Protein AF-0000000068532679 (afdb_homodimer)

Structure (mmCIF, N/CA/C/O backbone):
data_AF-0000000068532679-model_v1
#
loop_
_entity.id
_entity.type
_entity.pdbx_description
1 polymer 'Legume lectin domain-containing protein'
#
loop_
_atom_site.group_PDB
_atom_site.id
_atom_site.type_symbol
_atom_site.label_atom_id
_atom_site.label_alt_id
_atom_site.label_comp_id
_atom_site.label_asym_id
_atom_site.label_entity_id
_atom_site.label_seq_id
_atom_site.pdbx_PDB_ins_code
_atom_site.Cartn_x
_atom_site.Cartn_y
_atom_site.Cartn_z
_atom_site.occupancy
_atom_site.B_iso_or_equiv
_atom_site.auth_seq_id
_atom_site.auth_comp_id
_atom_site.auth_asym_id
_atom_site.auth_atom_id
_atom_site.pdbx_PDB_model_num
ATOM 1 N N . MET A 1 1 ? -59.75 -30.359 57.469 1 33.91 1 MET A N 1
ATOM 2 C CA . MET A 1 1 ? -59.25 -29.219 56.688 1 33.91 1 MET A CA 1
ATOM 3 C C . MET A 1 1 ? -58.375 -29.672 55.531 1 33.91 1 MET A C 1
ATOM 5 O O . MET A 1 1 ? -57.5 -30.5 55.719 1 33.91 1 MET A O 1
ATOM 9 N N . LYS A 1 2 ? -59.031 -29.594 54.281 1 40.75 2 LYS A N 1
ATOM 10 C CA . LYS A 1 2 ? -58.594 -30.172 53 1 40.75 2 LYS A CA 1
ATOM 11 C C . LYS A 1 2 ? -57.25 -29.594 52.562 1 40.75 2 LYS A C 1
ATOM 13 O O . LYS A 1 2 ? -57.062 -28.375 52.625 1 40.75 2 LYS A O 1
ATOM 18 N N . PRO A 1 3 ? -56.156 -30.344 52.469 1 40 3 PRO A N 1
ATOM 19 C CA . PRO A 1 3 ? -54.844 -29.922 52 1 40 3 PRO A CA 1
ATOM 20 C C . PRO A 1 3 ? -54.875 -29.391 50.562 1 40 3 PRO A C 1
ATOM 22 O O . PRO A 1 3 ? -55.375 -30.078 49.656 1 40 3 PRO A O 1
ATOM 25 N N . PHE A 1 4 ? -55.188 -28.094 50.375 1 44.41 4 PHE A N 1
ATOM 26 C CA . PHE A 1 4 ? -55.156 -27.516 49.031 1 44.41 4 PHE A CA 1
ATOM 27 C C . PHE A 1 4 ? -53.75 -27.578 48.406 1 44.41 4 PHE A C 1
ATOM 29 O O . PHE A 1 4 ? -52.812 -27.047 49 1 44.41 4 PHE A O 1
ATOM 36 N N . TRP A 1 5 ? -53.375 -28.562 47.656 1 38.72 5 TRP A N 1
ATOM 37 C CA . TRP A 1 5 ? -52.188 -28.719 46.844 1 38.72 5 TRP A CA 1
ATOM 38 C C . TRP A 1 5 ? -52.125 -27.641 45.781 1 38.72 5 TRP A C 1
ATOM 40 O O . TRP A 1 5 ? -53.031 -27.531 44.938 1 38.72 5 TRP A O 1
ATOM 50 N N . VAL A 1 6 ? -51.531 -26.453 46.062 1 39.28 6 VAL A N 1
ATOM 51 C CA . VAL A 1 6 ? -51.312 -25.438 45.031 1 39.28 6 VAL A CA 1
ATOM 52 C C . VAL A 1 6 ? -50.312 -25.953 44 1 39.28 6 VAL A C 1
ATOM 54 O O . VAL A 1 6 ? -49.188 -26.359 44.344 1 39.28 6 VAL A O 1
ATOM 57 N N . VAL A 1 7 ? -50.719 -26.469 42.844 1 39.31 7 VAL A N 1
ATOM 58 C CA . VAL A 1 7 ? -49.875 -26.797 41.688 1 39.31 7 VAL A CA 1
ATOM 59 C C . VAL A 1 7 ? -49.312 -25.531 41.094 1 39.31 7 VAL A C 1
ATOM 61 O O . VAL A 1 7 ? -50.062 -24.656 40.625 1 39.31 7 VAL A O 1
ATOM 64 N N . LEU A 1 8 ? -48.188 -25.047 41.531 1 37.72 8 LEU A N 1
ATOM 65 C CA . LEU A 1 8 ? -47.469 -23.953 40.875 1 37.72 8 LEU A CA 1
ATOM 66 C C . LEU A 1 8 ? -47 -24.375 39.5 1 37.72 8 LEU A C 1
ATOM 68 O O . LEU A 1 8 ? -46.188 -25.297 39.344 1 37.72 8 LEU A O 1
ATOM 72 N N . THR A 1 9 ? -47.75 -24.156 38.438 1 39.09 9 THR A N 1
ATOM 73 C CA . THR A 1 9 ? -47.312 -24.328 37.062 1 39.09 9 THR A CA 1
ATOM 74 C C . THR A 1 9 ? -46.312 -23.266 36.656 1 39.09 9 THR A C 1
ATOM 76 O O . THR A 1 9 ? -46.625 -22.062 36.688 1 39.09 9 THR A O 1
ATOM 79 N N . PHE A 1 10 ? -45.062 -23.516 36.75 1 41.59 10 PHE A N 1
ATOM 80 C CA . PHE A 1 10 ? -44 -22.688 36.219 1 41.59 10 PHE A CA 1
ATOM 81 C C . PHE A 1 10 ? -44.031 -22.641 34.688 1 41.59 10 PHE A C 1
ATOM 83 O O . PHE A 1 10 ? -43.906 -23.672 34.031 1 41.59 10 PHE A O 1
ATOM 90 N N . PHE A 1 11 ? -44.719 -21.609 34.062 1 43.53 11 PHE A N 1
ATOM 91 C CA . PHE A 1 11 ? -44.625 -21.328 32.656 1 43.53 11 PHE A CA 1
ATOM 92 C C . PHE A 1 11 ? -43.219 -20.891 32.25 1 43.53 11 PHE A C 1
ATOM 94 O O . PHE A 1 11 ? -42.75 -19.844 32.719 1 43.53 11 PHE A O 1
ATOM 101 N N . LEU A 1 12 ? -42.406 -21.812 31.891 1 40.25 12 LEU A N 1
ATOM 102 C CA . LEU A 1 12 ? -41.156 -21.453 31.219 1 40.25 12 LEU A CA 1
ATOM 103 C C . LEU A 1 12 ? -41.438 -20.75 29.891 1 40.25 12 LEU A C 1
ATOM 105 O O . LEU A 1 12 ? -42 -21.359 28.969 1 40.25 12 LEU A O 1
ATOM 109 N N . LEU A 1 13 ? -41.625 -19.422 29.875 1 43.31 13 LEU A N 1
ATOM 110 C CA . LEU A 1 13 ? -41.594 -18.641 28.641 1 43.31 13 LEU A CA 1
ATOM 111 C C . LEU A 1 13 ? -40.281 -18.812 27.906 1 43.31 13 LEU A C 1
ATOM 113 O O . LEU A 1 13 ? -39.219 -18.406 28.406 1 43.31 13 LEU A O 1
ATOM 117 N N . LEU A 1 14 ? -40.219 -19.766 27.078 1 39.5 14 LEU A N 1
ATOM 118 C CA . LEU A 1 14 ? -39.156 -19.797 26.094 1 39.5 14 LEU A CA 1
ATOM 119 C C . LEU A 1 14 ? -39.219 -18.578 25.188 1 39.5 14 LEU A C 1
ATOM 121 O O . LEU A 1 14 ? -40.156 -18.391 24.438 1 39.5 14 LEU A O 1
ATOM 125 N N . VAL A 1 15 ? -38.688 -17.469 25.562 1 39.97 15 VAL A N 1
ATOM 126 C CA . VAL A 1 15 ? -38.406 -16.406 24.609 1 39.97 15 VAL A CA 1
ATOM 127 C C . VAL A 1 15 ? -37.5 -16.938 23.484 1 39.97 15 VAL A C 1
ATOM 129 O O . VAL A 1 15 ? -36.375 -17.328 23.719 1 39.97 15 VAL A O 1
ATOM 132 N N . ALA A 1 16 ? -38.125 -17.5 22.453 1 39.22 16 ALA A N 1
ATOM 133 C CA . ALA A 1 16 ? -37.375 -17.672 21.219 1 39.22 16 ALA A CA 1
ATOM 134 C C . ALA A 1 16 ? -36.688 -16.375 20.781 1 39.22 16 ALA A C 1
ATOM 136 O O . ALA A 1 16 ? -37.375 -15.367 20.562 1 39.22 16 ALA A O 1
ATOM 137 N N . SER A 1 17 ? -35.531 -16.078 21.203 1 43.12 17 SER A N 1
ATOM 138 C CA . SER A 1 17 ? -34.75 -15 20.609 1 43.12 17 SER A CA 1
ATOM 139 C C . SER A 1 17 ? -34.906 -14.945 19.109 1 43.12 17 SER A C 1
ATOM 141 O O . SER A 1 17 ? -34.656 -15.922 18.406 1 43.12 17 SER A O 1
ATOM 143 N N . LYS A 1 18 ? -35.938 -14.391 18.594 1 46.59 18 LYS A N 1
ATOM 144 C CA . LYS A 1 18 ? -35.969 -14.164 17.156 1 46.59 18 LYS A CA 1
ATOM 145 C C . LYS A 1 18 ? -34.594 -13.75 16.625 1 46.59 18 LYS A C 1
ATOM 147 O O . LYS A 1 18 ? -34.031 -12.758 17.078 1 46.59 18 LYS A O 1
ATOM 152 N N . LYS A 1 19 ? -33.844 -14.688 16.234 1 52.16 19 LYS A N 1
ATOM 153 C CA . LYS A 1 19 ? -32.625 -14.367 15.484 1 52.16 19 LYS A CA 1
ATOM 154 C C . LYS A 1 19 ? -32.906 -13.281 14.445 1 52.16 19 LYS A C 1
ATOM 156 O O . LYS A 1 19 ? -33.719 -13.469 13.547 1 52.16 19 LYS A O 1
ATOM 161 N N . ALA A 1 20 ? -32.875 -12 14.68 1 53.09 20 ALA A N 1
ATOM 162 C CA . ALA A 1 20 ? -32.938 -10.93 13.688 1 53.09 20 ALA A CA 1
ATOM 163 C C . ALA A 1 20 ? -32.094 -11.242 12.469 1 53.09 20 ALA A C 1
ATOM 165 O O . ALA A 1 20 ? -30.906 -11.531 12.594 1 53.09 20 ALA A O 1
ATOM 166 N N . ASN A 1 21 ? -32.719 -11.602 11.422 1 69.06 21 ASN A N 1
ATOM 167 C CA . ASN A 1 21 ? -32.062 -11.844 10.148 1 69.06 21 ASN A CA 1
ATOM 168 C C . ASN A 1 21 ? -31.312 -10.609 9.656 1 69.06 21 ASN A C 1
ATOM 170 O O . ASN A 1 21 ? -31.891 -9.531 9.539 1 69.06 21 ASN A O 1
ATOM 174 N N . SER A 1 22 ? -30.016 -10.414 9.938 1 76.38 22 SER A N 1
ATOM 175 C CA . SER A 1 22 ? -29.234 -9.289 9.43 1 76.38 22 SER A CA 1
ATOM 176 C C . SER A 1 22 ? -28.672 -9.586 8.047 1 76.38 22 SER A C 1
ATOM 178 O O . SER A 1 22 ? -28.375 -10.742 7.723 1 76.38 22 SER A O 1
ATOM 180 N N . ILE A 1 23 ? -28.859 -8.578 7.223 1 87.19 23 ILE A N 1
ATOM 181 C CA . ILE A 1 23 ? -28.266 -8.633 5.895 1 87.19 23 ILE A CA 1
ATOM 182 C C . ILE A 1 23 ? -26.969 -7.844 5.879 1 87.19 23 ILE A C 1
ATOM 184 O O . ILE A 1 23 ? -26.906 -6.715 6.379 1 87.19 23 ILE A O 1
ATOM 188 N N . GLU A 1 24 ? -25.953 -8.492 5.324 1 87.19 24 GLU A N 1
ATOM 189 C CA . GLU A 1 24 ? -24.656 -7.828 5.188 1 87.19 24 GLU A CA 1
ATOM 190 C C . GLU A 1 24 ? -24.609 -6.965 3.93 1 87.19 24 GLU A C 1
ATOM 192 O O . GLU A 1 24 ? -25.047 -7.395 2.859 1 87.19 24 GLU A O 1
ATOM 197 N N . ILE A 1 25 ? -24.203 -5.746 4.18 1 90.44 25 ILE A N 1
ATOM 198 C CA . ILE A 1 25 ? -24.016 -4.812 3.074 1 90.44 25 ILE A CA 1
ATOM 199 C C . ILE A 1 25 ? -22.609 -4.234 3.119 1 90.44 25 ILE A C 1
ATOM 201 O O . ILE A 1 25 ? -22.047 -4.031 4.199 1 90.44 25 ILE A O 1
ATOM 205 N N . VAL A 1 26 ? -22.062 -3.988 1.867 1 92.56 26 VAL A N 1
ATOM 206 C CA . VAL A 1 26 ? -20.75 -3.342 1.807 1 92.56 26 VAL A CA 1
ATOM 207 C C . VAL A 1 26 ? -20.906 -1.901 1.324 1 92.56 26 VAL A C 1
ATOM 209 O O . VAL A 1 26 ? -21.453 -1.659 0.239 1 92.56 26 VAL A O 1
ATOM 212 N N . GLU A 1 27 ? -20.453 -0.947 2.166 1 94.19 27 GLU A N 1
ATOM 213 C CA . GLU A 1 27 ? -20.422 0.465 1.798 1 94.19 27 GLU A CA 1
ATOM 214 C C . GLU A 1 27 ? -19.078 0.836 1.169 1 94.19 27 GLU A C 1
ATOM 216 O O . GLU A 1 27 ? -18.031 0.411 1.646 1 94.19 27 GLU A O 1
ATOM 221 N N . PHE A 1 28 ? -19.156 1.696 0.006 1 94.19 28 PHE A N 1
ATOM 222 C CA . PHE A 1 28 ? -17.938 2.098 -0.687 1 94.19 28 PHE A CA 1
ATOM 223 C C . PHE A 1 28 ? -17.812 3.617 -0.738 1 94.19 28 PHE A C 1
ATOM 225 O O . PHE A 1 28 ? -18.812 4.32 -0.847 1 94.19 28 PHE A O 1
ATOM 232 N N . VAL A 1 29 ? -16.625 4.098 -0.541 1 96.94 29 VAL A N 1
ATOM 233 C CA . VAL A 1 29 ? -16.266 5.477 -0.848 1 96.94 29 VAL A CA 1
ATOM 234 C C . VAL A 1 29 ? -15.078 5.5 -1.806 1 96.94 29 VAL A C 1
ATOM 236 O O . VAL A 1 29 ? -14.078 4.805 -1.584 1 96.94 29 VAL A O 1
ATOM 239 N N . SER A 1 30 ? -15.234 6.195 -2.941 1 97.5 30 SER A N 1
ATOM 240 C CA . SER A 1 30 ? -14.125 6.344 -3.879 1 97.5 30 SER A CA 1
ATOM 241 C C . SER A 1 30 ? -14.125 7.719 -4.531 1 97.5 30 SER A C 1
ATOM 243 O O . SER A 1 30 ? -15.188 8.25 -4.863 1 97.5 30 SER A O 1
ATOM 245 N N . PHE A 1 31 ? -12.938 8.289 -4.625 1 97.88 31 PHE A N 1
ATOM 246 C CA . PHE A 1 31 ? -12.789 9.539 -5.359 1 97.88 31 PHE A CA 1
ATOM 247 C C . PHE A 1 31 ? -11.383 9.672 -5.93 1 97.88 31 PHE A C 1
ATOM 249 O O . PHE A 1 31 ? -10.477 8.922 -5.539 1 97.88 31 PHE A O 1
ATOM 256 N N . ASN A 1 32 ? -11.219 10.523 -6.898 1 98.19 32 ASN A N 1
ATOM 257 C CA . ASN A 1 32 ? -9.945 10.844 -7.539 1 98.19 32 ASN A CA 1
ATOM 258 C C . ASN A 1 32 ? -9.875 12.312 -7.938 1 98.19 32 ASN A C 1
ATOM 260 O O . ASN A 1 32 ? -10.625 12.766 -8.812 1 98.19 32 ASN A O 1
ATOM 264 N N . PHE A 1 33 ? -9.016 13.023 -7.238 1 98.62 33 PHE A N 1
ATOM 265 C CA . PHE A 1 33 ? -8.711 14.406 -7.594 1 98.62 33 PHE A CA 1
ATOM 266 C C . PHE A 1 33 ? -7.383 14.492 -8.336 1 98.62 33 PHE A C 1
ATOM 268 O O . PHE A 1 33 ? -6.32 14.555 -7.711 1 98.62 33 PHE A O 1
ATOM 275 N N . ASP A 1 34 ? -7.398 14.609 -9.625 1 97.12 34 ASP A N 1
ATOM 276 C CA . ASP A 1 34 ? -6.23 14.719 -10.492 1 97.12 34 ASP A CA 1
ATOM 277 C C . ASP A 1 34 ? -6.566 15.469 -11.781 1 97.12 34 ASP A C 1
ATOM 279 O O . ASP A 1 34 ? -6.645 14.875 -12.852 1 97.12 34 ASP A O 1
ATOM 283 N N . PRO A 1 35 ? -6.766 16.719 -11.797 1 94.44 35 PRO A N 1
ATOM 284 C CA . PRO A 1 35 ? -6.355 17.625 -10.719 1 94.44 35 PRO A CA 1
ATOM 285 C C . PRO A 1 35 ? -7.508 17.969 -9.781 1 94.44 35 PRO A C 1
ATOM 287 O O . PRO A 1 35 ? -8.617 17.453 -9.922 1 94.44 35 PRO A O 1
ATOM 290 N N . PHE A 1 36 ? -7.199 18.719 -8.711 1 98.38 36 PHE A N 1
ATOM 291 C CA . PHE A 1 36 ? -8.25 19.344 -7.91 1 98.38 36 PHE A CA 1
ATOM 292 C C . PHE A 1 36 ? -8.977 20.406 -8.711 1 98.38 36 PHE A C 1
ATOM 294 O O . PHE A 1 36 ? -8.367 21.109 -9.516 1 98.38 36 PHE A O 1
ATOM 301 N N . SER A 1 37 ? -10.203 20.5 -8.43 1 96.94 37 SER A N 1
ATOM 302 C CA . SER A 1 37 ? -10.992 21.469 -9.203 1 96.94 37 SER A CA 1
ATOM 303 C C . SER A 1 37 ? -11.68 22.469 -8.297 1 96.94 37 SER A C 1
ATOM 305 O O . SER A 1 37 ? -12.289 22.094 -7.293 1 96.94 37 SER A O 1
ATOM 307 N N . HIS A 1 38 ? -11.609 23.719 -8.742 1 94.81 38 HIS A N 1
ATOM 308 C CA . HIS A 1 38 ? -12.328 24.766 -8.023 1 94.81 38 HIS A CA 1
ATOM 309 C C . HIS A 1 38 ? -13.828 24.516 -8.047 1 94.81 38 HIS A C 1
ATOM 311 O O . HIS A 1 38 ? -14.383 24.125 -9.078 1 94.81 38 HIS A O 1
ATOM 317 N N . GLY A 1 39 ? -14.453 24.734 -6.957 1 94.38 39 GLY A N 1
ATOM 318 C CA . GLY A 1 39 ? -15.898 24.641 -6.895 1 94.38 39 GLY A CA 1
ATOM 319 C C . GLY A 1 39 ? -16.391 23.219 -6.703 1 94.38 39 GLY A C 1
ATOM 320 O O . GLY A 1 39 ? -17.594 22.984 -6.559 1 94.38 39 GLY A O 1
ATOM 321 N N . ASN A 1 40 ? -15.516 22.312 -6.754 1 97.25 40 ASN A N 1
ATOM 322 C CA . ASN A 1 40 ? -15.914 20.938 -6.48 1 97.25 40 ASN A CA 1
ATOM 323 C C . ASN A 1 40 ? -16.438 20.781 -5.055 1 97.25 40 ASN A C 1
ATOM 325 O O . ASN A 1 40 ? -15.688 20.938 -4.09 1 97.25 40 ASN A O 1
ATOM 329 N N . PRO A 1 41 ? -17.688 20.469 -4.902 1 97.81 41 PRO A N 1
ATOM 330 C CA . PRO A 1 41 ? -18.281 20.406 -3.561 1 97.81 41 PRO A CA 1
ATOM 331 C C . PRO A 1 41 ? -17.688 19.266 -2.723 1 97.81 41 PRO A C 1
ATOM 333 O O . PRO A 1 41 ? -17.906 19.219 -1.508 1 97.81 41 PRO A O 1
ATOM 336 N N . ALA A 1 42 ? -17.016 18.359 -3.342 1 98.56 42 ALA A N 1
ATOM 337 C CA . ALA A 1 42 ? -16.406 17.25 -2.617 1 98.56 42 ALA A CA 1
ATOM 338 C C . ALA A 1 42 ? -15.109 17.688 -1.936 1 98.56 42 ALA A C 1
ATOM 340 O O . ALA A 1 42 ? -14.5 16.906 -1.19 1 98.56 42 ALA A O 1
ATOM 341 N N . ILE A 1 43 ? -14.727 18.906 -2.193 1 98.81 43 ILE A N 1
ATOM 342 C CA . ILE A 1 43 ? -13.484 19.406 -1.623 1 98.81 43 ILE A CA 1
ATOM 343 C C . ILE A 1 43 ? -13.797 20.484 -0.588 1 98.81 43 ILE A C 1
ATOM 345 O O . ILE A 1 43 ? -14.555 21.422 -0.863 1 98.81 43 ILE A O 1
ATOM 349 N N . GLU A 1 44 ? -13.203 20.281 0.59 1 98.75 44 GLU A N 1
ATOM 350 C CA . GLU A 1 44 ? -13.312 21.281 1.655 1 98.75 44 GLU A CA 1
ATOM 351 C C . GLU A 1 44 ? -11.953 21.906 1.953 1 98.75 44 GLU A C 1
ATOM 353 O O . GLU A 1 44 ? -10.977 21.203 2.215 1 98.75 44 GLU A O 1
ATOM 358 N N . LEU A 1 45 ? -11.922 23.219 1.907 1 98.81 45 LEU A N 1
ATOM 359 C CA . LEU A 1 45 ? -10.719 23.969 2.268 1 98.81 45 LEU A CA 1
ATOM 360 C C . LEU A 1 45 ? -10.883 24.641 3.629 1 98.81 45 LEU A C 1
ATOM 362 O O . LEU A 1 45 ? -11.961 25.156 3.945 1 98.81 45 LEU A O 1
ATOM 366 N N . GLN A 1 46 ? -9.867 24.547 4.441 1 98.81 46 GLN A N 1
ATOM 367 C CA . GLN A 1 46 ? -9.805 25.25 5.707 1 98.81 46 GLN A CA 1
ATOM 368 C C . GLN A 1 46 ? -8.555 26.125 5.785 1 98.81 46 GLN A C 1
ATOM 370 O O . GLN A 1 46 ? -7.52 25.797 5.203 1 98.81 46 GLN A O 1
ATOM 375 N N . GLY A 1 47 ? -8.672 27.188 6.531 1 98.62 47 GLY A N 1
ATOM 376 C CA . GLY A 1 47 ? -7.535 28.078 6.711 1 98.62 47 GLY A CA 1
ATOM 377 C C . GLY A 1 47 ? -7.074 28.719 5.414 1 98.62 47 GLY A C 1
ATOM 378 O O . GLY A 1 47 ? -7.883 29.281 4.676 1 98.62 47 GLY A O 1
ATOM 379 N N . ASP A 1 48 ? -5.77 28.672 5.16 1 98.56 48 ASP A N 1
ATOM 380 C CA . ASP A 1 48 ? -5.184 29.422 4.062 1 98.56 48 ASP A CA 1
ATOM 381 C C . ASP A 1 48 ? -5.055 28.562 2.807 1 98.56 48 ASP A C 1
ATOM 383 O O . ASP A 1 48 ? -4.473 29 1.809 1 98.56 48 ASP A O 1
ATOM 387 N N . ALA A 1 49 ? -5.566 27.359 2.836 1 98.81 49 ALA A N 1
ATOM 388 C CA . ALA A 1 49 ? -5.449 26.469 1.687 1 98.81 49 ALA A CA 1
ATOM 389 C C . ALA A 1 49 ? -6.211 27.031 0.485 1 98.81 49 ALA A C 1
ATOM 391 O O . ALA A 1 49 ? -7.305 27.578 0.635 1 98.81 49 ALA A O 1
ATOM 392 N N . THR A 1 50 ? -5.648 26.891 -0.688 1 98.44 50 THR A N 1
ATOM 393 C CA . THR A 1 50 ? -6.289 27.344 -1.915 1 98.44 50 THR A CA 1
ATOM 394 C C . THR A 1 50 ? -5.977 26.406 -3.074 1 98.44 50 THR A C 1
ATOM 396 O O . THR A 1 50 ? -4.914 25.781 -3.107 1 98.44 50 THR A O 1
ATOM 399 N N . ILE A 1 51 ? -6.891 26.266 -3.977 1 98.62 51 ILE A N 1
ATOM 400 C CA . ILE A 1 51 ? -6.645 25.547 -5.219 1 98.62 51 ILE A CA 1
ATOM 401 C C . ILE A 1 51 ? -6.09 26.5 -6.273 1 98.62 51 ILE A C 1
ATOM 403 O O . ILE A 1 51 ? -6.719 27.516 -6.594 1 98.62 51 ILE A O 1
ATOM 407 N N . LEU A 1 52 ? -4.953 26.172 -6.75 1 98.38 52 LEU A N 1
ATOM 408 C CA . LEU A 1 52 ? -4.305 26.984 -7.762 1 98.38 52 LEU A CA 1
ATOM 409 C C . LEU A 1 52 ? -4.902 26.734 -9.141 1 98.38 52 LEU A C 1
ATOM 411 O O . LEU A 1 52 ? -5.672 25.781 -9.32 1 98.38 52 LEU A O 1
ATOM 415 N N . THR A 1 53 ? -4.523 27.516 -10.133 1 97.44 53 THR A N 1
ATOM 416 C CA . THR A 1 53 ? -5.082 27.438 -11.477 1 97.44 53 THR A CA 1
ATOM 417 C C . THR A 1 53 ? -4.691 26.125 -12.148 1 97.44 53 THR A C 1
ATOM 419 O O . THR A 1 53 ? -5.418 25.625 -13.008 1 97.44 53 THR A O 1
ATOM 422 N N . ASP A 1 54 ? -3.605 25.578 -11.758 1 97.75 54 ASP A N 1
ATOM 423 C CA . ASP A 1 54 ? -3.156 24.328 -12.383 1 97.75 54 ASP A CA 1
ATOM 424 C C . ASP A 1 54 ? -3.781 23.109 -11.703 1 97.75 54 ASP A C 1
ATOM 426 O O . ASP A 1 54 ? -3.479 21.969 -12.055 1 97.75 54 ASP A O 1
ATOM 430 N N . GLY A 1 55 ? -4.512 23.359 -10.703 1 98.25 55 GLY A N 1
ATOM 431 C CA . GLY A 1 55 ? -5.234 22.281 -10.055 1 98.25 55 GLY A CA 1
ATOM 432 C C . GLY A 1 55 ? -4.516 21.734 -8.828 1 98.25 55 GLY A C 1
ATOM 433 O O . GLY A 1 55 ? -5.016 20.828 -8.164 1 98.25 55 GLY A O 1
ATOM 434 N N . ASN A 1 56 ? -3.316 22.25 -8.562 1 98.75 56 ASN A N 1
ATOM 435 C CA . ASN A 1 56 ? -2.658 21.891 -7.309 1 98.75 56 ASN A CA 1
ATOM 436 C C . ASN A 1 56 ? -3.271 22.641 -6.125 1 98.75 56 ASN A C 1
ATOM 438 O O . ASN A 1 56 ? -3.795 23.734 -6.285 1 98.75 56 ASN A O 1
ATOM 442 N N . VAL A 1 57 ? -3.201 22 -4.961 1 98.94 57 VAL A N 1
ATOM 443 C CA . VAL A 1 57 ? -3.625 22.688 -3.744 1 98.94 57 VAL A CA 1
ATOM 444 C C . VAL A 1 57 ? -2.404 23.25 -3.02 1 98.94 57 VAL A C 1
ATOM 446 O O . VAL A 1 57 ? -1.493 22.5 -2.654 1 98.94 57 VAL A O 1
ATOM 449 N N . LEU A 1 58 ? -2.367 24.516 -2.877 1 98.81 58 LEU A N 1
ATOM 450 C CA . LEU A 1 58 ? -1.409 25.172 -1.991 1 98.81 58 LEU A CA 1
ATOM 451 C C . LEU A 1 58 ? -1.943 25.234 -0.564 1 98.81 58 LEU A C 1
ATOM 453 O O . LEU A 1 58 ? -2.932 25.922 -0.297 1 98.81 58 LEU A O 1
ATOM 457 N N . LEU A 1 59 ? -1.265 24.562 0.358 1 98.81 59 LEU A N 1
ATOM 458 C CA . LEU A 1 59 ? -1.856 24.391 1.681 1 98.81 59 LEU A CA 1
ATOM 459 C C . LEU A 1 59 ? -1.661 25.641 2.527 1 98.81 59 LEU A C 1
ATOM 461 O O . LEU A 1 59 ? -2.514 25.984 3.352 1 98.81 59 LEU A O 1
ATOM 465 N N . THR A 1 60 ? -0.504 26.297 2.346 1 98.06 60 THR A N 1
ATOM 466 C CA . THR A 1 60 ? -0.223 27.453 3.188 1 98.06 60 THR A CA 1
ATOM 467 C C . THR A 1 60 ? 0.16 28.672 2.336 1 98.06 60 THR A C 1
ATOM 469 O O . THR A 1 60 ? 0.65 28.516 1.214 1 98.06 60 THR A O 1
ATOM 472 N N . ASP A 1 61 ? -0.158 29.859 2.844 1 96.31 61 ASP A N 1
ATOM 473 C CA . ASP A 1 61 ? 0.437 31.094 2.312 1 96.31 61 ASP A CA 1
ATOM 474 C C . ASP A 1 61 ? 1.873 31.25 2.801 1 96.31 61 ASP A C 1
ATOM 476 O O . ASP A 1 61 ? 2.105 31.797 3.881 1 96.31 61 ASP A O 1
ATOM 480 N N . PHE A 1 62 ? 2.795 30.891 1.954 1 91.06 62 PHE A N 1
ATOM 481 C CA . PHE A 1 62 ? 4.184 30.812 2.389 1 91.06 62 PHE A CA 1
ATOM 482 C C . PHE A 1 62 ? 4.77 32.219 2.586 1 91.06 62 PHE A C 1
ATOM 484 O O . PHE A 1 62 ? 5.871 32.344 3.113 1 91.06 62 PHE A O 1
ATOM 491 N N . THR A 1 63 ? 4.051 33.219 2.262 1 90.94 63 THR A N 1
ATOM 492 C CA . THR A 1 63 ? 4.527 34.562 2.471 1 90.94 63 THR A CA 1
ATOM 493 C C . THR A 1 63 ? 4.086 35.094 3.832 1 90.94 63 THR A C 1
ATOM 495 O O . THR A 1 63 ? 4.566 36.156 4.289 1 90.94 63 THR A O 1
ATOM 498 N N . SER A 1 64 ? 3.184 34.406 4.469 1 91.19 64 SER A N 1
ATOM 499 C CA . SER A 1 64 ? 2.627 34.844 5.746 1 91.19 64 SER A CA 1
ATOM 500 C C . SER A 1 64 ? 3.109 33.938 6.891 1 91.19 64 SER A C 1
ATOM 502 O O . SER A 1 64 ? 2.928 32.719 6.855 1 91.19 64 SER A O 1
ATOM 504 N N . PRO A 1 65 ? 3.674 34.594 7.914 1 90.75 65 PRO A N 1
ATOM 505 C CA . PRO A 1 65 ? 4.109 33.812 9.07 1 90.75 65 PRO A CA 1
ATOM 506 C C . PRO A 1 65 ? 2.953 33.094 9.758 1 90.75 65 PRO A C 1
ATOM 508 O O . PRO A 1 65 ? 1.88 33.656 9.945 1 90.75 65 PRO A O 1
ATOM 511 N N . GLY A 1 66 ? 3.164 31.859 10.086 1 92.56 66 GLY A N 1
ATOM 512 C CA . GLY A 1 66 ? 2.195 31.109 10.867 1 92.56 66 GLY A CA 1
ATOM 513 C C . GLY A 1 66 ? 1.004 30.641 10.062 1 92.56 66 GLY A C 1
ATOM 514 O O . GLY A 1 66 ? 0.012 30.172 10.617 1 92.56 66 GLY A O 1
ATOM 515 N N . SER A 1 67 ? 1.082 30.75 8.805 1 96.75 67 SER A N 1
ATOM 516 C CA . SER A 1 67 ? -0.016 30.328 7.945 1 96.75 67 SER A CA 1
ATOM 517 C C . SER A 1 67 ? -0.313 28.844 8.125 1 96.75 67 SER A C 1
ATOM 519 O O . SER A 1 67 ? 0.606 28.016 8.234 1 96.75 67 SER A O 1
ATOM 521 N N . THR A 1 68 ? -1.56 28.516 8.273 1 98.31 68 THR A N 1
ATOM 522 C CA . THR A 1 68 ? -2.043 27.141 8.391 1 98.31 68 THR A CA 1
ATOM 523 C C . THR A 1 68 ? -3.182 26.875 7.414 1 98.31 68 THR A C 1
ATOM 525 O O . THR A 1 68 ? -4.047 27.734 7.211 1 98.31 68 THR A O 1
ATOM 528 N N . GLY A 1 69 ? -3.16 25.703 6.762 1 98.75 69 GLY A N 1
ATOM 529 C CA . GLY A 1 69 ? -4.215 25.359 5.824 1 98.75 69 GLY A CA 1
ATOM 530 C C . GLY A 1 69 ? -4.402 23.859 5.676 1 98.75 69 GLY A C 1
ATOM 531 O O . GLY A 1 69 ? -3.469 23.078 5.906 1 98.75 69 GLY A O 1
ATOM 532 N N . ARG A 1 70 ? -5.641 23.5 5.355 1 98.94 70 ARG A N 1
ATOM 533 C CA . ARG A 1 70 ? -6.02 22.109 5.191 1 98.94 70 ARG A CA 1
ATOM 534 C C . ARG A 1 70 ? -6.902 21.922 3.963 1 98.94 70 ARG A C 1
ATOM 536 O O . ARG A 1 70 ? -7.676 22.812 3.607 1 98.94 70 ARG A O 1
ATOM 543 N N . VAL A 1 71 ? -6.777 20.812 3.299 1 98.94 71 VAL A N 1
ATOM 544 C CA . VAL A 1 71 ? -7.738 20.359 2.301 1 98.94 71 VAL A CA 1
ATOM 545 C C . VAL A 1 71 ? -8.281 18.984 2.695 1 98.94 71 VAL A C 1
ATOM 547 O O . VAL A 1 71 ? -7.516 18.109 3.105 1 98.94 71 VAL A O 1
ATOM 550 N N . LEU A 1 72 ? -9.602 18.859 2.652 1 98.94 72 LEU A N 1
ATOM 551 C CA . LEU A 1 72 ? -10.25 17.625 3.064 1 98.94 72 LEU A CA 1
ATOM 552 C C . LEU A 1 72 ? -11.219 17.141 1.989 1 98.94 72 LEU A C 1
ATOM 554 O O . LEU A 1 72 ? -11.711 17.922 1.184 1 98.94 72 LEU A O 1
ATOM 558 N N . TYR A 1 73 ? -11.422 15.805 1.912 1 98.94 73 TYR A N 1
ATOM 559 C CA . TYR A 1 73 ? -12.648 15.289 1.311 1 98.94 73 TYR A CA 1
ATOM 560 C C . TYR A 1 73 ? -13.867 15.672 2.145 1 98.94 73 TYR A C 1
ATOM 562 O O . TYR A 1 73 ? -13.969 15.289 3.312 1 98.94 73 TYR A O 1
ATOM 570 N N . ALA A 1 74 ? -14.758 16.359 1.582 1 98.69 74 ALA A N 1
ATOM 571 C CA . ALA A 1 74 ? -15.812 17.062 2.312 1 98.69 74 ALA A CA 1
ATOM 572 C C . ALA A 1 74 ? -16.812 16.078 2.91 1 98.69 74 ALA A C 1
ATOM 574 O O . ALA A 1 74 ? -17.188 16.188 4.078 1 98.69 74 ALA A O 1
ATOM 575 N N . PRO A 1 75 ? -17.281 15.078 2.154 1 98.44 75 PRO A N 1
ATOM 576 C CA . PRO A 1 75 ? -18.25 14.164 2.762 1 98.44 75 PRO A CA 1
ATOM 577 C C . PRO A 1 75 ? -17.641 13.32 3.885 1 98.44 75 PRO A C 1
ATOM 579 O O . PRO A 1 75 ? -16.547 12.789 3.732 1 98.44 75 PRO A O 1
ATOM 582 N N . PRO A 1 76 ? -18.328 13.289 4.973 1 98.38 76 PRO A N 1
ATOM 583 C CA . PRO A 1 76 ? -17.844 12.375 6.008 1 98.38 76 PRO A CA 1
ATOM 584 C C . PRO A 1 76 ? -17.797 10.922 5.543 1 98.38 76 PRO A C 1
ATOM 586 O O . PRO A 1 76 ? -18.672 10.492 4.793 1 98.38 76 PRO A O 1
ATOM 589 N N . VAL A 1 77 ? -16.859 10.227 5.984 1 98.5 77 VAL A N 1
ATOM 590 C CA . VAL A 1 77 ? -16.703 8.812 5.688 1 98.5 77 VAL A CA 1
ATOM 591 C C . VAL A 1 77 ? -16.938 7.988 6.953 1 98.5 77 VAL A C 1
ATOM 593 O O . VAL A 1 77 ? -16.422 8.328 8.023 1 98.5 77 VAL A O 1
ATOM 596 N N . ARG A 1 78 ? -17.75 6.945 6.855 1 97.88 78 ARG A N 1
ATOM 597 C CA . ARG A 1 78 ? -17.906 6.039 7.988 1 97.88 78 ARG A CA 1
ATOM 598 C C . ARG A 1 78 ? -16.688 5.113 8.125 1 97.88 78 ARG A C 1
ATOM 600 O O . ARG A 1 78 ? -16.453 4.273 7.254 1 97.88 78 ARG A O 1
ATOM 607 N N . LEU A 1 79 ? -16.016 5.258 9.211 1 98.75 79 LEU A N 1
ATOM 608 C CA . LEU A 1 79 ? -14.766 4.535 9.438 1 98.75 79 LEU A CA 1
ATOM 609 C C . LEU A 1 79 ? -15.031 3.16 10.039 1 98.75 79 LEU A C 1
ATOM 611 O O . LEU A 1 79 ? -14.297 2.209 9.766 1 98.75 79 LEU A O 1
ATOM 615 N N . TRP A 1 80 ? -16 3.055 10.844 1 98.25 80 TRP A N 1
ATOM 616 C CA . TRP A 1 80 ? -16.438 1.781 11.414 1 98.25 80 TRP A CA 1
ATOM 617 C C . TRP A 1 80 ? -17.922 1.795 11.719 1 98.25 80 TRP A C 1
ATOM 619 O O . TRP A 1 80 ? -18.562 2.854 11.711 1 98.25 80 TRP A O 1
ATOM 629 N N . ASP A 1 81 ? -18.453 0.663 11.812 1 96.94 81 ASP A N 1
ATOM 630 C CA . ASP A 1 81 ? -19.891 0.493 11.961 1 96.94 81 ASP A CA 1
ATOM 631 C C . ASP A 1 81 ? -20.266 0.139 13.406 1 96.94 81 ASP A C 1
ATOM 633 O O . ASP A 1 81 ? -19.859 -0.909 13.914 1 96.94 81 ASP A O 1
ATOM 637 N N . THR A 1 82 ? -21.109 0.922 13.953 1 94.31 82 THR A N 1
ATOM 638 C CA . THR A 1 82 ? -21.484 0.738 15.344 1 94.31 82 THR A CA 1
ATOM 639 C C . THR A 1 82 ? -22.203 -0.595 15.531 1 94.31 82 THR A C 1
ATOM 641 O O . THR A 1 82 ? -22 -1.278 16.547 1 94.31 82 THR A O 1
ATOM 644 N N . ALA A 1 83 ? -23.016 -0.958 14.602 1 92.06 83 ALA A N 1
ATOM 645 C CA . ALA A 1 83 ? -23.844 -2.146 14.727 1 92.06 83 ALA A CA 1
ATOM 646 C C . ALA A 1 83 ? -23 -3.418 14.688 1 92.06 83 ALA A C 1
ATOM 648 O O . ALA A 1 83 ? -23.203 -4.328 15.492 1 92.06 83 ALA A O 1
ATOM 649 N N . SER A 1 84 ? -22.031 -3.479 13.859 1 93.12 84 SER A N 1
ATOM 650 C CA . SER A 1 84 ? -21.281 -4.707 13.648 1 93.12 84 SER A CA 1
ATOM 651 C C . SER A 1 84 ? -19.906 -4.637 14.328 1 93.12 84 SER A C 1
ATOM 653 O O . SER A 1 84 ? -19.312 -5.668 14.641 1 93.12 84 SER A O 1
ATOM 655 N N . GLY A 1 85 ? -19.438 -3.455 14.516 1 96.06 85 GLY A N 1
ATOM 656 C CA . GLY A 1 85 ? -18.078 -3.275 15 1 96.06 85 GLY A CA 1
ATOM 657 C C . GLY A 1 85 ? -17.031 -3.387 13.914 1 96.06 85 GLY A C 1
ATOM 658 O O . GLY A 1 85 ? -15.844 -3.191 14.164 1 96.06 85 GLY A O 1
ATOM 659 N N . ASN A 1 86 ? -17.5 -3.576 12.703 1 97.06 86 ASN A N 1
ATOM 660 C CA . ASN A 1 86 ? -16.547 -3.68 11.594 1 97.06 86 ASN A CA 1
ATOM 661 C C . ASN A 1 86 ? -15.883 -2.342 11.297 1 97.06 86 ASN A C 1
ATOM 663 O O . ASN A 1 86 ? -16.484 -1.284 11.477 1 97.06 86 ASN A O 1
ATOM 667 N N . VAL A 1 87 ? -14.641 -2.414 10.906 1 98.56 87 VAL A N 1
ATOM 668 C CA . VAL A 1 87 ? -13.867 -1.231 10.547 1 98.56 87 VAL A CA 1
ATOM 669 C C . VAL A 1 87 ? -13.562 -1.243 9.047 1 98.56 87 VAL A C 1
ATOM 671 O O . VAL A 1 87 ? -13.312 -2.303 8.469 1 98.56 87 VAL A O 1
ATOM 674 N N . ALA A 1 88 ? -13.5 -0.082 8.461 1 98.38 88 ALA A N 1
ATOM 675 C CA . ALA A 1 88 ? -13.273 0.031 7.023 1 98.38 88 ALA A CA 1
ATOM 676 C C . ALA A 1 88 ? -11.82 -0.295 6.676 1 98.38 88 ALA A C 1
ATOM 678 O O . ALA A 1 88 ? -10.906 0.072 7.41 1 98.38 88 ALA A O 1
ATOM 679 N N . ASN A 1 89 ? -11.617 -0.946 5.559 1 98 89 ASN A N 1
ATOM 680 C CA . ASN A 1 89 ? -10.344 -0.983 4.855 1 98 89 ASN A CA 1
ATOM 681 C C . ASN A 1 89 ? -10.227 0.155 3.844 1 98 89 ASN A C 1
ATOM 683 O O . ASN A 1 89 ? -11.227 0.587 3.273 1 98 89 ASN A O 1
ATOM 687 N N . PHE A 1 90 ? -8.977 0.596 3.631 1 98.81 90 PHE A N 1
ATOM 688 C CA . PHE A 1 90 ? -8.867 1.593 2.574 1 98.81 90 PHE A CA 1
ATOM 689 C C . PHE A 1 90 ? -7.469 1.595 1.975 1 98.81 90 PHE A C 1
ATOM 691 O O . PHE A 1 90 ? -6.527 1.078 2.58 1 98.81 90 PHE A O 1
ATOM 698 N N . ILE A 1 91 ? -7.406 2.107 0.8 1 98.88 91 ILE A N 1
ATOM 699 C CA . ILE A 1 91 ? -6.176 2.486 0.119 1 98.88 91 ILE A CA 1
ATOM 700 C C . ILE A 1 91 ? -6.289 3.922 -0.391 1 98.88 91 ILE A C 1
ATOM 702 O O . ILE A 1 91 ? -7.344 4.332 -0.878 1 98.88 91 ILE A O 1
ATOM 706 N N . THR A 1 92 ? -5.277 4.656 -0.194 1 98.88 92 THR A N 1
ATOM 707 C CA . THR A 1 92 ? -5.199 5.996 -0.774 1 98.88 92 THR A CA 1
ATOM 708 C C . THR A 1 92 ? -3.818 6.25 -1.368 1 98.88 92 THR A C 1
ATOM 710 O O . THR A 1 92 ? -2.82 5.715 -0.881 1 98.88 92 THR A O 1
ATOM 713 N N . SER A 1 93 ? -3.789 6.977 -2.449 1 98.81 93 SER A N 1
ATOM 714 C CA . SER A 1 93 ? -2.562 7.426 -3.098 1 98.81 93 SER A CA 1
ATOM 715 C C . SER A 1 93 ? -2.609 8.922 -3.387 1 98.81 93 SER A C 1
ATOM 717 O O . SER A 1 93 ? -3.662 9.461 -3.74 1 98.81 93 SER A O 1
ATOM 719 N N . PHE A 1 94 ? -1.456 9.508 -3.258 1 98.94 94 PHE A N 1
ATOM 720 C CA . PHE A 1 94 ? -1.378 10.938 -3.531 1 98.94 94 PHE A CA 1
ATOM 721 C C . PHE A 1 94 ? 0.046 11.336 -3.895 1 98.94 94 PHE A C 1
ATOM 723 O O . PHE A 1 94 ? 0.988 10.57 -3.68 1 98.94 94 PHE A O 1
ATOM 730 N N . SER A 1 95 ? 0.132 12.5 -4.469 1 98.88 95 SER A N 1
ATOM 731 C CA . SER A 1 95 ? 1.432 13.117 -4.734 1 98.88 95 SER A CA 1
ATOM 732 C C . SER A 1 95 ? 1.492 14.539 -4.199 1 98.88 95 SER A C 1
ATOM 734 O O . SER A 1 95 ? 0.471 15.227 -4.129 1 98.88 95 SER A O 1
ATOM 736 N N . PHE A 1 96 ? 2.639 14.914 -3.799 1 98.88 96 PHE A N 1
ATOM 737 C CA . PHE A 1 96 ? 2.836 16.25 -3.248 1 98.88 96 PHE A CA 1
ATOM 738 C C . PHE A 1 96 ? 4.234 16.766 -3.566 1 98.88 96 PHE A C 1
ATOM 740 O O . PHE A 1 96 ? 5.059 16.031 -4.125 1 98.88 96 PHE A O 1
ATOM 747 N N . GLN A 1 97 ? 4.398 18.016 -3.279 1 98.69 97 GLN A N 1
ATOM 748 C CA . GLN A 1 97 ? 5.668 18.688 -3.52 1 98.69 97 GLN A CA 1
ATOM 749 C C . GLN A 1 97 ? 5.953 19.719 -2.438 1 98.69 97 GLN A C 1
ATOM 751 O O . GLN A 1 97 ? 5.137 20.609 -2.189 1 98.69 97 GLN A O 1
ATOM 756 N N . LEU A 1 98 ? 7.078 19.547 -1.766 1 98.38 98 LEU A N 1
ATOM 757 C CA . LEU A 1 98 ? 7.555 20.5 -0.774 1 98.38 98 LEU A CA 1
ATOM 758 C C . LEU A 1 98 ? 8.773 21.266 -1.295 1 98.38 98 LEU A C 1
ATOM 760 O O . LEU A 1 98 ? 9.797 20.656 -1.617 1 98.38 98 LEU A O 1
ATOM 764 N N . THR A 1 99 ? 8.648 22.531 -1.369 1 97.88 99 THR A N 1
ATOM 765 C CA . THR A 1 99 ? 9.734 23.344 -1.879 1 97.88 99 THR A CA 1
ATOM 766 C C . THR A 1 99 ? 10.211 24.344 -0.82 1 97.88 99 THR A C 1
ATOM 768 O O . THR A 1 99 ? 9.422 25.156 -0.328 1 97.88 99 THR A O 1
ATOM 771 N N . ASP A 1 100 ? 11.492 24.219 -0.543 1 96 100 ASP A N 1
ATOM 772 C CA . ASP A 1 100 ? 12.086 25.188 0.37 1 96 100 ASP A CA 1
ATOM 773 C C . ASP A 1 100 ? 12.07 26.594 -0.235 1 96 100 ASP A C 1
ATOM 775 O O . ASP A 1 100 ? 12.32 26.766 -1.431 1 96 100 ASP A O 1
ATOM 779 N N . TYR A 1 101 ? 11.609 27.422 0.587 1 90.19 101 TYR A N 1
ATOM 780 C CA . TYR A 1 101 ? 11.57 28.828 0.169 1 90.19 101 TYR A CA 1
ATOM 781 C C . TYR A 1 101 ? 12.867 29.547 0.547 1 90.19 101 TYR A C 1
ATOM 783 O O . TYR A 1 101 ? 13.227 29.594 1.725 1 90.19 101 TYR A O 1
ATOM 791 N N . GLN A 1 102 ? 13.5 30.125 -0.456 1 85.06 102 GLN A N 1
ATOM 792 C CA . GLN A 1 102 ? 14.828 30.719 -0.273 1 85.06 102 GLN A CA 1
ATOM 793 C C . GLN A 1 102 ? 14.812 31.781 0.823 1 85.06 102 GLN A C 1
ATOM 795 O O . GLN A 1 102 ? 13.812 32.469 1.003 1 85.06 102 GLN A O 1
ATOM 800 N N . ALA A 1 103 ? 15.781 31.938 1.648 1 84.62 103 ALA A N 1
ATOM 801 C CA . ALA A 1 103 ? 16.031 32.938 2.678 1 84.62 103 ALA A CA 1
ATOM 802 C C . ALA A 1 103 ? 15.375 32.531 4 1 84.62 103 ALA A C 1
ATOM 804 O O . ALA A 1 103 ? 15.539 33.219 5.012 1 84.62 103 ALA A O 1
ATOM 805 N N . PHE A 1 104 ? 14.508 31.484 3.889 1 88.94 104 PHE A N 1
ATOM 806 C CA . PHE A 1 104 ? 13.859 31.078 5.125 1 88.94 104 PHE A CA 1
ATOM 807 C C . PHE A 1 104 ? 14.227 29.641 5.484 1 88.94 104 PHE A C 1
ATOM 809 O O . PHE A 1 104 ? 14.578 28.844 4.609 1 88.94 104 PHE A O 1
ATOM 816 N N . THR A 1 105 ? 14.18 29.422 6.805 1 92.62 105 THR A N 1
ATOM 817 C CA . THR A 1 105 ? 14.18 28.016 7.238 1 92.62 105 THR A CA 1
ATOM 818 C C . THR A 1 105 ? 12.938 27.297 6.719 1 92.62 105 THR A C 1
ATOM 820 O O . THR A 1 105 ? 11.836 27.844 6.723 1 92.62 105 THR A O 1
ATOM 823 N N . PRO A 1 106 ? 13.141 26.078 6.246 1 93.75 106 PRO A N 1
ATOM 824 C CA . PRO A 1 106 ? 11.945 25.344 5.793 1 93.75 106 PRO A CA 1
ATOM 825 C C . PRO A 1 106 ? 10.938 25.125 6.914 1 93.75 106 PRO A C 1
ATOM 827 O O . PRO A 1 106 ? 11.32 24.938 8.07 1 93.75 106 PRO A O 1
ATOM 830 N N . ALA A 1 107 ? 9.664 25.156 6.527 1 94.69 107 ALA A N 1
ATOM 831 C CA . ALA A 1 107 ? 8.625 24.781 7.48 1 94.69 107 ALA A CA 1
ATOM 832 C C . ALA A 1 107 ? 8.625 23.281 7.73 1 94.69 107 ALA A C 1
ATOM 834 O O . ALA A 1 107 ? 9.586 22.594 7.391 1 94.69 107 ALA A O 1
ATOM 835 N N . ASP A 1 108 ? 7.531 22.766 8.352 1 96.62 108 ASP A N 1
ATOM 836 C CA . ASP A 1 108 ? 7.562 21.422 8.93 1 96.62 108 ASP A CA 1
ATOM 837 C C . ASP A 1 108 ? 7.07 20.391 7.93 1 96.62 108 ASP A C 1
ATOM 839 O O . ASP A 1 108 ? 7.273 19.188 8.125 1 96.62 108 ASP A O 1
ATOM 843 N N . GLY A 1 109 ? 6.484 20.766 6.844 1 98.25 109 GLY A N 1
ATOM 844 C CA . GLY A 1 109 ? 5.988 19.797 5.875 1 98.25 109 GLY A CA 1
ATOM 845 C C . GLY A 1 109 ? 4.48 19.609 5.934 1 98.25 109 GLY A C 1
ATOM 846 O O . GLY A 1 109 ? 3.738 20.594 6.059 1 98.25 109 GLY A O 1
ATOM 847 N N . ILE A 1 110 ? 4.012 18.375 5.684 1 98.88 110 ILE A N 1
ATOM 848 C CA . ILE A 1 110 ? 2.58 18.125 5.602 1 98.88 110 ILE A CA 1
ATOM 849 C C . ILE A 1 110 ? 2.238 16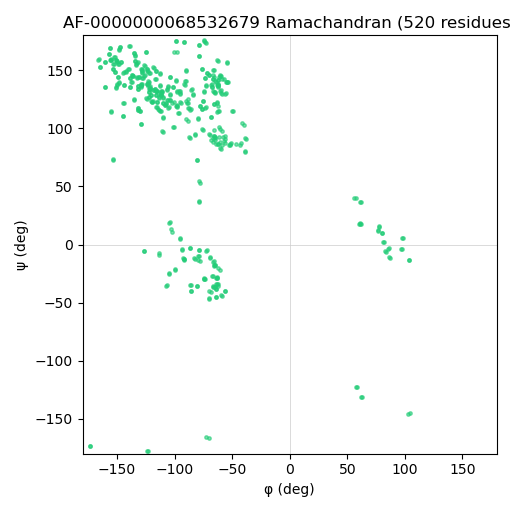.859 6.391 1 98.88 110 ILE A C 1
ATOM 851 O O . ILE A 1 110 ? 3.131 16.094 6.77 1 98.88 110 ILE A O 1
ATOM 855 N N . VAL A 1 111 ? 0.958 16.734 6.633 1 98.94 111 VAL A N 1
ATOM 856 C CA . VAL A 1 111 ? 0.428 15.5 7.219 1 98.94 111 VAL A CA 1
ATOM 857 C C . VAL A 1 111 ? -0.838 15.078 6.48 1 98.94 111 VAL A C 1
ATOM 859 O O . VAL A 1 111 ? -1.701 15.906 6.188 1 98.94 111 VAL A O 1
ATOM 862 N N . PHE A 1 112 ? -0.883 13.875 5.977 1 99 112 PHE A N 1
ATOM 863 C CA . PHE A 1 112 ? -2.143 13.211 5.672 1 99 112 PHE A CA 1
ATOM 864 C C . PHE A 1 112 ? -2.828 12.742 6.949 1 99 112 PHE A C 1
ATOM 866 O O . PHE A 1 112 ? -2.215 12.062 7.777 1 99 112 PHE A O 1
ATOM 873 N N . PHE A 1 113 ? -4.156 13.055 7.078 1 98.94 113 PHE A N 1
ATOM 874 C CA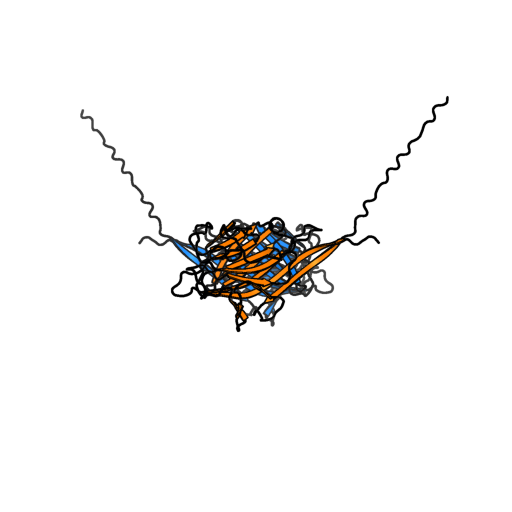 . PHE A 1 113 ? -4.719 12.734 8.383 1 98.94 113 PHE A CA 1
ATOM 875 C C . PHE A 1 113 ? -6.176 12.312 8.258 1 98.94 113 PHE A C 1
ATOM 877 O O . PHE A 1 113 ? -6.828 12.602 7.254 1 98.94 113 PHE A O 1
ATOM 884 N N . ILE A 1 114 ? -6.656 11.57 9.242 1 98.94 114 ILE A N 1
ATOM 885 C CA . ILE A 1 114 ? -8.031 11.172 9.523 1 98.94 114 ILE A CA 1
ATOM 886 C C . ILE A 1 114 ? -8.484 11.773 10.852 1 98.94 114 ILE A C 1
ATOM 888 O O . ILE A 1 114 ? -7.785 11.664 11.859 1 98.94 114 ILE A O 1
ATOM 892 N N . ALA A 1 115 ? -9.617 12.43 10.836 1 98.94 115 ALA A N 1
ATOM 893 C CA . ALA A 1 115 ? -10.102 13.086 12.047 1 98.94 115 ALA A CA 1
ATOM 894 C C . ALA A 1 115 ? -11.625 13.094 12.094 1 98.94 115 ALA A C 1
ATOM 896 O O . ALA A 1 115 ? -12.281 12.773 11.102 1 98.94 115 ALA A O 1
ATOM 897 N N . PRO A 1 116 ? -12.141 13.438 13.258 1 98.88 116 PRO A N 1
ATOM 898 C CA . PRO A 1 116 ? -13.602 13.508 13.344 1 98.88 116 PRO A CA 1
ATOM 899 C C . PRO A 1 116 ? -14.219 14.414 12.281 1 98.88 116 PRO A C 1
ATOM 901 O O . PRO A 1 116 ? -13.562 15.352 11.812 1 98.88 116 PRO A O 1
ATOM 904 N N . GLU A 1 117 ? -15.445 14.172 11.969 1 98.62 117 GLU A N 1
ATOM 905 C CA . GLU A 1 117 ? -16.078 14.812 10.82 1 98.62 117 GLU A CA 1
ATOM 906 C C . GLU A 1 117 ? -16.203 16.328 11.023 1 98.62 117 GLU A C 1
ATOM 908 O O . GLU A 1 117 ? -16.359 17.078 10.062 1 98.62 117 GLU A O 1
ATOM 913 N N . ASN A 1 118 ? -16.094 16.781 12.227 1 98.5 118 ASN A N 1
ATOM 914 C CA . ASN A 1 118 ? -16.203 18.219 12.5 1 98.5 118 ASN A CA 1
ATOM 915 C C . ASN A 1 118 ? -14.844 18.844 12.781 1 98.5 118 ASN A C 1
ATOM 917 O O . ASN A 1 118 ? -14.758 19.891 13.406 1 98.5 118 ASN A O 1
ATOM 921 N N . THR A 1 119 ? -13.812 18.203 12.406 1 98.75 119 THR A N 1
ATOM 922 C CA . THR A 1 119 ? -12.453 18.672 12.672 1 98.75 119 THR A CA 1
ATOM 923 C C . THR A 1 119 ? -12.258 20.094 12.148 1 98.75 119 THR A C 1
ATOM 925 O O . THR A 1 119 ? -12.773 20.453 11.086 1 98.75 119 THR A O 1
ATOM 928 N N . GLN A 1 120 ? -11.547 20.891 12.922 1 98.56 120 GLN A N 1
ATOM 929 C CA . GLN A 1 120 ? -11.102 22.234 12.602 1 98.56 120 GLN A CA 1
ATOM 930 C C . GLN A 1 120 ? -9.633 22.438 12.977 1 98.56 120 GLN A C 1
ATOM 932 O O . GLN A 1 120 ? -9.07 21.641 13.734 1 98.56 120 GLN A O 1
ATOM 937 N N . ILE A 1 121 ? -9.047 23.469 12.406 1 98.75 121 ILE A N 1
ATOM 938 C CA . ILE A 1 121 ? -7.68 23.797 12.805 1 98.75 121 ILE A CA 1
ATOM 939 C C . ILE A 1 121 ? -7.652 24.172 14.281 1 98.75 121 ILE A C 1
ATOM 941 O O . ILE A 1 121 ? -8.312 25.141 14.695 1 98.75 121 ILE A O 1
ATOM 945 N N . PRO A 1 122 ? -6.844 23.438 15.039 1 98.44 122 PRO A N 1
ATOM 946 C CA . PRO A 1 122 ? -6.766 23.828 16.453 1 98.44 122 PRO A CA 1
ATOM 947 C C . PRO A 1 122 ? -6.121 25.203 16.641 1 98.44 122 PRO A C 1
ATOM 949 O O . PRO A 1 122 ? -5.215 25.578 15.891 1 98.44 122 PRO A O 1
ATOM 952 N N . PRO A 1 123 ? -6.566 25.859 17.703 1 97.06 123 PRO A N 1
ATOM 953 C CA . PRO A 1 123 ? -5.891 27.125 18 1 97.06 123 PRO A CA 1
ATOM 954 C C . PRO A 1 123 ? -4.391 26.953 18.234 1 97.06 123 PRO A C 1
ATOM 956 O O . PRO A 1 123 ? -3.98 26.062 18.984 1 97.06 123 PRO A O 1
ATOM 959 N N . GLY A 1 124 ? -3.617 27.75 17.562 1 96.69 124 GLY A N 1
ATOM 960 C CA . GLY A 1 124 ? -2.174 27.734 17.734 1 96.69 124 GLY A CA 1
ATOM 961 C C . GLY A 1 124 ? -1.505 26.578 17.031 1 96.69 124 GLY A C 1
ATOM 962 O O . GLY A 1 124 ? -0.345 26.25 17.297 1 96.69 124 GLY A O 1
ATOM 963 N N . ALA A 1 125 ? -2.195 25.953 16.141 1 97.31 125 ALA A N 1
ATOM 964 C CA . ALA A 1 125 ? -1.672 24.75 15.469 1 97.31 125 ALA A CA 1
ATOM 965 C C . ALA A 1 125 ? -0.688 25.141 14.367 1 97.31 125 ALA A C 1
ATOM 967 O O . ALA A 1 125 ? -0.795 24.641 13.242 1 97.31 125 ALA A O 1
ATOM 968 N N . THR A 1 126 ? 0.334 25.906 14.664 1 96.56 126 THR A N 1
ATOM 969 C CA . THR A 1 126 ? 1.322 26.375 13.695 1 96.56 126 THR A CA 1
ATOM 970 C C . THR A 1 126 ? 2.59 25.531 13.766 1 96.56 126 THR A C 1
ATOM 972 O O . THR A 1 126 ? 2.738 24.688 14.656 1 96.56 126 THR A O 1
ATOM 975 N N . GLY A 1 127 ? 3.436 25.672 12.75 1 96.56 127 GLY A N 1
ATOM 976 C CA . GLY A 1 127 ? 4.73 25 12.742 1 96.56 127 GLY A CA 1
ATOM 977 C C . GLY A 1 127 ? 4.629 23.5 12.875 1 96.56 127 GLY A C 1
ATOM 978 O O . GLY A 1 127 ? 3.891 22.859 12.125 1 96.56 127 GLY A O 1
ATOM 979 N N . GLY A 1 128 ? 5.277 22.984 13.875 1 97.75 128 GLY A N 1
ATOM 980 C CA . GLY A 1 128 ? 5.379 21.547 14.078 1 97.75 128 GLY A CA 1
ATOM 981 C C . GLY A 1 128 ? 4.062 20.906 14.469 1 97.75 128 GLY A C 1
ATOM 982 O O . GLY A 1 128 ? 3.926 19.672 14.43 1 97.75 128 GLY A O 1
ATOM 983 N N . ALA A 1 129 ? 3.066 21.672 14.789 1 98.5 129 ALA A N 1
ATOM 984 C CA . ALA A 1 129 ? 1.74 21.141 15.102 1 98.5 129 ALA A CA 1
ATOM 985 C C . ALA A 1 129 ? 0.98 20.797 13.82 1 98.5 129 ALA A C 1
ATOM 987 O O . ALA A 1 129 ? -0.072 20.156 13.875 1 98.5 129 ALA A O 1
ATOM 988 N N . LEU A 1 130 ? 1.404 21.219 12.703 1 98.69 130 LEU A N 1
ATOM 989 C CA . LEU A 1 130 ? 1.031 20.828 11.352 1 98.69 130 LEU A CA 1
ATOM 990 C C . LEU A 1 130 ? -0.446 21.094 11.094 1 98.69 130 LEU A C 1
ATOM 992 O O . LEU A 1 130 ? -1.049 20.484 10.211 1 98.69 130 LEU A O 1
ATOM 996 N N . GLY A 1 131 ? -1.062 21.906 11.867 1 98.75 131 GLY A N 1
ATOM 997 C CA . GLY A 1 131 ? -2.455 22.266 11.648 1 98.75 131 GLY A CA 1
ATOM 998 C C . GLY A 1 131 ? -3.428 21.219 12.156 1 98.75 131 GLY A C 1
ATOM 999 O O . GLY A 1 131 ? -4.633 21.312 11.906 1 98.75 131 GLY A O 1
ATOM 1000 N N . VAL A 1 132 ? -2.926 20.172 12.93 1 98.88 132 VAL A N 1
ATOM 1001 C CA . VAL A 1 132 ? -3.809 19.094 13.352 1 98.88 132 VAL A CA 1
ATOM 1002 C C . VAL A 1 132 ? -3.719 18.922 14.867 1 98.88 132 VAL A C 1
ATOM 1004 O O . VAL A 1 132 ? -4.477 18.141 15.453 1 98.88 132 VAL A O 1
ATOM 1007 N N . ALA A 1 133 ? -2.824 19.641 15.523 1 98.81 133 ALA A N 1
ATOM 1008 C CA . ALA A 1 133 ? -2.625 19.5 16.969 1 98.81 133 ALA A CA 1
ATOM 1009 C C . ALA A 1 133 ? -2.531 20.859 17.641 1 98.81 133 ALA A C 1
ATOM 1011 O O . ALA A 1 133 ? -2.23 21.859 16.984 1 98.81 133 ALA A O 1
ATOM 1012 N N . ASP A 1 134 ? -2.787 20.891 18.891 1 98.19 134 ASP A N 1
ATOM 1013 C CA . ASP A 1 134 ? -2.518 22.109 19.656 1 98.19 134 ASP A CA 1
ATOM 1014 C C . ASP A 1 134 ? -1.021 22.281 19.906 1 98.19 134 ASP A C 1
ATOM 1016 O O . ASP A 1 134 ? -0.217 21.438 19.484 1 98.19 134 ASP A O 1
ATOM 1020 N N . PRO A 1 135 ? -0.635 23.375 20.5 1 97.19 135 PRO A N 1
ATOM 1021 C CA . PRO A 1 135 ? 0.797 23.641 20.656 1 97.19 135 PRO A CA 1
ATOM 1022 C C . PRO A 1 135 ? 1.518 22.578 21.469 1 97.19 135 PRO A C 1
ATOM 1024 O O . PRO A 1 135 ? 2.742 22.453 21.391 1 97.19 135 PRO A O 1
ATOM 1027 N N . SER A 1 136 ? 0.803 21.812 22.312 1 97.94 136 SER A N 1
ATOM 1028 C CA . SER A 1 136 ? 1.429 20.734 23.078 1 97.94 136 SER A CA 1
ATOM 1029 C C . SER A 1 136 ? 1.641 19.484 22.234 1 97.94 136 SER A C 1
ATOM 1031 O O . SER A 1 136 ? 2.307 18.547 22.656 1 97.94 136 SER A O 1
ATOM 1033 N N . GLY A 1 137 ? 1.073 19.484 21.047 1 98.5 137 GLY A N 1
ATOM 1034 C CA . GLY A 1 137 ? 1.262 18.375 20.125 1 98.5 137 GLY A CA 1
ATOM 1035 C C . GLY A 1 137 ? 0.124 17.375 20.156 1 98.5 137 GLY A C 1
ATOM 1036 O O . GLY A 1 137 ? 0.182 16.344 19.484 1 98.5 137 GLY A O 1
ATOM 1037 N N . VAL A 1 138 ? -0.907 17.688 20.891 1 98.5 138 VAL A N 1
ATOM 1038 C CA . VAL A 1 138 ? -2.004 16.75 21.062 1 98.5 138 VAL A CA 1
ATOM 1039 C C . VAL A 1 138 ? -3.176 17.141 20.172 1 98.5 138 VAL A C 1
ATOM 1041 O O . VAL A 1 138 ? -3.506 18.328 20.047 1 98.5 138 VAL A O 1
ATOM 1044 N N . GLY A 1 139 ? -3.783 16.266 19.5 1 98.56 139 GLY A N 1
ATOM 1045 C CA . GLY A 1 139 ? -4.973 16.422 18.672 1 98.56 139 GLY A CA 1
ATOM 1046 C C . GLY A 1 139 ? -5.688 15.117 18.391 1 98.56 139 GLY A C 1
ATOM 1047 O O . GLY A 1 139 ? -5.113 14.039 18.562 1 98.56 139 GLY A O 1
ATOM 1048 N N . GLU A 1 140 ? -6.906 15.203 18.094 1 98.56 140 GLU A N 1
ATOM 1049 C CA . GLU A 1 140 ? -7.672 14 17.766 1 98.56 140 GLU A CA 1
ATOM 1050 C C . GLU A 1 140 ? -7.555 13.664 16.281 1 98.56 140 GLU A C 1
ATOM 1052 O O . GLU A 1 140 ? -8.359 14.117 15.477 1 98.56 140 GLU A O 1
ATOM 1057 N N . PHE A 1 141 ? -6.59 12.844 16.016 1 98.88 141 PHE A N 1
ATOM 1058 C CA . PHE A 1 141 ? -6.363 12.43 14.633 1 98.88 141 PHE A CA 1
ATOM 1059 C C . PHE A 1 141 ? -5.426 11.227 14.57 1 98.88 141 PHE A C 1
ATOM 1061 O O . PHE A 1 141 ? -4.77 10.898 15.555 1 98.88 141 PHE A O 1
ATOM 1068 N N . VAL A 1 142 ? -5.465 10.508 13.492 1 98.94 142 VAL A N 1
ATOM 1069 C CA . VAL A 1 142 ? -4.422 9.594 13.047 1 98.94 142 VAL A CA 1
ATOM 1070 C C . VAL A 1 142 ? -3.859 10.062 11.711 1 98.94 142 VAL A C 1
ATOM 1072 O O . VAL A 1 142 ? -4.609 10.492 10.828 1 98.94 142 VAL A O 1
ATOM 1075 N N . GLY A 1 143 ? -2.539 10.07 11.594 1 98.88 143 GLY A N 1
ATOM 1076 C CA . GLY A 1 143 ? -2.004 10.602 10.352 1 98.88 143 GLY A CA 1
ATOM 1077 C C . GLY A 1 143 ? -0.618 10.078 10.023 1 98.88 143 GLY A C 1
ATOM 1078 O O . GLY A 1 143 ? -0.022 9.352 10.82 1 98.88 143 GLY A O 1
ATOM 1079 N N . VAL A 1 144 ? -0.203 10.359 8.82 1 99 144 VAL A N 1
ATOM 1080 C CA . VAL A 1 144 ? 1.161 10.164 8.336 1 99 144 VAL A CA 1
ATOM 1081 C C . VAL A 1 144 ? 1.797 11.523 8.031 1 99 144 VAL A C 1
ATOM 1083 O O . VAL A 1 144 ? 1.357 12.227 7.125 1 99 144 VAL A O 1
ATOM 1086 N N . GLU A 1 145 ? 2.824 11.867 8.742 1 98.88 145 GLU A N 1
ATOM 1087 C CA . GLU A 1 145 ? 3.463 13.156 8.492 1 98.88 145 GLU A CA 1
ATOM 1088 C C . GLU A 1 145 ? 4.703 13 7.613 1 98.88 145 GLU A C 1
ATOM 1090 O O . GLU A 1 145 ? 5.406 11.992 7.703 1 98.88 145 GLU A O 1
ATOM 1095 N N . PHE A 1 146 ? 4.84 13.859 6.805 1 98.88 146 PHE A N 1
ATOM 1096 C CA . PHE A 1 146 ? 6.039 14.094 6.012 1 98.88 146 PHE A CA 1
ATOM 1097 C C . PHE A 1 146 ? 6.734 15.375 6.445 1 98.88 146 PHE A C 1
ATOM 1099 O O . PHE A 1 146 ? 6.391 16.469 5.973 1 98.88 146 PHE A O 1
ATOM 1106 N N . ASP A 1 147 ? 7.703 15.133 7.27 1 98.56 147 ASP A N 1
ATOM 1107 C CA . ASP A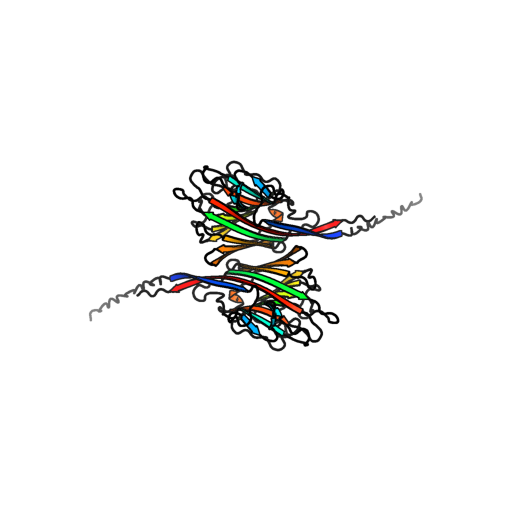 1 147 ? 8.211 16.234 8.094 1 98.56 147 ASP A CA 1
ATOM 1108 C C . ASP A 1 147 ? 9.609 16.641 7.645 1 98.56 147 ASP A C 1
ATOM 1110 O O . ASP A 1 147 ? 10.547 15.844 7.68 1 98.56 147 ASP A O 1
ATOM 1114 N N . THR A 1 148 ? 9.719 17.844 7.301 1 97.62 148 THR A N 1
ATOM 1115 C CA . THR A 1 148 ? 10.953 18.438 6.793 1 97.62 148 THR A CA 1
ATOM 1116 C C . THR A 1 148 ? 11.836 18.906 7.945 1 97.62 148 THR A C 1
ATOM 1118 O O . THR A 1 148 ? 13.055 18.703 7.922 1 97.62 148 THR A O 1
ATOM 1121 N N . PHE A 1 149 ? 11.273 19.469 8.938 1 97 149 PHE A N 1
ATOM 1122 C CA . PHE A 1 149 ? 12.016 20.156 9.984 1 97 149 PHE A CA 1
ATOM 1123 C C . PHE A 1 149 ? 11.898 19.422 11.312 1 97 149 PHE A C 1
ATOM 1125 O O . PHE A 1 149 ? 10.805 19.062 11.742 1 97 149 PHE A O 1
ATOM 1132 N N . SER A 1 150 ? 13.023 19.281 12.039 1 96.81 150 SER A N 1
ATOM 1133 C CA . SER A 1 150 ? 13.055 18.594 13.32 1 96.81 150 SER A CA 1
ATOM 1134 C C . SER A 1 150 ? 12.742 19.531 14.477 1 96.81 150 SER A C 1
ATOM 1136 O O . SER A 1 150 ? 13.461 20.516 14.695 1 96.81 150 SER A O 1
ATOM 1138 N N . ASN A 1 151 ? 11.695 19.25 15.141 1 97.19 151 ASN A N 1
ATOM 1139 C CA . ASN A 1 151 ? 11.352 19.953 16.375 1 97.19 151 ASN A CA 1
ATOM 1140 C C . ASN A 1 151 ? 11.617 19.094 17.609 1 97.19 151 ASN A C 1
ATOM 1142 O O . ASN A 1 151 ? 10.883 18.141 17.859 1 97.19 151 ASN A O 1
ATOM 1146 N N . ASP A 1 152 ? 12.461 19.516 18.438 1 97.06 152 ASP A N 1
ATOM 1147 C CA . ASP A 1 152 ? 12.781 18.75 19.641 1 97.06 152 ASP A CA 1
ATOM 1148 C C . ASP A 1 152 ? 11.562 18.641 20.562 1 97.06 152 ASP A C 1
ATOM 1150 O O . ASP A 1 152 ? 11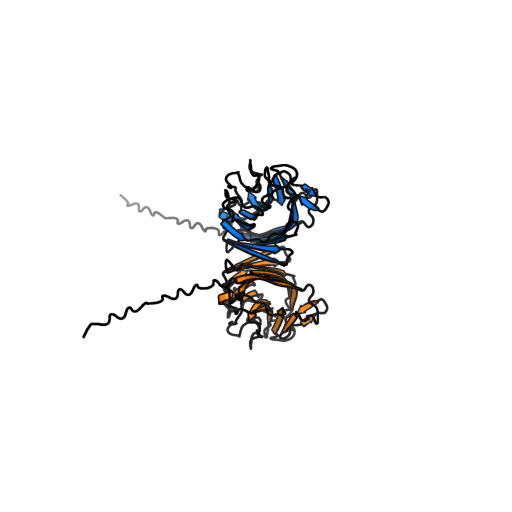.359 17.609 21.203 1 97.06 152 ASP A O 1
ATOM 1154 N N . ARG A 1 153 ? 10.758 19.578 20.625 1 96.38 153 ARG A N 1
ATOM 1155 C CA . ARG A 1 153 ? 9.602 19.625 21.516 1 96.38 153 ARG A CA 1
ATOM 1156 C C . ARG A 1 153 ? 8.609 18.516 21.172 1 96.38 153 ARG A C 1
ATOM 1158 O O . ARG A 1 153 ? 7.809 18.109 22.016 1 96.38 153 ARG A O 1
ATOM 1165 N N . TYR A 1 154 ? 8.609 18.141 19.922 1 98.19 154 TYR A N 1
ATOM 1166 C CA . TYR A 1 154 ? 7.707 17.078 19.5 1 98.19 154 TYR A CA 1
ATOM 1167 C C . TYR A 1 154 ? 8.453 15.758 19.328 1 98.19 154 TYR A C 1
ATOM 1169 O O . TYR A 1 154 ? 7.98 14.852 18.656 1 98.19 154 TYR A O 1
ATOM 1177 N N . ARG A 1 155 ? 9.727 15.703 19.844 1 98.19 155 ARG A N 1
ATOM 1178 C CA . ARG A 1 155 ? 10.57 14.516 19.859 1 98.19 155 ARG A CA 1
ATOM 1179 C C . ARG A 1 155 ? 10.852 14.023 18.453 1 98.19 155 ARG A C 1
ATOM 1181 O O . ARG A 1 155 ? 10.883 12.812 18.203 1 98.19 155 ARG A O 1
ATOM 1188 N N . ASP A 1 156 ? 11.016 14.938 17.531 1 98.5 156 ASP A N 1
ATOM 1189 C CA . ASP A 1 156 ? 11.398 14.586 16.156 1 98.5 156 ASP A CA 1
ATOM 1190 C C . ASP A 1 156 ? 12.812 14.016 16.109 1 98.5 156 ASP A C 1
ATOM 1192 O O . ASP A 1 156 ? 13.703 14.5 16.812 1 98.5 156 ASP A O 1
ATOM 1196 N N . PRO A 1 157 ? 13 13.008 15.242 1 98.25 157 PRO A N 1
ATOM 1197 C CA . PRO A 1 157 ? 14.406 12.695 14.945 1 98.25 157 PRO A CA 1
ATOM 1198 C C . PRO A 1 157 ? 15.141 13.859 14.273 1 98.25 157 PRO A C 1
ATOM 1200 O O . PRO A 1 157 ? 14.508 14.758 13.719 1 98.25 157 PRO A O 1
ATOM 1203 N N . PRO A 1 158 ? 16.484 13.852 14.375 1 97.12 158 PRO A N 1
ATOM 1204 C CA . PRO A 1 158 ? 17.25 14.984 13.859 1 97.12 158 PRO A CA 1
ATOM 1205 C C . PRO A 1 158 ? 17.422 14.945 12.336 1 97.12 158 PRO A C 1
ATOM 1207 O O . PRO A 1 158 ? 18.5 15.2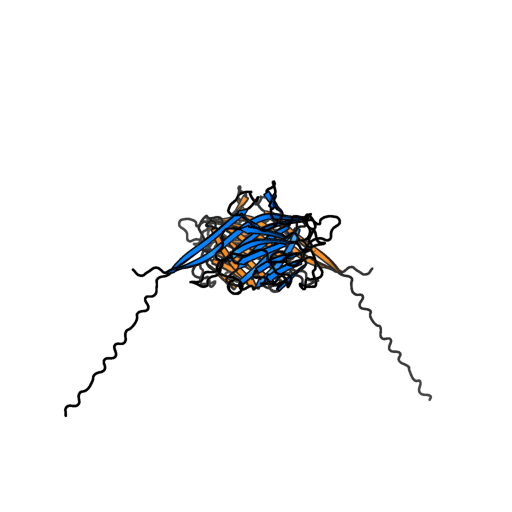34 11.82 1 97.12 158 PRO A O 1
ATOM 1210 N N . HIS A 1 159 ? 16.484 14.531 11.57 1 97 159 HIS A N 1
ATOM 1211 C CA . HIS A 1 159 ? 16.453 14.477 10.117 1 97 159 HIS A CA 1
ATOM 1212 C C . HIS A 1 159 ? 15.016 14.492 9.602 1 97 159 HIS A C 1
ATOM 1214 O O . HIS A 1 159 ? 14.078 14.242 10.359 1 97 159 HIS A O 1
ATOM 1220 N N . SER A 1 160 ? 14.812 14.883 8.336 1 98 160 SER A N 1
ATOM 1221 C CA . SER A 1 160 ? 13.5 14.734 7.719 1 98 160 SER A CA 1
ATOM 1222 C C . SER A 1 160 ? 13 13.297 7.816 1 98 160 SER A C 1
ATOM 1224 O O . SER A 1 160 ? 13.773 12.352 7.676 1 98 160 SER A O 1
ATOM 1226 N N . HIS A 1 161 ? 11.727 13.172 8.086 1 98.62 161 HIS A N 1
ATOM 1227 C CA . HIS A 1 161 ? 11.234 11.828 8.352 1 98.62 161 HIS A CA 1
ATOM 1228 C C . HIS A 1 161 ? 9.773 11.688 7.934 1 98.62 161 HIS A C 1
ATOM 1230 O O . HIS A 1 161 ? 9.086 12.688 7.707 1 98.62 161 HIS A O 1
ATOM 1236 N N . VAL A 1 162 ? 9.391 10.492 7.703 1 98.88 162 VAL A N 1
ATOM 1237 C CA . VAL A 1 162 ? 7.988 10.078 7.676 1 98.88 162 VAL A CA 1
ATOM 1238 C C . VAL A 1 162 ? 7.594 9.508 9.039 1 98.88 162 VAL A C 1
ATOM 1240 O O . VAL A 1 162 ? 8.344 8.734 9.641 1 98.88 162 VAL A O 1
ATOM 1243 N N . GLY A 1 163 ? 6.461 9.961 9.562 1 98.88 163 GLY A N 1
ATOM 1244 C CA . GLY A 1 163 ? 6.012 9.5 10.867 1 98.88 163 GLY A CA 1
ATOM 1245 C C . GLY A 1 163 ? 4.547 9.094 10.891 1 98.88 163 GLY A C 1
ATOM 1246 O O . GLY A 1 163 ? 3.723 9.703 10.203 1 98.88 163 GLY A O 1
ATOM 1247 N N . ILE A 1 164 ? 4.242 8.07 11.656 1 98.94 164 ILE A N 1
ATOM 1248 C CA . ILE A 1 164 ? 2.855 7.727 11.953 1 98.94 164 ILE A CA 1
ATOM 1249 C C . ILE A 1 164 ? 2.441 8.359 13.281 1 98.94 164 ILE A C 1
ATOM 1251 O O . ILE A 1 164 ? 3.062 8.109 14.312 1 98.94 164 ILE A O 1
ATOM 1255 N N . ASP A 1 165 ? 1.404 9.148 13.18 1 98.94 165 ASP A N 1
ATOM 1256 C CA . ASP A 1 165 ? 0.929 9.938 14.312 1 98.94 165 ASP A CA 1
ATOM 1257 C C . ASP A 1 165 ? -0.425 9.43 14.805 1 98.94 165 ASP A C 1
ATOM 1259 O O . ASP A 1 165 ? -1.341 9.219 14.008 1 98.94 165 ASP A O 1
ATOM 1263 N N . VAL A 1 166 ? -0.517 9.25 16.125 1 98.94 166 VAL A N 1
ATOM 1264 C CA . VAL A 1 166 ? -1.771 8.836 16.75 1 98.94 166 VAL A CA 1
ATOM 1265 C C . VAL A 1 166 ? -2.104 9.766 17.906 1 98.94 166 VAL A C 1
ATOM 1267 O O . VAL A 1 166 ? -1.474 9.695 18.969 1 98.94 166 VAL A O 1
ATOM 1270 N N . ASN A 1 167 ? -3.055 10.641 17.641 1 98.75 167 ASN A N 1
ATOM 1271 C CA . ASN A 1 167 ? -3.564 11.625 18.594 1 98.75 167 ASN A CA 1
ATOM 1272 C C . ASN A 1 167 ? -2.465 12.578 19.062 1 98.75 167 ASN A C 1
ATOM 1274 O O . ASN A 1 167 ? -2.57 13.18 20.141 1 98.75 167 ASN A O 1
ATOM 1278 N N . SER A 1 168 ? -1.421 12.625 18.359 1 98.81 168 SER A N 1
ATOM 1279 C CA . SER A 1 168 ? -0.285 13.484 18.672 1 98.81 168 SER A CA 1
ATOM 1280 C C . SER A 1 168 ? 0.65 13.617 17.469 1 98.81 168 SER A C 1
ATOM 1282 O O . SER A 1 168 ? 0.729 12.711 16.641 1 98.81 168 SER A O 1
ATOM 1284 N N . VAL A 1 169 ? 1.361 14.742 17.406 1 98.81 169 VAL A N 1
ATOM 1285 C CA . VAL A 1 169 ? 2.381 14.914 16.375 1 98.81 169 VAL A CA 1
ATOM 1286 C C . VAL A 1 169 ? 3.682 14.25 16.828 1 98.81 169 VAL A C 1
ATOM 1288 O O . VAL A 1 169 ? 4.652 14.203 16.062 1 98.81 169 VAL A O 1
ATOM 1291 N N . VAL A 1 170 ? 3.74 13.875 18.125 1 98.81 170 VAL A N 1
ATOM 1292 C CA . VAL A 1 170 ? 4.805 12.945 18.5 1 98.81 170 VAL A CA 1
ATOM 1293 C C . VAL A 1 170 ? 4.539 11.586 17.859 1 98.81 170 VAL A C 1
ATOM 1295 O O . VAL A 1 170 ? 3.658 10.844 18.312 1 98.81 170 VAL A O 1
ATOM 1298 N N . SER A 1 171 ? 5.352 11.297 16.938 1 98.75 171 SER A N 1
ATOM 1299 C CA . SER A 1 171 ? 5.098 10.125 16.109 1 98.75 171 SER A CA 1
ATOM 1300 C C . SER A 1 171 ? 5.254 8.836 16.906 1 98.75 171 SER A C 1
ATOM 1302 O O . SER A 1 171 ? 6.164 8.719 17.734 1 98.75 171 SER A O 1
ATOM 1304 N N . LEU A 1 172 ? 4.375 7.938 16.703 1 98.5 172 LEU A N 1
ATOM 1305 C CA . LEU A 1 172 ? 4.484 6.586 17.25 1 98.5 172 LEU A CA 1
ATOM 1306 C C . LEU A 1 172 ? 5.684 5.859 16.656 1 98.5 172 LEU A C 1
ATOM 1308 O O . LEU A 1 172 ? 6.312 5.039 17.328 1 98.5 172 LEU A O 1
ATOM 1312 N N . LYS A 1 173 ? 5.965 6.062 15.445 1 98.62 173 LYS A N 1
ATOM 1313 C CA . LYS A 1 173 ? 7.062 5.48 14.68 1 98.62 173 LYS A CA 1
ATOM 1314 C C . LYS A 1 173 ? 7.543 6.441 13.594 1 98.62 173 LYS A C 1
ATOM 1316 O O . LYS A 1 173 ? 6.738 7.16 13 1 98.62 173 LYS A O 1
ATOM 1321 N N . THR A 1 174 ? 8.875 6.445 13.344 1 98.75 174 THR A N 1
ATOM 1322 C CA . THR A 1 174 ? 9.438 7.285 12.289 1 98.75 174 THR A CA 1
ATOM 1323 C C . THR A 1 174 ? 10.391 6.488 11.414 1 98.75 174 THR A C 1
ATOM 1325 O O . THR A 1 174 ? 10.883 5.434 11.812 1 98.75 174 THR A O 1
ATOM 1328 N N . VAL A 1 175 ? 10.57 6.961 10.227 1 98.44 175 VAL A N 1
ATOM 1329 C CA . VAL A 1 175 ? 11.625 6.5 9.328 1 98.44 175 VAL A CA 1
ATOM 1330 C C . VAL A 1 175 ? 12.266 7.695 8.633 1 98.44 175 VAL A C 1
ATOM 1332 O O . VAL A 1 175 ? 11.578 8.664 8.281 1 98.44 175 VAL A O 1
ATOM 1335 N N . GLU A 1 176 ? 13.594 7.598 8.516 1 97.25 176 GLU A N 1
ATOM 1336 C CA . GLU A 1 176 ? 14.305 8.68 7.848 1 97.25 176 GLU A CA 1
ATOM 1337 C C . GLU A 1 176 ? 13.852 8.82 6.395 1 97.25 176 GLU A C 1
ATOM 1339 O O . GLU A 1 176 ? 13.617 7.82 5.715 1 97.25 176 GLU A O 1
ATOM 1344 N N . TRP A 1 177 ? 13.75 10 5.949 1 97 177 TRP A N 1
ATOM 1345 C CA . TRP A 1 177 ? 13.305 10.328 4.602 1 97 177 TRP A CA 1
ATOM 1346 C C . TRP A 1 177 ? 14.258 11.297 3.926 1 97 177 TRP A C 1
ATOM 1348 O O . TRP A 1 177 ? 14.406 12.445 4.367 1 97 177 TRP A O 1
ATOM 1358 N N . ASN A 1 178 ? 14.914 10.82 2.857 1 94.88 178 ASN A N 1
ATOM 1359 C CA . ASN A 1 178 ? 15.812 11.68 2.096 1 94.88 178 ASN A CA 1
ATOM 1360 C C . ASN A 1 178 ? 15.039 12.562 1.115 1 94.88 178 ASN A C 1
ATOM 1362 O O . ASN A 1 178 ? 15.148 12.391 -0.1 1 94.88 178 ASN A O 1
ATOM 1366 N N . ARG A 1 179 ? 14.375 13.523 1.676 1 95.19 179 ARG A N 1
ATOM 1367 C CA . ARG A 1 179 ? 13.547 14.406 0.861 1 95.19 179 ARG A CA 1
ATOM 1368 C C . ARG A 1 179 ? 14.406 15.344 0.021 1 95.19 179 ARG A C 1
ATOM 1370 O O . ARG A 1 179 ? 15.484 15.758 0.45 1 95.19 179 ARG A O 1
ATOM 1377 N N . GLN A 1 180 ? 13.938 15.695 -1.143 1 96.44 180 GLN A N 1
ATOM 1378 C CA . GLN A 1 180 ? 14.555 16.688 -2.021 1 96.44 180 GLN A CA 1
ATOM 1379 C C . GLN A 1 180 ? 13.602 17.844 -2.295 1 96.44 180 GLN A C 1
ATOM 1381 O O . GLN A 1 180 ? 12.516 17.641 -2.838 1 96.44 180 GLN A O 1
ATOM 1386 N N . SER A 1 181 ? 14.062 19.031 -1.974 1 97.38 181 SER A N 1
ATOM 1387 C CA . SER A 1 181 ? 13.242 20.219 -2.186 1 97.38 181 SER A CA 1
ATOM 1388 C C . SER A 1 181 ? 12.789 20.328 -3.637 1 97.38 181 SER A C 1
ATOM 1390 O O . SER A 1 181 ? 13.602 20.188 -4.559 1 97.38 181 SER A O 1
ATOM 1392 N N . GLY A 1 182 ? 11.531 20.531 -3.773 1 97.81 182 GLY A N 1
ATOM 1393 C CA . GLY A 1 182 ? 10.984 20.797 -5.094 1 97.81 182 GLY A CA 1
ATOM 1394 C C . GLY A 1 182 ? 10.656 19.547 -5.879 1 97.81 182 GLY A C 1
ATOM 1395 O O . GLY A 1 182 ? 10.102 19.609 -6.973 1 97.81 182 GLY A O 1
ATOM 1396 N N . SER A 1 183 ? 10.969 18.406 -5.309 1 97.94 183 SER A N 1
ATOM 1397 C CA . SER A 1 183 ? 10.711 17.156 -6.012 1 97.94 183 SER A CA 1
ATOM 1398 C C . SER A 1 183 ? 9.328 16.625 -5.676 1 97.94 183 SER A C 1
ATOM 1400 O O . SER A 1 183 ? 8.891 16.688 -4.523 1 97.94 183 SER A O 1
ATOM 1402 N N . VAL A 1 184 ? 8.719 16.109 -6.719 1 98.38 184 VAL A N 1
ATOM 1403 C CA . VAL A 1 184 ? 7.43 15.461 -6.5 1 98.38 184 VAL A CA 1
ATOM 1404 C C . VAL A 1 184 ? 7.633 14.125 -5.789 1 98.38 184 VAL A C 1
ATOM 1406 O O . VAL A 1 184 ? 8.555 13.375 -6.113 1 98.38 184 VAL A O 1
ATOM 1409 N N . VAL A 1 185 ? 6.781 13.867 -4.809 1 98.62 185 VAL A N 1
ATOM 1410 C CA . VAL A 1 185 ? 6.777 12.633 -4.023 1 98.62 185 VAL A CA 1
ATOM 1411 C C . VAL A 1 185 ? 5.445 11.906 -4.211 1 98.62 185 VAL A C 1
ATOM 1413 O O . VAL A 1 185 ? 4.383 12.531 -4.184 1 98.62 185 VAL A O 1
ATOM 1416 N N . GLU A 1 186 ? 5.484 10.586 -4.465 1 98.69 186 GLU A N 1
ATOM 1417 C CA . GLU A 1 186 ? 4.293 9.75 -4.57 1 98.69 186 GLU A CA 1
ATOM 1418 C C . GLU A 1 186 ? 4.137 8.859 -3.34 1 98.69 186 GLU A C 1
ATOM 1420 O O . GLU A 1 186 ? 5.098 8.219 -2.902 1 98.69 186 GLU A O 1
ATOM 1425 N N . VAL A 1 187 ? 2.922 8.836 -2.82 1 98.94 187 VAL A N 1
ATOM 1426 C CA . VAL A 1 187 ? 2.688 8.086 -1.586 1 98.94 187 VAL A CA 1
ATOM 1427 C C . VAL A 1 187 ? 1.491 7.156 -1.763 1 98.94 187 VAL A C 1
ATOM 1429 O O . VAL A 1 187 ? 0.497 7.523 -2.393 1 98.94 187 VAL A O 1
ATOM 1432 N N . THR A 1 188 ? 1.613 5.953 -1.271 1 98.94 188 THR A N 1
ATOM 1433 C CA . THR A 1 188 ? 0.485 5.043 -1.114 1 98.94 188 THR A CA 1
ATOM 1434 C C . THR A 1 188 ? 0.328 4.621 0.344 1 98.94 188 THR A C 1
ATOM 1436 O O . THR A 1 188 ? 1.315 4.32 1.019 1 98.94 188 THR A O 1
ATOM 1439 N N . VAL A 1 189 ? -0.901 4.66 0.852 1 98.94 189 VAL A N 1
ATOM 1440 C CA . VAL A 1 189 ? -1.241 4.234 2.205 1 98.94 189 VAL A CA 1
ATOM 1441 C C . VAL A 1 189 ? -2.303 3.137 2.148 1 98.94 189 VAL A C 1
ATOM 1443 O O . VAL A 1 189 ? -3.332 3.295 1.487 1 98.94 189 VAL A O 1
ATOM 1446 N N . ILE A 1 190 ? -2.029 1.997 2.811 1 98.94 190 ILE A N 1
ATOM 1447 C CA . ILE A 1 190 ? -2.996 0.913 2.957 1 98.94 190 ILE A CA 1
ATOM 1448 C C . ILE A 1 190 ? -3.346 0.729 4.43 1 98.94 190 ILE A C 1
ATOM 1450 O O . ILE A 1 190 ? -2.459 0.723 5.289 1 98.94 190 ILE A O 1
ATOM 1454 N N . TYR A 1 191 ? -4.609 0.652 4.699 1 98.94 191 TYR A N 1
ATOM 1455 C CA . TYR A 1 191 ? -5.039 0.224 6.027 1 98.94 191 TYR A CA 1
ATOM 1456 C C . TYR A 1 191 ? -5.793 -1.098 5.957 1 98.94 191 TYR A C 1
ATOM 1458 O O . TYR A 1 191 ? -6.836 -1.189 5.305 1 98.94 191 TYR A O 1
ATOM 1466 N N . ASP A 1 192 ? -5.234 -2.088 6.617 1 98.88 192 ASP A N 1
ATOM 1467 C CA . ASP A 1 192 ? -5.906 -3.369 6.809 1 98.88 192 ASP A CA 1
ATOM 1468 C C . ASP A 1 192 ? -6.59 -3.432 8.172 1 98.88 192 ASP A C 1
ATOM 1470 O O . ASP A 1 192 ? -5.922 -3.566 9.203 1 98.88 192 ASP A O 1
ATOM 1474 N N . SER A 1 193 ? -7.895 -3.475 8.102 1 98.25 193 SER A N 1
ATOM 1475 C CA . SER A 1 193 ? -8.633 -3.361 9.359 1 98.25 193 SER A CA 1
ATOM 1476 C C . SER A 1 193 ? -8.539 -4.648 10.172 1 98.25 193 SER A C 1
ATOM 1478 O O . SER A 1 193 ? -8.586 -4.613 11.406 1 98.25 193 SER A O 1
ATOM 1480 N N . SER A 1 194 ? -8.391 -5.758 9.531 1 97.56 194 SER A N 1
ATOM 1481 C CA . SER A 1 194 ? -8.328 -7.031 10.242 1 97.56 194 SER A CA 1
ATOM 1482 C C . SER A 1 194 ? -7.102 -7.102 11.141 1 97.56 194 SER A C 1
ATOM 1484 O O . SER A 1 194 ? -7.203 -7.477 12.312 1 97.56 194 SER A O 1
ATOM 1486 N N . SER A 1 195 ? -5.973 -6.691 10.578 1 98.12 195 SER A N 1
ATOM 1487 C CA . SER A 1 195 ? -4.746 -6.703 11.367 1 98.12 195 SER A CA 1
ATOM 1488 C C . SER A 1 195 ? -4.504 -5.348 12.031 1 98.12 195 SER A C 1
ATOM 1490 O O . SER A 1 195 ? -3.545 -5.188 12.789 1 98.12 195 SER A O 1
ATOM 1492 N N . LYS A 1 196 ? -5.367 -4.391 11.734 1 98.69 196 LYS A N 1
ATOM 1493 C CA . LYS A 1 196 ? -5.23 -3.016 12.203 1 98.69 196 LYS A CA 1
ATOM 1494 C C . LYS A 1 196 ? -3.883 -2.426 11.797 1 98.69 196 LYS A C 1
ATOM 1496 O O . LYS A 1 196 ? -3.24 -1.733 12.594 1 98.69 196 LYS A O 1
ATOM 1501 N N . THR A 1 197 ? -3.477 -2.721 10.617 1 98.88 197 THR A N 1
ATOM 1502 C CA . THR A 1 197 ? -2.146 -2.312 10.18 1 98.88 197 THR A CA 1
ATOM 1503 C C . THR A 1 197 ? -2.234 -1.154 9.188 1 98.88 197 THR A C 1
ATOM 1505 O O . THR A 1 197 ? -2.928 -1.25 8.172 1 98.88 197 THR A O 1
ATOM 1508 N N . LEU A 1 198 ? -1.549 -0.1 9.516 1 98.94 198 LEU A N 1
ATOM 1509 C CA . LEU A 1 198 ? -1.338 1.029 8.617 1 98.94 198 LEU A CA 1
ATOM 1510 C C . LEU A 1 198 ? 0.025 0.936 7.941 1 98.94 198 LEU A C 1
ATOM 1512 O O . LEU A 1 198 ? 1.059 0.933 8.609 1 98.94 198 LEU A O 1
ATOM 1516 N N . SER A 1 199 ? 0.047 0.856 6.586 1 98.94 199 SER A N 1
ATOM 1517 C CA . SER A 1 199 ? 1.288 0.734 5.828 1 98.94 199 SER A CA 1
ATOM 1518 C C . SER A 1 199 ? 1.422 1.854 4.801 1 98.94 199 SER A C 1
ATOM 1520 O O . SER A 1 199 ? 0.448 2.213 4.137 1 98.94 199 SER A O 1
ATOM 1522 N N . VAL A 1 200 ? 2.639 2.352 4.723 1 98.94 200 VAL A N 1
ATOM 1523 C CA . VAL A 1 200 ? 2.906 3.514 3.885 1 98.94 200 VAL A CA 1
ATOM 1524 C C . VAL A 1 200 ? 4.129 3.248 3.01 1 98.94 200 VAL A C 1
ATOM 1526 O O . VAL A 1 200 ? 5.145 2.73 3.486 1 98.94 200 VAL A O 1
ATOM 1529 N N . ALA A 1 201 ? 4.02 3.559 1.768 1 98.94 201 ALA A N 1
ATOM 1530 C CA . ALA A 1 201 ? 5.16 3.6 0.856 1 98.94 201 ALA A CA 1
ATOM 1531 C C . ALA A 1 201 ? 5.328 4.988 0.249 1 98.94 201 ALA A C 1
ATOM 1533 O O . ALA A 1 201 ? 4.367 5.566 -0.269 1 98.94 201 ALA A O 1
ATOM 1534 N N . VAL A 1 202 ? 6.531 5.477 0.353 1 98.81 202 VAL A N 1
ATOM 1535 C CA . VAL A 1 202 ? 6.898 6.785 -0.178 1 98.81 202 VAL A CA 1
ATOM 1536 C C . VAL A 1 202 ? 7.93 6.621 -1.293 1 98.81 202 VAL A C 1
ATOM 1538 O O . VAL A 1 202 ? 9.016 6.074 -1.069 1 98.81 202 VAL A O 1
ATOM 1541 N N . LYS A 1 203 ? 7.602 7.125 -2.438 1 98.19 203 LYS A N 1
ATOM 1542 C CA . LYS A 1 203 ? 8.5 7.062 -3.584 1 98.19 203 LYS A CA 1
ATOM 1543 C C . LYS A 1 203 ? 9.008 8.453 -3.967 1 98.19 203 LYS A C 1
ATOM 1545 O O . LYS A 1 203 ? 8.227 9.297 -4.418 1 98.19 203 LYS A O 1
ATOM 1550 N N . ASN A 1 204 ? 10.273 8.609 -3.811 1 97 204 ASN A N 1
ATOM 1551 C CA . ASN A 1 204 ? 10.906 9.852 -4.242 1 97 204 ASN A CA 1
ATOM 1552 C C . ASN A 1 204 ? 11.125 9.867 -5.754 1 97 204 ASN A C 1
ATOM 1554 O O . ASN A 1 204 ? 11.148 8.82 -6.395 1 97 204 ASN A O 1
ATOM 1558 N N . ARG A 1 205 ? 11.336 11.039 -6.25 1 94.31 205 ARG A N 1
ATOM 1559 C CA . ARG A 1 205 ? 11.617 11.18 -7.672 1 94.31 205 ARG A CA 1
ATOM 1560 C C . ARG A 1 205 ? 12.914 10.477 -8.047 1 94.31 205 ARG A C 1
ATOM 1562 O O . ARG A 1 205 ? 13.07 10.016 -9.18 1 94.31 205 ARG A O 1
ATOM 1569 N N . SER A 1 206 ? 13.836 10.391 -7.121 1 90.06 206 SER A N 1
ATOM 1570 C CA . SER A 1 206 ? 15.117 9.734 -7.352 1 90.06 206 SER A CA 1
ATOM 1571 C C . SER A 1 206 ? 14.938 8.242 -7.605 1 90.06 206 SER A C 1
ATOM 1573 O O . SER A 1 206 ? 15.859 7.57 -8.086 1 90.06 206 SER A O 1
ATOM 1575 N N . GLY A 1 207 ? 13.789 7.77 -7.223 1 90.5 207 GLY A N 1
ATOM 1576 C CA . GLY A 1 207 ? 13.555 6.336 -7.297 1 90.5 207 GLY A CA 1
ATOM 1577 C C . GLY A 1 207 ? 13.641 5.645 -5.949 1 90.5 207 GLY A C 1
ATOM 1578 O O . GLY A 1 207 ? 13.18 4.512 -5.797 1 90.5 207 GLY A O 1
ATOM 1579 N N . GLU A 1 208 ? 14.141 6.297 -4.988 1 93.81 208 GLU A N 1
ATOM 1580 C CA . GLU A 1 208 ? 14.219 5.734 -3.641 1 93.81 208 GLU A CA 1
ATOM 1581 C C . GLU A 1 208 ? 12.828 5.562 -3.031 1 93.81 208 GLU A C 1
ATOM 1583 O O . GLU A 1 208 ? 11.977 6.441 -3.166 1 93.81 208 GLU A O 1
ATOM 1588 N N . ILE A 1 209 ? 12.633 4.422 -2.43 1 96.38 209 ILE A N 1
ATOM 1589 C CA . ILE A 1 209 ? 11.375 4.234 -1.72 1 96.38 209 ILE A CA 1
ATOM 1590 C C . ILE A 1 209 ? 11.641 4.062 -0.226 1 96.38 209 ILE A C 1
ATOM 1592 O O . ILE A 1 209 ? 12.641 3.445 0.164 1 96.38 209 ILE A O 1
ATOM 1596 N N . VAL A 1 210 ? 10.805 4.59 0.567 1 97.12 210 VAL A N 1
ATOM 1597 C CA . VAL A 1 210 ? 10.773 4.379 2.01 1 97.12 210 VAL A CA 1
ATOM 1598 C C . VAL A 1 210 ? 9.414 3.84 2.426 1 97.12 210 VAL A C 1
ATOM 1600 O O . VAL A 1 210 ? 8.383 4.25 1.882 1 97.12 210 VAL A O 1
ATOM 1603 N N . THR A 1 211 ? 9.469 2.865 3.346 1 98.69 211 THR A N 1
ATOM 1604 C CA . THR A 1 211 ? 8.219 2.322 3.854 1 98.69 211 THR A CA 1
ATOM 1605 C C . THR A 1 211 ? 8.18 2.389 5.379 1 98.69 211 THR A C 1
ATOM 1607 O O . THR A 1 211 ? 9.227 2.451 6.027 1 98.69 211 THR A O 1
ATOM 1610 N N . ILE A 1 212 ? 6.984 2.445 5.883 1 98.88 212 ILE A N 1
ATOM 1611 C CA . ILE A 1 212 ? 6.746 2.387 7.32 1 98.88 212 ILE A CA 1
ATOM 1612 C C . ILE A 1 212 ? 5.391 1.741 7.594 1 98.88 212 ILE A C 1
ATOM 1614 O O . ILE A 1 212 ? 4.422 1.989 6.871 1 98.88 212 ILE A O 1
ATOM 1618 N N . SER A 1 213 ? 5.316 0.847 8.609 1 98.88 213 SER A N 1
ATOM 1619 C CA . SER A 1 213 ? 4.074 0.187 9 1 98.88 213 SER A CA 1
ATOM 1620 C C . SER A 1 213 ? 3.939 0.115 10.516 1 98.88 213 SER A C 1
ATOM 1622 O O . SER A 1 213 ? 4.934 -0.06 11.227 1 98.88 213 SER A O 1
ATOM 1624 N N . GLU A 1 214 ? 2.73 0.263 10.938 1 98.69 214 GLU A N 1
ATOM 1625 C CA . GLU A 1 214 ? 2.443 0.197 12.367 1 98.69 214 GLU A CA 1
ATOM 1626 C C . GLU A 1 214 ? 1.021 -0.293 12.625 1 98.69 214 GLU A C 1
ATOM 1628 O O . GLU A 1 214 ? 0.129 -0.084 11.797 1 98.69 214 GLU A O 1
ATOM 1633 N N . VAL A 1 215 ? 0.854 -1.004 13.75 1 98.69 215 VAL A N 1
ATOM 1634 C CA . VAL A 1 215 ? -0.482 -1.396 14.18 1 98.69 215 VAL A CA 1
ATOM 1635 C C . VAL A 1 215 ? -1.186 -0.206 14.828 1 98.69 215 VAL A C 1
ATOM 1637 O O . VAL A 1 215 ? -0.692 0.356 15.812 1 98.69 215 VAL A O 1
ATOM 1640 N N . VAL A 1 216 ? -2.293 0.196 14.242 1 98.81 216 VAL A N 1
ATOM 1641 C CA . VAL A 1 216 ? -3.107 1.295 14.75 1 98.81 216 VAL A CA 1
ATOM 1642 C C . VAL A 1 216 ? -4.574 0.871 14.805 1 98.81 216 VAL A C 1
ATOM 1644 O O . VAL A 1 216 ? -5.191 0.62 13.766 1 98.81 216 VAL A O 1
ATOM 1647 N N . ASP A 1 217 ? -5.168 0.833 15.984 1 98.81 217 ASP A N 1
ATOM 1648 C CA . ASP A 1 217 ? -6.586 0.525 16.125 1 98.81 217 ASP A CA 1
ATOM 1649 C C . ASP A 1 217 ? -7.445 1.763 15.875 1 98.81 217 ASP A C 1
ATOM 1651 O O . ASP A 1 217 ? -7.75 2.514 16.812 1 98.81 217 ASP A O 1
ATOM 1655 N N . LEU A 1 218 ? -7.902 1.915 14.672 1 98.88 218 LEU A N 1
ATOM 1656 C CA . LEU A 1 218 ? -8.594 3.141 14.289 1 98.88 218 LEU A CA 1
ATOM 1657 C C . LEU A 1 218 ? -9.922 3.27 15.031 1 98.88 218 LEU A C 1
ATOM 1659 O O . LEU A 1 218 ? -10.352 4.379 15.359 1 98.88 218 LEU A O 1
ATOM 1663 N N . LYS A 1 219 ? -10.578 2.193 15.258 1 98.69 219 LYS A N 1
ATOM 1664 C CA . LYS A 1 219 ? -11.852 2.234 15.961 1 98.69 219 LYS A CA 1
ATOM 1665 C C . LYS A 1 219 ? -11.672 2.75 17.391 1 98.69 219 LYS A C 1
ATOM 1667 O O . LYS A 1 219 ? -12.539 3.449 17.922 1 98.69 219 LYS A O 1
ATOM 1672 N N . GLU A 1 220 ? -10.562 2.416 17.953 1 98.5 220 GLU A N 1
ATOM 1673 C CA . GLU A 1 220 ? -10.281 2.867 19.312 1 98.5 220 GLU A CA 1
ATOM 1674 C C . GLU A 1 220 ? -9.922 4.348 19.344 1 98.5 220 GLU A C 1
ATOM 1676 O O . GLU A 1 220 ? -10.203 5.047 20.312 1 98.5 220 GLU A O 1
ATOM 1681 N N . LYS A 1 221 ? -9.344 4.84 18.297 1 98.75 221 LYS A N 1
ATOM 1682 C CA . LYS A 1 221 ? -8.719 6.156 18.328 1 98.75 221 LYS A CA 1
ATOM 1683 C C . LYS A 1 221 ? -9.625 7.219 17.719 1 98.75 221 LYS A C 1
ATOM 1685 O O . LYS A 1 221 ? -9.461 8.414 17.984 1 98.75 221 LYS A O 1
ATOM 1690 N N . LEU A 1 222 ? -10.562 6.809 16.891 1 98.88 222 LEU A N 1
ATOM 1691 C CA . LEU A 1 222 ? -11.375 7.762 16.141 1 98.88 222 LEU A CA 1
ATOM 1692 C C . LEU A 1 222 ? -12.852 7.391 16.219 1 98.88 222 LEU A C 1
ATOM 1694 O O . LEU A 1 222 ? -13.195 6.223 16.406 1 98.88 222 LEU A O 1
ATOM 1698 N N . PRO A 1 223 ? -13.75 8.422 16.047 1 98.75 223 PRO A N 1
ATOM 1699 C CA . PRO A 1 223 ? -15.188 8.125 16 1 98.75 223 PRO A CA 1
ATOM 1700 C C . PRO A 1 223 ? -15.617 7.441 14.711 1 98.75 223 PRO A C 1
ATOM 1702 O O . PRO A 1 223 ? -14.805 7.289 13.789 1 98.75 223 PRO A O 1
ATOM 1705 N N . GLU A 1 224 ? -16.828 7.047 14.695 1 98.56 224 GLU A N 1
ATOM 1706 C CA . GLU A 1 224 ? -17.406 6.32 13.562 1 98.56 224 GLU A CA 1
ATOM 1707 C C . GLU A 1 224 ? -17.312 7.148 12.281 1 98.56 224 GLU A C 1
ATOM 1709 O O . GLU A 1 224 ? -17 6.617 11.211 1 98.56 224 GLU A O 1
ATOM 1714 N N . ARG A 1 225 ? -17.641 8.414 12.375 1 98.69 225 ARG A N 1
ATOM 1715 C CA . ARG A 1 225 ? -17.625 9.289 11.211 1 98.69 225 ARG A CA 1
ATOM 1716 C C . ARG A 1 225 ? -16.391 10.203 11.227 1 98.69 225 ARG A C 1
ATOM 1718 O O . ARG A 1 225 ? -16.125 10.867 12.227 1 98.69 225 ARG A O 1
ATOM 1725 N N . VAL A 1 226 ? -15.742 10.172 10.109 1 98.94 226 VAL A N 1
ATOM 1726 C CA . VAL A 1 226 ? -14.477 10.898 10.047 1 98.94 226 VAL A CA 1
ATOM 1727 C C . VAL A 1 226 ? -14.359 11.609 8.703 1 98.94 226 VAL A C 1
ATOM 1729 O O . VAL A 1 226 ? -15.18 11.398 7.809 1 98.94 226 VAL A O 1
ATOM 1732 N N . LYS A 1 227 ? -13.344 12.445 8.617 1 98.88 227 LYS A N 1
ATOM 1733 C CA . LYS A 1 227 ? -12.883 13.008 7.352 1 98.88 227 LYS A CA 1
ATOM 1734 C C . LYS A 1 227 ? -11.406 12.711 7.117 1 98.88 227 LYS A C 1
ATOM 1736 O O . LYS A 1 227 ? -10.641 12.555 8.07 1 98.88 227 LYS A O 1
ATOM 1741 N N . PHE A 1 228 ? -11.086 12.602 5.875 1 98.94 228 PHE A N 1
ATOM 1742 C CA . PHE A 1 228 ? -9.719 12.469 5.406 1 98.94 228 PHE A CA 1
ATOM 1743 C C . PHE A 1 228 ? -9.219 13.781 4.805 1 98.94 228 PHE A C 1
ATOM 1745 O O . PHE A 1 228 ? -9.977 14.492 4.141 1 98.94 228 PHE A O 1
ATOM 1752 N N . GLY A 1 229 ? -7.922 14.07 5.016 1 98.94 229 GLY A N 1
ATOM 1753 C CA . GLY A 1 229 ? -7.41 15.289 4.406 1 98.94 229 GLY A CA 1
ATOM 1754 C C . GLY A 1 229 ? -5.91 15.453 4.566 1 98.94 229 GLY A C 1
ATOM 1755 O O . GLY A 1 229 ? -5.215 14.516 4.965 1 98.94 229 GLY A O 1
ATOM 1756 N N . PHE A 1 230 ? -5.434 16.641 4.129 1 99 230 PHE A N 1
ATOM 1757 C CA . PHE A 1 230 ? -4.051 17.094 4.27 1 99 230 PHE A CA 1
ATOM 1758 C C . PHE A 1 230 ? -3.986 18.391 5.047 1 99 230 PHE A C 1
ATOM 1760 O O . PHE A 1 230 ? -4.895 19.234 4.953 1 99 230 PHE A O 1
ATOM 1767 N N . SER A 1 231 ? -2.898 18.484 5.758 1 98.94 231 SER A N 1
ATOM 1768 C CA . SER A 1 231 ? -2.699 19.703 6.531 1 98.94 231 SER A CA 1
ATOM 1769 C C . SER A 1 231 ? -1.235 20.125 6.523 1 98.94 231 SER A C 1
ATOM 1771 O O . SER A 1 231 ? -0.339 19.297 6.402 1 98.94 231 SER A O 1
ATOM 1773 N N . SER A 1 232 ? -1.027 21.344 6.594 1 98.75 232 SER A N 1
ATOM 1774 C CA . SER A 1 232 ? 0.299 21.938 6.73 1 98.75 232 SER A CA 1
ATOM 1775 C C . SER A 1 232 ? 0.241 23.25 7.527 1 98.75 232 SER A C 1
ATOM 1777 O O . SER A 1 232 ? -0.814 23.875 7.617 1 98.75 232 SER A O 1
ATOM 1779 N N . ALA A 1 233 ? 1.375 23.547 8.109 1 98 233 ALA A N 1
ATOM 1780 C CA . ALA A 1 233 ? 1.475 24.812 8.852 1 98 233 ALA A CA 1
ATOM 1781 C C . ALA A 1 233 ? 2.891 25.375 8.781 1 98 233 ALA A C 1
ATOM 1783 O O . ALA A 1 233 ? 3.869 24.625 8.852 1 98 233 ALA A O 1
ATOM 1784 N N . GLY A 1 234 ? 2.918 26.641 8.617 1 95.25 234 GLY A N 1
ATOM 1785 C CA . GLY A 1 234 ? 4.176 27.344 8.805 1 95.25 234 GLY A CA 1
ATOM 1786 C C . GLY A 1 234 ? 4.363 27.844 10.227 1 95.25 234 GLY A C 1
ATOM 1787 O O . GLY A 1 234 ? 3.533 27.578 11.094 1 95.25 234 GLY A O 1
ATOM 1788 N N . SER A 1 235 ? 5.547 28.375 10.438 1 92.88 235 SER A N 1
ATOM 1789 C CA . SER A 1 235 ? 5.844 29.047 11.703 1 92.88 235 SER A CA 1
ATOM 1790 C C . SER A 1 235 ? 6.309 30.484 11.461 1 92.88 235 SER A C 1
ATOM 1792 O O . SER A 1 235 ? 6.207 31 10.344 1 92.88 235 SER A O 1
ATOM 1794 N N . LEU A 1 236 ? 6.652 31.156 12.531 1 88.56 236 LEU A N 1
ATOM 1795 C CA . LEU A 1 236 ? 7.137 32.531 12.406 1 88.56 236 LEU A CA 1
ATOM 1796 C C . LEU A 1 236 ? 8.336 32.594 11.469 1 88.56 236 LEU A C 1
ATOM 1798 O O . LEU A 1 236 ? 8.422 33.5 10.625 1 88.56 236 LEU A O 1
ATOM 1802 N N . ASP A 1 237 ? 9.219 31.625 11.562 1 88.75 237 ASP A N 1
ATOM 1803 C CA . ASP A 1 237 ? 10.461 31.672 10.797 1 88.75 237 ASP A CA 1
ATOM 1804 C C . ASP A 1 237 ? 10.5 30.562 9.742 1 88.75 237 ASP A C 1
ATOM 1806 O O . ASP A 1 237 ? 11.438 30.484 8.945 1 88.75 237 ASP A O 1
ATOM 1810 N N . GLY A 1 238 ? 9.586 29.766 9.812 1 93.38 238 GLY A N 1
ATOM 1811 C CA . GLY A 1 238 ? 9.562 28.656 8.883 1 93.38 238 GLY A CA 1
ATOM 1812 C C . GLY A 1 238 ? 8.586 28.844 7.738 1 93.38 238 GLY A C 1
ATOM 1813 O O . GLY A 1 238 ? 7.395 29.078 7.961 1 93.38 238 GLY A O 1
ATOM 1814 N N . ARG A 1 239 ? 9.195 28.781 6.473 1 93.69 239 ARG A N 1
ATOM 1815 C CA . ARG A 1 239 ? 8.383 28.875 5.266 1 93.69 239 ARG A CA 1
ATOM 1816 C C . ARG A 1 239 ? 8.664 27.719 4.316 1 93.69 239 ARG A C 1
ATOM 1818 O O . ARG A 1 239 ? 9.797 27.25 4.227 1 93.69 239 ARG A O 1
ATOM 1825 N N . GLN A 1 240 ? 7.586 27.297 3.691 1 97 240 GLN A N 1
ATOM 1826 C CA . GLN A 1 240 ? 7.719 26.234 2.701 1 97 240 GLN A CA 1
ATOM 1827 C C . GLN A 1 240 ? 6.516 26.203 1.766 1 97 240 GLN A C 1
ATOM 1829 O O . GLN A 1 240 ? 5.379 26.422 2.195 1 97 240 GLN A O 1
ATOM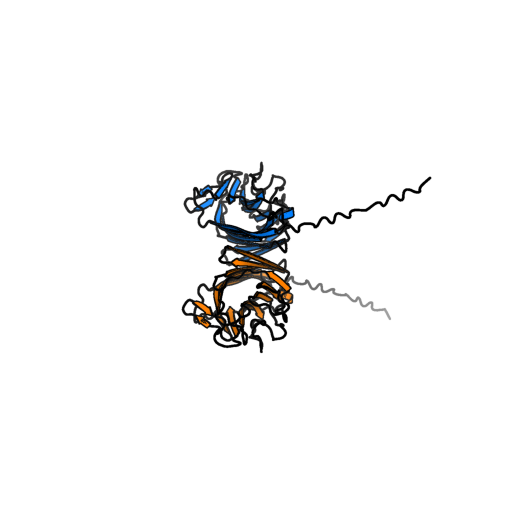 1834 N N . ILE A 1 241 ? 6.75 26.062 0.49 1 97.62 241 ILE A N 1
ATOM 1835 C CA . ILE A 1 241 ? 5.668 25.875 -0.468 1 97.62 241 ILE A CA 1
ATOM 1836 C C . ILE A 1 241 ? 5.207 24.422 -0.446 1 97.62 241 ILE A C 1
ATOM 1838 O O . ILE A 1 241 ? 5.938 23.516 -0.876 1 97.62 241 ILE A O 1
ATOM 1842 N N . ASN A 1 242 ? 4.047 24.188 0.089 1 98.5 242 ASN A N 1
ATOM 1843 C CA . ASN A 1 242 ? 3.488 22.844 0.263 1 98.5 242 ASN A CA 1
ATOM 1844 C C . ASN A 1 242 ? 2.311 22.609 -0.676 1 98.5 242 ASN A C 1
ATOM 1846 O O . ASN A 1 242 ? 1.222 23.141 -0.465 1 98.5 242 ASN A O 1
ATOM 1850 N N . LEU A 1 243 ? 2.525 21.734 -1.682 1 98.81 243 LEU A N 1
ATOM 1851 C CA . LEU A 1 243 ? 1.51 21.469 -2.695 1 98.81 243 LEU A CA 1
ATOM 1852 C C . LEU A 1 243 ? 1.029 20.031 -2.623 1 98.81 243 LEU A C 1
ATOM 1854 O O . LEU A 1 243 ? 1.837 19.109 -2.488 1 98.81 243 LEU A O 1
ATOM 1858 N N . ILE A 1 244 ? -0.241 19.844 -2.639 1 98.94 244 ILE A N 1
ATOM 1859 C CA . ILE A 1 244 ? -0.829 18.547 -2.969 1 98.94 244 ILE A CA 1
ATOM 1860 C C . ILE A 1 244 ? -1.19 18.516 -4.453 1 98.94 244 ILE A C 1
ATOM 1862 O O . ILE A 1 244 ? -1.915 19.375 -4.945 1 98.94 244 ILE A O 1
ATOM 1866 N N . ARG A 1 245 ? -0.759 17.453 -5.148 1 98.88 245 ARG A N 1
ATOM 1867 C CA . ARG A 1 245 ? -0.876 17.469 -6.602 1 98.88 245 ARG A CA 1
ATOM 1868 C C . ARG A 1 245 ? -1.975 16.531 -7.074 1 98.88 245 ARG A C 1
ATOM 1870 O O . ARG A 1 245 ? -2.605 16.766 -8.109 1 98.88 245 ARG A O 1
ATOM 1877 N N . SER A 1 246 ? -2.148 15.477 -6.445 1 98.88 246 SER A N 1
ATOM 1878 C CA . SER A 1 246 ? -3.186 14.492 -6.758 1 98.88 246 SER A CA 1
ATOM 1879 C C . SER A 1 246 ? -3.59 13.703 -5.516 1 98.88 246 SER A C 1
ATOM 1881 O O . SER A 1 246 ? -2.82 13.609 -4.559 1 98.88 246 SER A O 1
ATOM 1883 N N . TRP A 1 247 ? -4.816 13.188 -5.551 1 98.94 247 TRP A N 1
ATOM 1884 C CA . TRP A 1 247 ? -5.309 12.414 -4.41 1 98.94 247 TRP A CA 1
ATOM 1885 C C . TRP A 1 247 ? -6.398 11.438 -4.844 1 98.94 247 TRP A C 1
ATOM 1887 O O . TRP A 1 247 ? -7.461 11.852 -5.316 1 98.94 247 TRP A O 1
ATOM 1897 N N . SER A 1 248 ? -6.109 10.164 -4.734 1 98.62 248 SER A N 1
ATOM 1898 C CA . SER A 1 248 ? -7.109 9.125 -4.945 1 98.62 248 SER A CA 1
ATOM 1899 C C . SER A 1 248 ? -7.363 8.336 -3.666 1 98.62 248 SER A C 1
ATOM 1901 O O . SER A 1 248 ? -6.469 8.195 -2.83 1 98.62 248 SER A O 1
ATOM 1903 N N . PHE A 1 249 ? -8.617 7.844 -3.533 1 98.69 249 PHE A N 1
ATOM 1904 C CA . PHE A 1 249 ? -9.039 7.168 -2.312 1 98.69 249 PHE A CA 1
ATOM 1905 C C . PHE A 1 249 ? -10.117 6.137 -2.615 1 98.69 249 PHE A C 1
ATOM 1907 O O . PHE A 1 249 ? -11.016 6.387 -3.422 1 98.69 249 PHE A O 1
ATOM 1914 N N . SER A 1 250 ? -9.953 4.945 -2.006 1 98.56 250 SER A N 1
ATOM 1915 C CA . SER A 1 250 ? -10.992 3.924 -2.01 1 98.56 250 SER A CA 1
ATOM 1916 C C . SER A 1 250 ? -11.117 3.252 -0.646 1 98.56 250 SER A C 1
ATOM 1918 O O . SER A 1 250 ? -10.109 2.924 -0.017 1 98.56 250 SER A O 1
ATOM 1920 N N . SER A 1 251 ? -12.312 3.062 -0.176 1 98.44 251 SER A N 1
ATOM 1921 C CA . SER A 1 251 ? -12.562 2.377 1.088 1 98.44 251 SER A CA 1
ATOM 1922 C C . SER A 1 251 ? -13.781 1.467 0.987 1 98.44 251 SER A C 1
ATOM 1924 O O . SER A 1 251 ? -14.664 1.684 0.147 1 98.44 251 SER A O 1
ATOM 1926 N N . SER A 1 252 ? -13.797 0.396 1.773 1 98.12 252 SER A N 1
ATOM 1927 C CA . SER A 1 252 ? -14.93 -0.512 1.928 1 98.12 252 SER A CA 1
ATOM 1928 C C . SER A 1 252 ? -15.219 -0.791 3.4 1 98.12 252 SER A C 1
ATOM 1930 O O . SER A 1 252 ? -14.297 -1.036 4.184 1 98.12 252 SER A O 1
ATOM 1932 N N . LEU A 1 253 ? -16.484 -0.768 3.736 1 97.88 253 LEU A N 1
ATOM 1933 C CA . LEU A 1 253 ? -16.953 -1.066 5.086 1 97.88 253 LEU A CA 1
ATOM 1934 C C . LEU A 1 253 ? -18.109 -2.062 5.051 1 97.88 253 LEU A C 1
ATOM 1936 O O . LEU A 1 253 ? -19.141 -1.79 4.453 1 97.88 253 LEU A O 1
ATOM 1940 N N . LYS A 1 254 ? -17.859 -3.211 5.617 1 94.75 254 LYS A N 1
ATOM 1941 C CA . LYS A 1 254 ? -18.953 -4.168 5.773 1 94.75 254 LYS A CA 1
ATOM 1942 C C . LYS A 1 254 ? -19.891 -3.762 6.914 1 94.75 254 LYS A C 1
ATOM 1944 O O . LYS A 1 254 ? -19.438 -3.557 8.047 1 94.75 254 LYS A O 1
ATOM 1949 N N . THR A 1 255 ? -21.141 -3.621 6.551 1 94.25 255 THR A N 1
ATOM 1950 C CA . THR A 1 255 ? -22.125 -3.252 7.559 1 94.25 255 THR A CA 1
ATOM 1951 C C . THR A 1 255 ? -23.266 -4.27 7.594 1 94.25 255 THR A C 1
ATOM 1953 O O . THR A 1 255 ? -23.312 -5.188 6.773 1 94.25 255 THR A O 1
ATOM 1956 N N . VAL A 1 256 ? -24.047 -4.164 8.703 1 89.44 256 VAL A N 1
ATOM 1957 C CA . VAL A 1 256 ? -25.219 -5.031 8.844 1 89.44 256 VAL A CA 1
ATOM 1958 C C . VAL A 1 256 ? -26.484 -4.184 8.992 1 89.44 256 VAL A C 1
ATOM 1960 O O . VAL A 1 256 ? -26.453 -3.125 9.625 1 89.44 256 VAL A O 1
ATOM 1963 N N . ILE A 1 257 ? -27.484 -4.605 8.258 1 83.31 257 ILE A N 1
ATOM 1964 C CA . ILE A 1 257 ? -28.797 -3.988 8.445 1 83.31 257 ILE A CA 1
ATOM 1965 C C . ILE A 1 257 ? -29.766 -5.004 9.047 1 83.31 257 ILE A C 1
ATOM 1967 O O . ILE A 1 257 ? -29.797 -6.16 8.625 1 83.31 257 ILE A O 1
ATOM 1971 N N . ASP A 1 258 ? -30.438 -4.59 10.133 1 76.75 258 ASP A N 1
ATOM 1972 C CA . ASP A 1 258 ? -31.453 -5.438 10.75 1 76.75 258 ASP A CA 1
ATOM 1973 C C . ASP A 1 258 ? -32.719 -5.496 9.891 1 76.75 258 ASP A C 1
ATOM 1975 O O . ASP A 1 258 ? -33.188 -4.465 9.414 1 76.75 258 ASP A O 1
ATOM 1979 N N . VAL A 1 259 ? -33.062 -6.621 9.445 1 72.69 259 VAL A N 1
ATOM 1980 C CA . VAL A 1 259 ? -34.312 -6.777 8.734 1 72.69 259 VAL A CA 1
ATOM 1981 C C . VAL A 1 259 ? -35.438 -7.121 9.734 1 72.69 259 VAL A C 1
ATOM 1983 O O . VAL A 1 259 ? -35.281 -8.031 10.555 1 72.69 259 VAL A O 1
ATOM 1986 N N . ALA A 1 260 ? -36.344 -6.188 10.008 1 58 260 ALA A N 1
ATOM 1987 C CA . ALA A 1 260 ? -37.531 -6.418 10.844 1 58 260 ALA A CA 1
ATOM 1988 C C . ALA A 1 260 ? -38.281 -7.648 10.383 1 58 260 ALA A C 1
ATOM 1990 O O . ALA A 1 260 ? -38.438 -7.887 9.18 1 58 260 ALA A O 1
ATOM 1991 N N . SER A 1 261 ? -38.25 -8.602 11.344 1 53.69 261 SER A N 1
ATOM 1992 C CA . SER A 1 261 ? -39.281 -9.609 11.109 1 53.69 261 SER A CA 1
ATOM 1993 C C . SER A 1 261 ? -40.625 -8.953 10.93 1 53.69 261 SER A C 1
ATOM 1995 O O . SER A 1 261 ? -41.062 -8.18 11.781 1 53.69 261 SER A O 1
ATOM 1997 N N . GLY A 1 262 ? -40.906 -8.578 9.852 1 40 262 GLY A N 1
ATOM 1998 C CA . GLY A 1 262 ? -42.375 -8.422 9.758 1 40 262 GLY A CA 1
ATOM 1999 C C . GLY A 1 262 ? -43.125 -9.641 10.234 1 40 262 GLY A C 1
ATOM 2000 O O . GLY A 1 262 ? -42.594 -10.742 10.273 1 40 262 GLY A O 1
ATOM 2001 N N . MET B 1 1 ? 75.625 -18.141 42.562 1 31.95 1 MET B N 1
ATOM 2002 C CA . MET B 1 1 ? 75 -18 41.25 1 31.95 1 MET B CA 1
ATOM 2003 C C . MET B 1 1 ? 73.812 -17.031 41.312 1 31.95 1 MET B C 1
ATOM 2005 O O . MET B 1 1 ? 72.938 -17.203 42.125 1 31.95 1 MET B O 1
ATOM 2009 N N . LYS B 1 2 ? 74.062 -15.688 40.938 1 42.12 2 LYS B N 1
ATOM 2010 C CA . LYS B 1 2 ? 73.125 -14.562 41.062 1 42.12 2 LYS B CA 1
ATOM 2011 C C . LYS B 1 2 ? 71.938 -14.805 40.219 1 42.12 2 LYS B C 1
ATOM 2013 O O . LYS B 1 2 ? 72 -15.211 39.031 1 42.12 2 LYS B O 1
ATOM 2018 N N . PRO B 1 3 ? 70.688 -14.891 40.781 1 41.19 3 PRO B N 1
ATOM 2019 C CA . PRO B 1 3 ? 69.438 -15.148 40.062 1 41.19 3 PRO B CA 1
ATOM 2020 C C . PRO B 1 3 ? 69.125 -14.07 39.031 1 41.19 3 PRO B C 1
ATOM 2022 O O . PRO B 1 3 ? 69.312 -12.883 39.281 1 41.19 3 PRO B O 1
ATOM 2025 N N . PHE B 1 4 ? 69.375 -14.273 37.688 1 44.94 4 PHE B N 1
ATOM 2026 C CA . PHE B 1 4 ? 69 -13.414 36.562 1 44.94 4 PHE B CA 1
ATOM 2027 C C . PHE B 1 4 ? 67.5 -13.211 36.5 1 44.94 4 PHE B C 1
ATOM 2029 O O . PHE B 1 4 ? 66.75 -14.18 36.406 1 44.94 4 PHE B O 1
ATOM 2036 N N . TRP B 1 5 ? 66.938 -12.148 37 1 38.91 5 TRP B N 1
ATOM 2037 C CA . TRP B 1 5 ? 65.562 -11.711 36.875 1 38.91 5 TRP B CA 1
ATOM 2038 C C . TRP B 1 5 ? 65.188 -11.391 35.438 1 38.91 5 TRP B C 1
ATOM 2040 O O . TRP B 1 5 ? 65.812 -10.523 34.812 1 38.91 5 TRP B O 1
ATOM 2050 N N . VAL B 1 6 ? 64.75 -12.375 34.625 1 39.34 6 VAL B N 1
ATOM 2051 C CA . VAL B 1 6 ? 64.188 -12.125 33.281 1 39.34 6 VAL B CA 1
ATOM 2052 C C . VAL B 1 6 ? 62.969 -11.266 33.375 1 39.34 6 VAL B C 1
ATOM 2054 O O . VAL B 1 6 ? 62 -11.633 34.031 1 39.34 6 VAL B O 1
ATOM 2057 N N . VAL B 1 7 ? 63.031 -9.945 33.125 1 40.25 7 VAL B N 1
ATOM 2058 C CA . VAL B 1 7 ? 61.875 -9.039 32.969 1 40.25 7 VAL B CA 1
ATOM 2059 C C . VAL B 1 7 ? 61.125 -9.359 31.688 1 40.25 7 VAL B C 1
ATOM 2061 O O . VAL B 1 7 ? 61.688 -9.25 30.594 1 40.25 7 VAL B O 1
ATOM 2064 N N . LEU B 1 8 ? 60.156 -10.227 31.719 1 38.5 8 LEU B N 1
ATOM 2065 C CA . LEU B 1 8 ? 59.281 -10.469 30.594 1 38.5 8 LEU B CA 1
ATOM 2066 C C . LEU B 1 8 ? 58.406 -9.242 30.312 1 38.5 8 LEU B C 1
ATOM 2068 O O . LEU B 1 8 ? 57.625 -8.828 31.141 1 38.5 8 LEU B O 1
ATOM 2072 N N . THR B 1 9 ? 58.812 -8.328 29.469 1 39.44 9 THR B N 1
ATOM 2073 C CA . THR B 1 9 ? 58 -7.219 29 1 39.44 9 THR B CA 1
ATOM 2074 C C . THR B 1 9 ? 56.875 -7.727 28.094 1 39.44 9 THR B C 1
ATOM 2076 O O . THR B 1 9 ? 57.156 -8.305 27.031 1 39.44 9 THR B O 1
ATOM 2079 N N . PHE B 1 10 ? 55.719 -7.98 28.578 1 42.09 10 PHE B N 1
ATOM 2080 C CA . PHE B 1 10 ? 54.531 -8.281 27.797 1 42.09 10 PHE B CA 1
ATOM 2081 C C . PHE B 1 10 ? 54.094 -7.07 26.969 1 42.09 10 PHE B C 1
ATOM 2083 O O . PHE B 1 10 ? 53.781 -6.016 27.516 1 42.09 10 PHE B O 1
ATOM 2090 N N . PHE B 1 11 ? 54.531 -6.945 25.672 1 43.88 11 PHE B N 1
ATOM 2091 C CA . PHE B 1 11 ? 54 -5.973 24.734 1 43.88 11 PHE B CA 1
ATOM 2092 C C . PHE B 1 11 ? 52.531 -6.273 24.438 1 43.88 11 PHE B C 1
ATOM 2094 O O . PHE B 1 11 ? 52.219 -7.328 23.875 1 43.88 11 PHE B O 1
ATOM 2101 N N . LEU B 1 12 ? 51.625 -5.695 25.156 1 40.31 12 LEU B N 1
ATOM 2102 C CA . LEU B 1 12 ? 50.219 -5.676 24.75 1 40.31 12 LEU B CA 1
ATOM 2103 C C . LEU B 1 12 ? 50.062 -4.934 23.438 1 40.31 12 LEU B C 1
ATOM 2105 O O . LEU B 1 12 ? 50.281 -3.725 23.359 1 40.31 12 LEU B O 1
ATOM 2109 N N . LEU B 1 13 ? 50.219 -5.621 22.297 1 43.31 13 LEU B N 1
ATOM 2110 C CA . LEU B 1 13 ? 49.781 -5.078 21 1 43.31 13 LEU B CA 1
ATOM 2111 C C . LEU B 1 13 ? 48.312 -4.715 21.016 1 43.31 13 LEU B C 1
ATOM 2113 O O . LEU B 1 13 ? 47.438 -5.59 21.125 1 43.31 13 LEU B O 1
ATOM 2117 N N . LEU B 1 14 ? 48.031 -3.52 21.359 1 40.31 14 LEU B N 1
ATOM 2118 C CA . LEU B 1 14 ? 46.719 -2.955 21.078 1 40.31 14 LEU B CA 1
ATOM 2119 C C . LEU B 1 14 ? 46.438 -2.953 19.578 1 40.31 14 LEU B C 1
ATOM 2121 O O . LEU B 1 14 ? 47.125 -2.264 18.828 1 40.31 14 LEU B O 1
ATOM 2125 N N . VAL B 1 15 ? 46 -4.043 19.047 1 41.88 15 VAL B N 1
ATOM 2126 C CA . VAL B 1 15 ? 45.406 -4 17.703 1 41.88 15 VAL B CA 1
ATOM 2127 C C . VAL B 1 15 ? 44.312 -2.947 17.656 1 41.88 15 VAL B C 1
ATOM 2129 O O . VAL B 1 15 ? 43.281 -3.086 18.328 1 41.88 15 VAL B O 1
ATOM 2132 N N . ALA B 1 16 ? 44.625 -1.712 17.406 1 41.62 16 ALA B N 1
ATOM 2133 C CA . ALA B 1 16 ? 43.625 -0.742 16.984 1 41.62 16 ALA B CA 1
ATOM 2134 C C . ALA B 1 16 ? 42.75 -1.315 15.875 1 41.62 16 ALA B C 1
ATOM 2136 O O . ALA B 1 16 ? 43.219 -1.688 14.812 1 41.62 16 ALA B O 1
ATOM 2137 N N . SER B 1 17 ? 41.656 -2.041 16.188 1 42.44 17 SER B N 1
ATOM 2138 C CA . SER B 1 17 ? 40.625 -2.352 15.195 1 42.44 17 SER B CA 1
ATOM 2139 C C . SER B 1 17 ? 40.375 -1.163 14.281 1 42.44 17 SER B C 1
ATOM 2141 O O . SER B 1 17 ? 39.969 -0.096 14.734 1 42.44 17 SER B O 1
ATOM 2143 N N . LYS B 1 18 ? 41.188 -0.874 13.242 1 44.88 18 LYS B N 1
ATOM 2144 C CA . LYS B 1 18 ? 40.812 0.064 12.188 1 44.88 18 LYS B CA 1
ATOM 2145 C C . LYS B 1 18 ? 39.344 -0.069 11.828 1 44.88 18 LYS B C 1
ATOM 2147 O O . LYS B 1 18 ? 38.906 -1.146 11.438 1 44.88 18 LYS B O 1
ATOM 2152 N N . LYS B 1 19 ? 38.5 0.706 12.477 1 51.47 19 LYS B N 1
ATOM 2153 C CA . LYS B 1 19 ? 37.094 0.834 12.047 1 51.47 19 LYS B CA 1
ATOM 2154 C C . LYS B 1 19 ? 37 0.949 10.531 1 51.47 19 LYS B C 1
ATOM 2156 O O . LYS B 1 19 ? 37.531 1.9 9.938 1 51.47 19 LYS B O 1
ATOM 2161 N N . ALA B 1 20 ? 36.938 -0.136 9.773 1 54.22 20 ALA B N 1
ATOM 2162 C CA . ALA B 1 20 ? 36.656 -0.106 8.352 1 54.22 20 ALA B CA 1
ATOM 2163 C C . ALA B 1 20 ? 35.562 0.941 8.039 1 54.22 20 ALA B C 1
ATOM 2165 O O . ALA B 1 20 ? 34.5 0.948 8.656 1 54.22 20 ALA B O 1
ATOM 2166 N N . ASN B 1 21 ? 35.969 2.072 7.523 1 68.62 21 ASN B N 1
ATOM 2167 C CA . ASN B 1 21 ? 35.062 3.123 7.094 1 68.62 21 ASN B CA 1
ATOM 2168 C C . ASN B 1 21 ? 34.062 2.607 6.062 1 68.62 21 ASN B C 1
ATOM 2170 O O . ASN B 1 21 ? 34.469 2.039 5.043 1 68.62 21 ASN B O 1
ATOM 2174 N N . SER B 1 22 ? 32.844 2.146 6.41 1 76.31 22 SER B N 1
ATOM 2175 C CA . SER B 1 22 ? 31.844 1.704 5.453 1 76.31 22 SER B CA 1
ATOM 2176 C C . SER B 1 22 ? 31.016 2.875 4.953 1 76.31 22 SER B C 1
ATOM 2178 O O . SER B 1 22 ? 30.797 3.846 5.68 1 76.31 22 SER B O 1
ATOM 2180 N N . ILE B 1 23 ? 30.875 2.875 3.641 1 87.19 23 ILE B N 1
ATOM 2181 C CA . ILE B 1 23 ? 30 3.846 3.002 1 87.19 23 ILE B CA 1
ATOM 2182 C C . ILE B 1 23 ? 28.641 3.199 2.715 1 87.19 23 ILE B C 1
ATOM 2184 O O . ILE B 1 23 ? 28.578 2.084 2.191 1 87.19 23 ILE B O 1
ATOM 2188 N N . GLU B 1 24 ? 27.594 3.926 3.104 1 87.25 24 GLU B N 1
ATOM 2189 C CA . GLU B 1 24 ? 26.25 3.455 2.83 1 87.25 24 GLU B CA 1
ATOM 2190 C C . GLU B 1 24 ? 25.797 3.838 1.422 1 87.25 24 GLU B C 1
ATOM 2192 O O . GLU B 1 24 ? 26.016 4.973 0.985 1 87.25 24 GLU B O 1
ATOM 2197 N N . ILE B 1 25 ? 25.312 2.82 0.756 1 90.44 25 ILE B N 1
ATOM 2198 C CA . ILE B 1 25 ? 24.766 3.027 -0.579 1 90.44 25 ILE B CA 1
ATOM 2199 C C . ILE B 1 25 ? 23.344 2.467 -0.645 1 90.44 25 ILE B C 1
ATOM 2201 O O . ILE B 1 25 ? 23.047 1.453 -0.011 1 90.44 25 ILE B O 1
ATOM 2205 N N . VAL B 1 26 ? 22.5 3.193 -1.453 1 92.62 26 VAL B N 1
ATOM 2206 C CA . VAL B 1 26 ? 21.141 2.678 -1.66 1 92.62 26 VAL B CA 1
ATOM 2207 C C . VAL B 1 26 ? 21.016 2.131 -3.078 1 92.62 26 VAL B C 1
ATOM 2209 O O . VAL B 1 26 ? 21.234 2.854 -4.055 1 92.62 26 VAL B O 1
ATOM 2212 N N . GLU B 1 27 ? 20.656 0.833 -3.18 1 94.19 27 GLU B N 1
ATOM 2213 C CA . GLU B 1 27 ? 20.375 0.195 -4.461 1 94.19 27 GLU B CA 1
ATOM 2214 C C . GLU B 1 27 ? 18.891 0.283 -4.805 1 94.19 27 GLU B C 1
ATOM 2216 O O . GLU B 1 27 ? 18.031 0.082 -3.938 1 94.19 27 GLU B O 1
ATOM 2221 N N . PHE B 1 28 ? 18.594 0.604 -6.176 1 94.12 28 PHE B N 1
ATOM 2222 C CA . PHE B 1 28 ? 17.203 0.733 -6.605 1 94.12 28 PHE B CA 1
ATOM 2223 C C . PHE B 1 28 ? 16.906 -0.223 -7.754 1 94.12 28 PHE B C 1
ATOM 2225 O O . PHE B 1 28 ? 17.766 -0.482 -8.594 1 94.12 28 PHE B O 1
ATOM 2232 N N . VAL B 1 29 ? 15.75 -0.804 -7.723 1 96.94 29 VAL B N 1
ATOM 2233 C CA . VAL B 1 29 ? 15.172 -1.503 -8.859 1 96.94 29 VAL B CA 1
ATOM 2234 C C . VAL B 1 29 ? 13.789 -0.925 -9.172 1 96.94 29 VAL B C 1
ATOM 2236 O O . VAL B 1 29 ? 12.961 -0.755 -8.273 1 96.94 29 VAL B O 1
ATOM 2239 N N . SER B 1 30 ? 13.594 -0.509 -10.43 1 97.5 30 SER B N 1
ATOM 2240 C CA . SER B 1 30 ? 12.281 -0.019 -10.844 1 97.5 30 SER B CA 1
ATOM 2241 C C . SER B 1 30 ? 11.969 -0.413 -12.281 1 97.5 30 SER B C 1
ATOM 2243 O O . SER B 1 30 ? 12.852 -0.387 -13.141 1 97.5 30 SER B O 1
ATOM 2245 N N . PHE B 1 31 ? 10.734 -0.836 -12.477 1 97.94 31 PHE B N 1
ATOM 2246 C CA . PHE B 1 31 ? 10.273 -1.106 -13.828 1 97.94 31 PHE B CA 1
ATOM 2247 C C . PHE B 1 31 ? 8.766 -0.917 -13.93 1 97.94 31 PHE B C 1
ATOM 2249 O O . PHE B 1 31 ? 8.07 -0.83 -12.914 1 97.94 31 PHE B O 1
ATOM 2256 N N . ASN B 1 32 ? 8.281 -0.755 -15.133 1 98.19 32 ASN B N 1
ATOM 2257 C CA . ASN B 1 32 ? 6.863 -0.624 -15.461 1 98.19 32 ASN B CA 1
ATOM 2258 C C . ASN B 1 32 ? 6.531 -1.278 -16.797 1 98.19 32 ASN B C 1
ATOM 2260 O O . ASN B 1 32 ? 6.996 -0.827 -17.844 1 98.19 32 ASN B O 1
ATOM 2264 N N . PHE B 1 33 ? 5.801 -2.367 -16.703 1 98.62 33 PHE B N 1
ATOM 2265 C CA . PHE B 1 33 ? 5.262 -3.023 -17.891 1 98.62 33 PHE B CA 1
ATOM 2266 C C . PHE B 1 33 ? 3.795 -2.67 -18.078 1 98.62 33 PHE B C 1
ATOM 2268 O O . PHE B 1 33 ? 2.914 -3.301 -17.5 1 98.62 33 PHE B O 1
ATOM 2275 N N . ASP B 1 34 ? 3.494 -1.76 -18.969 1 97.06 34 ASP B N 1
ATOM 2276 C CA . ASP B 1 34 ? 2.146 -1.301 -19.297 1 97.06 34 ASP B CA 1
ATOM 2277 C C . ASP B 1 34 ? 2.08 -0.777 -20.734 1 97.06 34 ASP B C 1
ATOM 2279 O O . ASP B 1 34 ? 1.984 0.432 -20.953 1 97.06 34 ASP B O 1
ATOM 2283 N N . PRO B 1 35 ? 2.107 -1.545 -21.734 1 94.25 35 PRO B N 1
ATOM 2284 C CA . PRO B 1 35 ? 1.873 -2.988 -21.656 1 94.25 35 PRO B CA 1
ATOM 2285 C C . PRO B 1 35 ? 3.168 -3.797 -21.641 1 94.25 35 PRO B C 1
ATOM 2287 O O . PRO B 1 35 ? 4.258 -3.223 -21.594 1 94.25 35 PRO B O 1
ATOM 2290 N N . PHE B 1 36 ? 3.039 -5.129 -21.469 1 98.38 36 PHE B N 1
ATOM 2291 C CA . PHE B 1 36 ? 4.172 -6.016 -21.703 1 98.38 36 PHE B CA 1
ATOM 2292 C C . PHE B 1 36 ? 4.562 -6.02 -23.172 1 98.38 36 PHE B C 1
ATOM 2294 O O . PHE B 1 36 ? 3.697 -5.945 -24.047 1 98.38 36 PHE B O 1
ATOM 2301 N N . SER B 1 37 ? 5.809 -6.117 -23.359 1 96.88 37 SER B N 1
ATOM 2302 C CA . SER B 1 37 ? 6.273 -6.062 -24.75 1 96.88 37 SER B CA 1
ATOM 2303 C C . SER B 1 37 ? 7.035 -7.328 -25.125 1 96.88 37 SER B C 1
ATOM 2305 O O . SER B 1 37 ? 7.91 -7.777 -24.375 1 96.88 37 SER B O 1
ATOM 2307 N N . HIS B 1 38 ? 6.723 -7.812 -26.328 1 94.75 38 HIS B N 1
ATOM 2308 C CA . HIS B 1 38 ? 7.465 -8.953 -26.859 1 94.75 38 HIS B CA 1
ATOM 2309 C C . HIS B 1 38 ? 8.938 -8.609 -27.047 1 94.75 38 HIS B C 1
ATOM 2311 O O . HIS B 1 38 ? 9.266 -7.516 -27.516 1 94.75 38 HIS B O 1
ATOM 2317 N N . GLY B 1 39 ? 9.773 -9.5 -26.688 1 94.19 39 GLY B N 1
ATOM 2318 C CA . GLY B 1 39 ? 11.195 -9.32 -26.922 1 94.19 39 GLY B CA 1
ATOM 2319 C C . GLY B 1 39 ? 11.875 -8.484 -25.859 1 94.19 39 GLY B C 1
ATOM 2320 O O . GLY B 1 39 ? 13.102 -8.312 -25.891 1 94.19 39 GLY B O 1
ATOM 2321 N N . ASN B 1 40 ? 11.117 -7.969 -25 1 97.19 40 ASN B N 1
ATOM 2322 C CA . ASN B 1 40 ? 11.734 -7.246 -23.891 1 97.19 40 ASN B CA 1
ATOM 2323 C C . ASN B 1 40 ? 12.594 -8.164 -23.031 1 97.19 40 ASN B C 1
ATOM 2325 O O . ASN B 1 40 ? 12.086 -9.078 -22.375 1 97.19 40 ASN B O 1
ATOM 2329 N N . PRO B 1 41 ? 13.875 -7.938 -23.016 1 97.81 41 PRO B N 1
ATOM 2330 C CA . PRO B 1 41 ? 14.766 -8.844 -22.281 1 97.81 41 PRO B CA 1
ATOM 2331 C C . PRO B 1 41 ? 14.531 -8.812 -20.766 1 97.81 41 PRO B C 1
ATOM 2333 O O . PRO B 1 41 ? 15.031 -9.68 -20.047 1 97.81 41 PRO B O 1
ATOM 2336 N N . ALA B 1 42 ? 13.828 -7.832 -20.297 1 98.56 42 ALA B N 1
ATOM 2337 C CA . ALA B 1 42 ? 13.539 -7.734 -18.859 1 98.56 42 ALA B CA 1
ATOM 2338 C C . ALA B 1 42 ? 12.406 -8.68 -18.469 1 98.56 42 ALA B C 1
ATOM 2340 O O . ALA B 1 42 ? 12.086 -8.812 -17.281 1 98.56 42 ALA B O 1
ATOM 2341 N N . ILE B 1 43 ? 11.852 -9.312 -19.453 1 98.81 43 ILE B N 1
ATOM 2342 C CA . ILE B 1 43 ? 10.734 -10.211 -19.188 1 98.81 43 ILE B CA 1
ATOM 2343 C C . ILE B 1 43 ? 11.156 -11.656 -19.453 1 98.81 43 ILE B C 1
ATOM 2345 O O . ILE B 1 43 ? 11.719 -11.961 -20.516 1 98.81 43 ILE B O 1
ATOM 2349 N N . GLU B 1 44 ? 10.891 -12.477 -18.453 1 98.75 44 GLU B N 1
ATOM 2350 C CA . GLU B 1 44 ? 11.133 -13.914 -18.578 1 98.75 44 GLU B CA 1
ATOM 2351 C C . GLU B 1 44 ? 9.828 -14.703 -18.547 1 98.75 44 GLU B C 1
ATOM 2353 O O . GLU B 1 44 ? 9.039 -14.555 -17.609 1 98.75 44 GLU B O 1
ATOM 2358 N N . LEU B 1 45 ? 9.633 -15.508 -19.547 1 98.81 45 LEU B N 1
ATOM 2359 C CA . LEU B 1 45 ? 8.484 -16.406 -19.594 1 98.81 45 LEU B CA 1
ATOM 2360 C C . LEU B 1 45 ? 8.891 -17.844 -19.312 1 98.81 45 LEU B C 1
ATOM 2362 O O . LEU B 1 45 ? 9.945 -18.297 -19.781 1 98.81 45 LEU B O 1
ATOM 2366 N N . GLN B 1 46 ? 8.117 -18.516 -18.516 1 98.81 46 GLN B N 1
ATOM 2367 C CA . GLN B 1 46 ? 8.289 -19.938 -18.266 1 98.81 46 GLN B CA 1
ATOM 2368 C C . GLN B 1 46 ? 7.004 -20.703 -18.578 1 98.81 46 GLN B C 1
ATOM 2370 O O . GLN B 1 46 ? 5.906 -20.172 -18.422 1 98.81 46 GLN B O 1
ATOM 2375 N N . GLY B 1 47 ? 7.172 -21.938 -18.953 1 98.62 47 GLY B N 1
ATOM 2376 C CA . GLY B 1 47 ? 6.023 -22.781 -19.25 1 98.62 47 GLY B CA 1
ATOM 2377 C C . GLY B 1 47 ? 5.195 -22.266 -20.406 1 98.62 47 GLY B C 1
ATOM 2378 O O . GLY B 1 47 ? 5.73 -21.969 -21.484 1 98.62 47 GLY B O 1
ATOM 2379 N N . ASP B 1 48 ? 3.883 -22.188 -20.203 1 98.56 48 ASP B N 1
ATOM 2380 C CA . ASP B 1 48 ? 2.963 -21.922 -21.297 1 98.56 48 ASP B CA 1
ATOM 2381 C C . ASP B 1 48 ? 2.637 -20.422 -21.391 1 98.56 48 ASP B C 1
ATOM 2383 O O . ASP B 1 48 ? 1.785 -20.016 -22.188 1 98.56 48 ASP B O 1
ATOM 2387 N N . ALA B 1 49 ? 3.27 -19.625 -20.578 1 98.75 49 ALA B N 1
ATOM 2388 C CA . ALA B 1 49 ? 2.98 -18.188 -20.578 1 98.75 49 ALA B CA 1
ATOM 2389 C C . ALA B 1 49 ? 3.363 -17.547 -21.906 1 98.75 49 ALA B C 1
ATOM 2391 O O . ALA B 1 49 ? 4.395 -17.891 -22.5 1 98.75 49 ALA B O 1
ATOM 2392 N N . THR B 1 50 ? 2.561 -16.641 -22.391 1 98.44 50 THR B N 1
ATOM 2393 C CA . THR B 1 50 ? 2.83 -15.93 -23.641 1 98.44 50 THR B CA 1
ATOM 2394 C C . THR B 1 50 ? 2.359 -14.477 -23.547 1 98.44 50 THR B C 1
ATOM 2396 O O . THR B 1 50 ? 1.404 -14.172 -22.828 1 98.44 50 THR B O 1
ATOM 2399 N N . ILE B 1 51 ? 3.027 -13.617 -24.219 1 98.62 51 ILE B N 1
ATOM 2400 C CA . ILE B 1 51 ? 2.574 -12.234 -24.375 1 98.62 51 ILE B CA 1
ATOM 2401 C C . ILE B 1 51 ? 1.677 -12.117 -25.594 1 98.62 51 ILE B C 1
ATOM 2403 O O . ILE B 1 51 ? 2.092 -12.445 -26.719 1 98.62 51 ILE B O 1
ATOM 2407 N N . LEU B 1 52 ? 0.504 -11.672 -25.359 1 98.38 52 LEU B N 1
ATOM 2408 C CA . LEU B 1 52 ? -0.46 -11.5 -26.438 1 98.38 52 LEU B CA 1
ATOM 2409 C C . LEU B 1 52 ? -0.184 -10.227 -27.219 1 98.38 52 LEU B C 1
ATOM 2411 O O . LEU B 1 52 ? 0.618 -9.391 -26.797 1 98.38 52 LEU B O 1
ATOM 2415 N N . THR B 1 53 ? -0.872 -10.023 -28.328 1 97.44 53 THR B N 1
ATOM 2416 C CA . THR B 1 53 ? -0.646 -8.891 -29.234 1 97.44 53 THR B CA 1
ATOM 2417 C C . THR B 1 53 ? -1.035 -7.578 -28.547 1 97.44 53 THR B C 1
ATOM 2419 O O . THR B 1 53 ? -0.483 -6.523 -28.859 1 97.44 53 THR B O 1
ATOM 2422 N N . ASP B 1 54 ? -1.93 -7.645 -27.625 1 97.75 54 ASP B N 1
ATOM 2423 C CA . ASP B 1 54 ? -2.375 -6.426 -26.969 1 97.75 54 ASP B CA 1
ATOM 2424 C C . ASP B 1 54 ? -1.473 -6.082 -25.781 1 97.75 54 ASP B C 1
ATOM 2426 O O . ASP B 1 54 ? -1.726 -5.117 -25.062 1 97.75 54 ASP B O 1
ATOM 2430 N N . GLY B 1 55 ? -0.548 -6.906 -25.531 1 98.25 55 GLY B N 1
ATOM 2431 C CA . GLY B 1 55 ? 0.426 -6.621 -24.484 1 98.25 55 GLY B CA 1
ATOM 2432 C C . GLY B 1 55 ? 0.089 -7.277 -23.156 1 98.25 55 GLY B C 1
ATOM 2433 O O . GLY B 1 55 ? 0.83 -7.133 -22.188 1 98.25 55 GLY B O 1
ATOM 2434 N N . ASN B 1 56 ? -1.058 -7.945 -23.094 1 98.75 56 ASN B N 1
ATOM 2435 C CA . ASN B 1 56 ? -1.351 -8.742 -21.906 1 98.75 56 ASN B CA 1
ATOM 2436 C C . ASN B 1 56 ? -0.559 -10.047 -21.906 1 98.75 56 ASN B C 1
ATOM 2438 O O . ASN B 1 56 ? -0.224 -10.586 -22.953 1 98.75 56 ASN B O 1
ATOM 2442 N N . VAL B 1 57 ? -0.269 -10.531 -20.688 1 98.88 57 VAL B N 1
ATOM 2443 C CA . VAL B 1 57 ? 0.351 -11.844 -20.578 1 98.88 57 VAL B CA 1
ATOM 2444 C C . VAL B 1 57 ? -0.715 -12.891 -20.266 1 98.88 57 VAL B C 1
ATOM 2446 O O . VAL B 1 57 ? -1.427 -12.789 -19.266 1 98.88 57 VAL B O 1
ATOM 2449 N N . LEU B 1 58 ? -0.862 -13.82 -21.125 1 98.81 58 LEU B N 1
ATOM 2450 C CA . LEU B 1 58 ? -1.646 -15.016 -20.859 1 98.81 58 LEU B CA 1
ATOM 2451 C C . LEU B 1 58 ? -0.794 -16.078 -20.172 1 98.81 58 LEU B C 1
ATOM 2453 O O . LEU B 1 58 ? 0.146 -16.609 -20.766 1 98.81 58 LEU B O 1
ATOM 2457 N N . LEU B 1 59 ? -1.154 -16.422 -18.922 1 98.81 59 LEU B N 1
ATOM 2458 C CA . LEU B 1 59 ? -0.247 -17.25 -18.141 1 98.81 59 LEU B CA 1
ATOM 2459 C C . LEU B 1 59 ? -0.375 -18.719 -18.531 1 98.81 59 LEU B C 1
ATOM 2461 O O . LEU B 1 59 ? 0.607 -19.469 -18.484 1 98.81 59 LEU B O 1
ATOM 2465 N N . THR B 1 60 ? -1.602 -19.141 -18.859 1 98.06 60 THR B N 1
ATOM 2466 C CA . THR B 1 60 ? -1.802 -20.547 -19.156 1 98.06 60 THR B CA 1
ATOM 2467 C C . THR B 1 60 ? -2.514 -20.734 -20.484 1 98.06 60 THR B C 1
ATOM 2469 O O . THR B 1 60 ? -3.24 -19.828 -20.938 1 98.06 60 THR B O 1
ATOM 2472 N N . ASP B 1 61 ? -2.229 -21.844 -21.172 1 96.31 61 ASP B N 1
ATOM 2473 C CA . ASP B 1 61 ? -3.066 -22.297 -22.266 1 96.31 61 ASP B CA 1
ATOM 2474 C C . ASP B 1 61 ? -4.352 -22.938 -21.766 1 96.31 61 ASP B C 1
ATOM 2476 O O . ASP B 1 61 ? -4.379 -24.141 -21.469 1 96.31 61 ASP B O 1
ATOM 2480 N N . PHE B 1 62 ? -5.395 -22.172 -21.766 1 91.12 62 PHE B N 1
ATOM 2481 C CA . PHE B 1 62 ? -6.621 -22.609 -21.109 1 91.12 62 PHE B CA 1
ATOM 2482 C C . PHE B 1 62 ? -7.297 -23.719 -21.906 1 91.12 62 PHE B C 1
ATOM 2484 O O . PHE B 1 62 ? -8.258 -24.328 -21.422 1 91.12 62 PHE B O 1
ATOM 2491 N N . THR B 1 63 ? -6.797 -24.047 -23.031 1 90.94 63 THR B N 1
ATOM 2492 C CA . THR B 1 63 ? -7.363 -25.125 -23.828 1 90.94 63 THR B CA 1
ATOM 2493 C C . THR B 1 63 ? -6.668 -26.453 -23.5 1 90.94 63 THR B C 1
ATOM 2495 O O . THR B 1 63 ? -7.141 -27.516 -23.891 1 90.94 63 THR B O 1
ATOM 2498 N N . SER B 1 64 ? -5.566 -26.375 -22.797 1 91.19 64 SER B N 1
ATOM 2499 C CA . SER B 1 64 ? -4.773 -27.562 -22.484 1 91.19 64 SER B CA 1
ATOM 2500 C C . SER B 1 64 ? -4.859 -27.906 -21 1 91.19 64 SER B C 1
ATOM 2502 O O . SER B 1 64 ? -4.551 -27.078 -20.141 1 91.19 64 SER B O 1
ATOM 2504 N N . PRO B 1 65 ? -5.234 -29.156 -20.719 1 90.75 65 PRO B N 1
ATOM 2505 C CA . PRO B 1 65 ? -5.285 -29.562 -19.312 1 90.75 65 PRO B CA 1
ATOM 2506 C C . PRO B 1 65 ? -3.922 -29.5 -18.625 1 90.75 65 PRO B C 1
ATOM 2508 O O . PRO B 1 65 ? -2.912 -29.891 -19.203 1 90.75 65 PRO B O 1
ATOM 2511 N N . GLY B 1 66 ? -3.912 -28.984 -17.453 1 92.56 66 GLY B N 1
ATOM 2512 C CA . GLY B 1 66 ? -2.703 -28.984 -16.641 1 92.56 66 GLY B CA 1
ATOM 2513 C C . GLY B 1 66 ? -1.695 -27.938 -17.078 1 92.56 66 GLY B C 1
ATOM 2514 O O . GLY B 1 66 ? -0.551 -27.938 -16.609 1 92.56 66 GLY B O 1
ATOM 2515 N N . SER B 1 67 ? -2.084 -27.047 -17.906 1 96.75 67 SER B N 1
ATOM 2516 C CA . SER B 1 67 ? -1.186 -26 -18.375 1 96.75 67 SER B CA 1
ATOM 2517 C C . SER B 1 67 ? -0.685 -25.156 -17.219 1 96.75 67 SER B C 1
ATOM 2519 O O . SER B 1 67 ? -1.452 -24.812 -16.312 1 96.75 67 SER B O 1
ATOM 2521 N N . THR B 1 68 ? 0.589 -24.922 -17.172 1 98.31 68 THR B N 1
ATOM 2522 C CA . THR B 1 68 ? 1.243 -24.062 -16.188 1 98.31 68 THR B CA 1
ATOM 2523 C C . THR B 1 68 ? 2.131 -23.031 -16.859 1 98.31 68 THR B C 1
ATOM 2525 O O . THR B 1 68 ? 2.816 -23.328 -17.844 1 98.31 68 THR B O 1
ATOM 2528 N N . GLY B 1 69 ? 2.09 -21.781 -16.359 1 98.75 69 GLY B N 1
ATOM 2529 C CA . GLY B 1 69 ? 2.916 -20.719 -16.922 1 98.75 69 GLY B CA 1
ATOM 2530 C C . GLY B 1 69 ? 3.232 -19.625 -15.922 1 98.75 69 GLY B C 1
ATOM 2531 O O . GLY B 1 69 ? 2.475 -19.391 -14.977 1 98.75 69 GLY B O 1
ATOM 2532 N N . ARG B 1 70 ? 4.391 -19.016 -16.156 1 98.94 70 ARG B N 1
ATOM 2533 C CA . ARG B 1 70 ? 4.875 -17.953 -15.289 1 98.94 70 ARG B CA 1
ATOM 2534 C C . ARG B 1 70 ? 5.453 -16.797 -16.109 1 98.94 70 ARG B C 1
ATOM 2536 O O . ARG B 1 70 ? 6.016 -17.016 -17.188 1 98.94 70 ARG B O 1
ATOM 2543 N N . VAL B 1 71 ? 5.301 -15.609 -15.641 1 98.94 71 VAL B N 1
ATOM 2544 C CA . VAL B 1 71 ? 6.035 -14.445 -16.125 1 98.94 71 VAL B CA 1
ATOM 2545 C C . VAL B 1 71 ? 6.805 -13.797 -14.984 1 98.94 71 VAL B C 1
ATOM 2547 O O . VAL B 1 71 ? 6.273 -13.633 -13.883 1 98.94 71 VAL B O 1
ATOM 2550 N N . LEU B 1 72 ? 8.086 -13.531 -15.234 1 98.94 72 LEU B N 1
ATOM 2551 C CA . LEU B 1 72 ? 8.953 -12.977 -14.211 1 98.94 72 LEU B CA 1
ATOM 2552 C C . LEU B 1 72 ? 9.68 -11.734 -14.727 1 98.94 72 LEU B C 1
ATOM 2554 O O . LEU B 1 72 ? 9.875 -11.586 -15.93 1 98.94 72 LEU B O 1
ATOM 2558 N N . TYR B 1 73 ? 10.008 -10.797 -13.812 1 98.94 73 TYR B N 1
ATOM 2559 C CA . TYR B 1 73 ? 11.094 -9.875 -14.086 1 98.94 73 TYR B CA 1
ATOM 2560 C C . TYR B 1 73 ? 12.43 -10.609 -14.156 1 98.94 73 TYR B C 1
ATOM 2562 O O . TYR B 1 73 ? 12.852 -11.234 -13.188 1 98.94 73 TYR B O 1
ATOM 2570 N N . ALA B 1 74 ? 13.086 -10.531 -15.242 1 98.69 74 ALA B N 1
ATOM 2571 C CA . ALA B 1 74 ? 14.195 -11.406 -15.586 1 98.69 74 ALA B CA 1
ATOM 2572 C C . ALA B 1 74 ? 15.414 -11.117 -14.711 1 98.69 74 ALA B C 1
ATOM 2574 O O . ALA B 1 74 ? 16.047 -12.031 -14.188 1 98.69 74 ALA B O 1
ATOM 2575 N N . PRO B 1 75 ? 15.805 -9.852 -14.531 1 98.44 75 PRO B N 1
ATOM 2576 C CA . PRO B 1 75 ? 16.984 -9.609 -13.703 1 98.44 75 PRO B CA 1
ATOM 2577 C C . PRO B 1 75 ? 16.781 -9.992 -12.242 1 98.44 75 PRO B C 1
ATOM 2579 O O . PRO B 1 75 ? 15.734 -9.664 -11.656 1 98.44 75 PRO B O 1
ATOM 2582 N N . PRO B 1 76 ? 17.703 -10.711 -11.711 1 98.38 76 PRO B N 1
ATOM 2583 C CA . PRO B 1 76 ? 17.578 -10.961 -10.273 1 98.38 76 PRO B CA 1
ATOM 2584 C C . PRO B 1 76 ? 17.594 -9.672 -9.445 1 98.38 76 PRO B C 1
ATOM 2586 O O . PRO B 1 76 ? 18.297 -8.727 -9.789 1 98.38 76 PRO B O 1
ATOM 2589 N N . VAL B 1 77 ? 16.875 -9.672 -8.43 1 98.44 77 VAL B N 1
ATOM 2590 C CA . VAL B 1 77 ? 16.797 -8.555 -7.496 1 98.44 77 VAL B CA 1
ATOM 2591 C C . VAL B 1 77 ? 17.422 -8.953 -6.164 1 98.44 77 VAL B C 1
ATOM 2593 O O . VAL B 1 77 ? 17.156 -10.031 -5.641 1 98.44 77 VAL B O 1
ATOM 2596 N N . ARG B 1 78 ? 18.312 -8.102 -5.629 1 97.94 78 ARG B N 1
ATOM 2597 C CA . ARG B 1 78 ? 18.844 -8.359 -4.293 1 97.94 78 ARG B CA 1
ATOM 2598 C C . ARG B 1 78 ? 17.812 -7.996 -3.221 1 97.94 78 ARG B C 1
ATOM 2600 O O . ARG B 1 78 ? 17.469 -6.824 -3.051 1 97.94 78 ARG B O 1
ATOM 2607 N N . LEU B 1 79 ? 17.391 -8.984 -2.502 1 98.75 79 LEU B N 1
ATOM 2608 C CA . LEU B 1 79 ? 16.328 -8.836 -1.519 1 98.75 79 LEU B CA 1
ATOM 2609 C C . LEU B 1 79 ? 16.891 -8.367 -0.178 1 98.75 79 LEU B C 1
ATOM 2611 O O . LEU B 1 79 ? 16.219 -7.637 0.557 1 98.75 79 LEU B O 1
ATOM 2615 N N . TRP B 1 80 ? 18.031 -8.797 0.157 1 98.25 80 TRP B N 1
ATOM 2616 C CA . TRP B 1 80 ? 18.734 -8.359 1.364 1 98.25 80 TRP B CA 1
ATOM 2617 C C . TRP B 1 80 ? 20.25 -8.43 1.177 1 98.25 80 TRP B C 1
ATOM 2619 O O . TRP B 1 80 ? 20.734 -9.039 0.221 1 98.25 80 TRP B O 1
ATOM 2629 N N . ASP B 1 81 ? 20.906 -7.711 1.965 1 96.94 81 ASP B N 1
ATOM 2630 C CA . ASP B 1 81 ? 22.344 -7.555 1.836 1 96.94 81 ASP B CA 1
ATOM 2631 C C . ASP B 1 81 ? 23.078 -8.375 2.893 1 96.94 81 ASP B C 1
ATOM 2633 O O . ASP B 1 81 ? 22.938 -8.125 4.09 1 96.94 81 ASP B O 1
ATOM 2637 N N . THR B 1 82 ? 23.938 -9.211 2.432 1 94.31 82 THR B N 1
ATOM 2638 C CA . THR B 1 82 ? 24.672 -10.102 3.324 1 94.31 82 THR B CA 1
ATOM 2639 C C . THR B 1 82 ? 25.562 -9.305 4.273 1 94.31 82 THR B C 1
ATOM 2641 O O . THR B 1 82 ? 25.688 -9.648 5.449 1 94.31 82 THR B O 1
ATOM 2644 N N . ALA B 1 83 ? 26.141 -8.273 3.783 1 92.12 83 ALA B N 1
ATOM 2645 C CA . ALA B 1 83 ? 27.125 -7.508 4.551 1 92.12 83 ALA B CA 1
ATOM 2646 C C . ALA B 1 83 ? 26.453 -6.75 5.691 1 92.12 83 ALA B C 1
ATOM 2648 O O . ALA B 1 83 ? 26.938 -6.75 6.824 1 92.12 83 ALA B O 1
ATOM 2649 N N . SER B 1 84 ? 25.312 -6.195 5.469 1 93.19 84 SER B N 1
ATOM 2650 C CA . SER B 1 84 ? 24.672 -5.328 6.457 1 93.19 84 SER B CA 1
ATOM 2651 C C . SER B 1 84 ? 23.516 -6.043 7.148 1 93.19 84 SER B C 1
ATOM 2653 O O . SER B 1 84 ? 23.141 -5.68 8.266 1 93.19 84 SER B O 1
ATOM 2655 N N . GLY B 1 85 ? 22.969 -6.992 6.484 1 96.06 85 GLY B N 1
ATOM 2656 C CA . GLY B 1 85 ? 21.766 -7.637 6.977 1 96.06 85 GLY B CA 1
ATOM 2657 C C . GLY B 1 85 ? 20.5 -6.863 6.652 1 96.06 85 GLY B C 1
ATOM 2658 O O . GLY B 1 85 ? 19.391 -7.316 6.953 1 96.06 85 GLY B O 1
ATOM 2659 N N . ASN B 1 86 ? 20.672 -5.766 5.941 1 97.06 86 ASN B N 1
ATOM 2660 C CA . ASN B 1 86 ? 19.5 -4.969 5.578 1 97.06 86 ASN B CA 1
ATOM 2661 C C . ASN B 1 86 ? 18.625 -5.684 4.547 1 97.06 86 ASN B C 1
ATOM 2663 O O . ASN B 1 86 ? 19.141 -6.434 3.709 1 97.06 86 ASN B O 1
ATOM 2667 N N . VAL B 1 87 ? 17.359 -5.48 4.66 1 98.56 87 VAL B N 1
ATOM 2668 C CA . VAL B 1 87 ? 16.391 -6.062 3.74 1 98.56 87 VAL B CA 1
ATOM 2669 C C . VAL B 1 87 ? 15.734 -4.957 2.912 1 98.56 87 VAL B C 1
ATOM 2671 O O . VAL B 1 87 ? 15.469 -3.865 3.42 1 98.56 87 VAL B O 1
ATOM 2674 N N . ALA B 1 88 ? 15.398 -5.266 1.689 1 98.38 88 ALA B N 1
ATOM 2675 C CA . ALA B 1 88 ? 14.82 -4.277 0.785 1 98.38 88 ALA B CA 1
ATOM 2676 C C . ALA B 1 88 ? 13.375 -3.967 1.169 1 98.38 88 ALA B C 1
ATOM 2678 O O . ALA B 1 88 ? 12.625 -4.863 1.561 1 98.38 88 ALA B O 1
ATOM 2679 N N . ASN B 1 89 ? 12.977 -2.725 1.023 1 98 89 ASN B N 1
ATOM 2680 C CA . ASN B 1 89 ? 11.578 -2.311 0.931 1 98 89 ASN B CA 1
ATOM 2681 C C . ASN B 1 89 ? 11.094 -2.299 -0.516 1 98 89 ASN B C 1
ATOM 2683 O O . ASN B 1 89 ? 11.875 -2.033 -1.435 1 98 89 ASN B O 1
ATOM 2687 N N . PHE B 1 90 ? 9.797 -2.561 -0.674 1 98.81 90 PHE B N 1
ATOM 2688 C CA . PHE B 1 90 ? 9.32 -2.416 -2.045 1 98.81 90 PHE B CA 1
ATOM 2689 C C . PHE B 1 90 ? 7.824 -2.123 -2.076 1 98.81 90 PHE B C 1
ATOM 2691 O O . PHE B 1 90 ? 7.125 -2.348 -1.087 1 98.81 90 PHE B O 1
ATOM 2698 N N . ILE B 1 91 ? 7.426 -1.584 -3.16 1 98.88 91 ILE B N 1
ATOM 2699 C CA . ILE B 1 91 ? 6.027 -1.455 -3.564 1 98.88 91 ILE B CA 1
ATOM 2700 C C . ILE B 1 91 ? 5.852 -1.982 -4.988 1 98.88 91 ILE B C 1
ATOM 2702 O O . ILE B 1 91 ? 6.707 -1.76 -5.848 1 98.88 91 ILE B O 1
ATOM 2706 N N . THR B 1 92 ? 4.84 -2.715 -5.18 1 98.88 92 THR B N 1
ATOM 2707 C CA . THR B 1 92 ? 4.477 -3.146 -6.523 1 98.88 92 THR B CA 1
ATOM 2708 C C . THR B 1 92 ? 2.975 -3.02 -6.746 1 98.88 92 THR B C 1
ATOM 2710 O O . THR B 1 92 ? 2.189 -3.152 -5.805 1 98.88 92 THR B O 1
ATOM 2713 N N . SER B 1 93 ? 2.605 -2.676 -7.949 1 98.81 93 SER B N 1
ATOM 2714 C CA . SER B 1 93 ? 1.216 -2.615 -8.391 1 98.81 93 SER B CA 1
ATOM 2715 C C . SER B 1 93 ? 1.021 -3.357 -9.711 1 98.81 93 SER B C 1
ATOM 2717 O O . SER B 1 93 ? 1.89 -3.322 -10.578 1 98.81 93 SER B O 1
ATOM 2719 N N . PHE B 1 94 ? -0.127 -3.959 -9.789 1 98.94 94 PHE B N 1
ATOM 2720 C CA . PHE B 1 94 ? -0.433 -4.684 -11.016 1 98.94 94 PHE B CA 1
ATOM 2721 C C . PHE B 1 94 ? -1.939 -4.828 -11.195 1 98.94 94 PHE B C 1
ATOM 2723 O O . PHE B 1 94 ? -2.707 -4.605 -10.258 1 98.94 94 PHE B O 1
ATOM 2730 N N . SER B 1 95 ? -2.293 -5.156 -12.406 1 98.88 95 SER B N 1
ATOM 2731 C CA . SER B 1 95 ? -3.678 -5.496 -12.711 1 98.88 95 SER B CA 1
ATOM 2732 C C . SER B 1 95 ? -3.768 -6.828 -13.445 1 98.88 95 SER B C 1
ATOM 2734 O O . SER B 1 95 ? -2.846 -7.207 -14.172 1 98.88 95 SER B O 1
ATOM 2736 N N . PHE B 1 96 ? -4.82 -7.504 -13.211 1 98.88 96 PHE B N 1
ATOM 2737 C CA . PHE B 1 96 ? -5.031 -8.805 -13.836 1 98.88 96 PHE B CA 1
ATOM 2738 C C . PHE B 1 96 ? -6.516 -9.055 -14.086 1 98.88 96 PHE B C 1
ATOM 2740 O O . PHE B 1 96 ? -7.359 -8.258 -13.664 1 98.88 96 PHE B O 1
ATOM 2747 N N . GLN B 1 97 ? -6.738 -10.086 -14.82 1 98.69 97 GLN B N 1
ATOM 2748 C CA . GLN B 1 97 ? -8.094 -10.484 -15.172 1 98.69 97 GLN B CA 1
ATOM 2749 C C . GLN B 1 97 ? -8.227 -12.008 -15.219 1 98.69 97 GLN B C 1
ATOM 2751 O O . GLN B 1 97 ? -7.48 -12.672 -15.938 1 98.69 97 GLN B O 1
ATOM 2756 N N . LEU B 1 98 ? -9.133 -12.523 -14.406 1 98.38 98 LEU B N 1
ATOM 2757 C CA . LEU B 1 98 ? -9.461 -13.945 -14.414 1 98.38 98 LEU B CA 1
ATOM 2758 C C . LEU B 1 98 ? -10.844 -14.18 -15.008 1 98.38 98 LEU B C 1
ATOM 2760 O O . LEU B 1 98 ? -11.836 -13.656 -14.5 1 98.38 98 LEU B O 1
ATOM 2764 N N . THR B 1 99 ? -10.883 -14.93 -16.047 1 97.94 99 THR B N 1
ATOM 2765 C CA . THR B 1 99 ? -12.148 -15.203 -16.703 1 97.94 99 THR B CA 1
ATOM 2766 C C . THR B 1 99 ? -12.461 -16.688 -16.703 1 97.94 99 THR B C 1
ATOM 2768 O O . THR B 1 99 ? -11.672 -17.5 -17.203 1 97.94 99 THR B O 1
ATOM 2771 N N . ASP B 1 100 ? -13.625 -16.969 -16.125 1 96 100 ASP B N 1
ATOM 2772 C CA . ASP B 1 100 ? -14.086 -18.344 -16.156 1 96 100 ASP B CA 1
ATOM 2773 C C . ASP B 1 100 ? -14.383 -18.797 -17.594 1 96 100 ASP B C 1
ATOM 2775 O O . ASP B 1 100 ? -14.93 -18.031 -18.391 1 96 100 ASP B O 1
ATOM 2779 N N . TYR B 1 101 ? -13.828 -19.906 -17.844 1 90.38 101 TYR B N 1
ATOM 2780 C CA . TYR B 1 101 ? -14.062 -20.5 -19.156 1 90.38 101 TYR B CA 1
ATOM 2781 C C . TYR B 1 101 ? -15.297 -21.375 -19.156 1 90.38 101 TYR B C 1
ATOM 2783 O O . TYR B 1 101 ? -15.383 -22.344 -18.391 1 90.38 101 TYR B O 1
ATOM 2791 N N . GLN B 1 102 ? -16.203 -21.078 -20.062 1 85.25 102 GLN B N 1
ATOM 2792 C CA . GLN B 1 102 ? -17.5 -21.734 -20.078 1 85.25 102 GLN B CA 1
ATOM 2793 C C . GLN B 1 102 ? -17.344 -23.25 -20.219 1 85.25 102 GLN B C 1
ATOM 2795 O O . GLN B 1 102 ? -16.422 -23.734 -20.875 1 85.25 102 GLN B O 1
ATOM 2800 N N . ALA B 1 103 ? -18.125 -24.094 -19.594 1 84.75 103 ALA B N 1
ATOM 2801 C CA . ALA B 1 103 ? -18.219 -25.547 -19.672 1 84.75 103 ALA B CA 1
ATOM 2802 C C . ALA B 1 103 ? -17.219 -26.219 -18.734 1 84.75 103 ALA B C 1
ATOM 2804 O O . ALA B 1 103 ? -17.203 -27.438 -18.609 1 84.75 103 ALA B O 1
ATOM 2805 N N . PHE B 1 104 ? -16.297 -25.359 -18.203 1 89.19 104 PHE B N 1
ATOM 2806 C CA . PHE B 1 104 ? -15.32 -25.953 -17.297 1 89.19 104 PHE B CA 1
ATOM 2807 C C . PHE B 1 104 ? -15.422 -25.344 -15.906 1 89.19 104 PHE B C 1
ATOM 2809 O O . PHE B 1 104 ? -15.883 -24.219 -15.75 1 89.19 104 PHE B O 1
ATOM 2816 N N . THR B 1 105 ? -15.016 -26.188 -14.938 1 92.75 105 THR B N 1
ATOM 2817 C CA . THR B 1 105 ? -14.75 -25.609 -13.625 1 92.75 105 THR B CA 1
ATOM 2818 C C . THR B 1 105 ? -13.602 -24.609 -13.695 1 92.75 105 THR B C 1
ATOM 2820 O O . THR B 1 105 ? -12.609 -24.844 -14.375 1 92.75 105 THR B O 1
ATOM 2823 N N . PRO B 1 106 ? -13.781 -23.484 -13.016 1 93.81 106 PRO B N 1
ATOM 2824 C CA . PRO B 1 106 ? -12.656 -22.531 -13.031 1 93.81 106 PRO B CA 1
ATOM 2825 C C . PRO B 1 106 ? -11.391 -23.109 -12.422 1 93.81 106 PRO B C 1
ATOM 2827 O O . PRO B 1 106 ? -11.461 -23.906 -11.469 1 93.81 106 PRO B O 1
ATOM 2830 N N . ALA B 1 107 ? -10.258 -22.734 -12.992 1 94.88 107 ALA B N 1
ATOM 2831 C CA . ALA B 1 107 ? -8.984 -23.078 -12.383 1 94.88 107 ALA B CA 1
ATOM 2832 C C . ALA B 1 107 ? -8.75 -22.297 -11.102 1 94.88 107 ALA B C 1
ATOM 2834 O O . ALA B 1 107 ? -9.672 -21.688 -10.562 1 94.88 107 ALA B O 1
ATOM 2835 N N . ASP B 1 1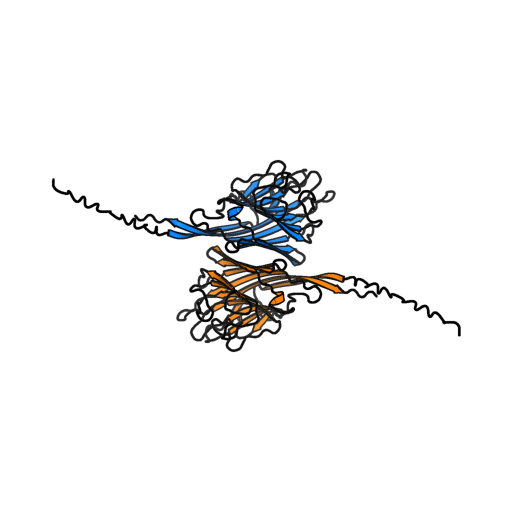08 ? -7.492 -22.312 -10.586 1 96.69 108 ASP B N 1
ATOM 2836 C CA . ASP B 1 108 ? -7.227 -21.891 -9.211 1 96.69 108 ASP B CA 1
ATOM 2837 C C . ASP B 1 108 ? -6.879 -20.406 -9.156 1 96.69 108 ASP B C 1
ATOM 2839 O O . ASP B 1 108 ? -6.891 -19.797 -8.078 1 96.69 108 ASP B O 1
ATOM 2843 N N . GLY B 1 109 ? -6.605 -19.766 -10.242 1 98.25 109 GLY B N 1
ATOM 2844 C CA . GLY B 1 109 ? -6.254 -18.344 -10.219 1 98.25 109 GLY B CA 1
ATOM 2845 C C . GLY B 1 109 ? -4.77 -18.109 -10.414 1 98.25 109 GLY B C 1
ATOM 2846 O O . GLY B 1 109 ? -4.133 -18.734 -11.258 1 98.25 109 GLY B O 1
ATOM 2847 N N . ILE B 1 110 ? -4.242 -17.062 -9.727 1 98.88 110 ILE B N 1
ATOM 2848 C CA . ILE B 1 110 ? -2.852 -16.672 -9.93 1 98.88 110 ILE B CA 1
ATOM 2849 C C . ILE B 1 110 ? -2.189 -16.422 -8.578 1 98.88 110 ILE B C 1
ATOM 2851 O O . ILE B 1 110 ? -2.871 -16.297 -7.555 1 98.88 110 ILE B O 1
ATOM 2855 N N . VAL B 1 111 ? -0.878 -16.375 -8.641 1 98.94 111 VAL B N 1
ATOM 2856 C CA . VAL B 1 111 ? -0.085 -15.961 -7.484 1 98.94 111 VAL B CA 1
ATOM 2857 C C . VAL B 1 111 ? 1.002 -14.984 -7.922 1 98.94 111 VAL B C 1
ATOM 2859 O O . VAL B 1 111 ? 1.669 -15.203 -8.938 1 98.94 111 VAL B O 1
ATOM 2862 N N . PHE B 1 112 ? 1.059 -13.82 -7.336 1 99 112 PHE B N 1
ATOM 2863 C CA . PHE B 1 112 ? 2.273 -13.016 -7.32 1 99 112 PHE B CA 1
ATOM 2864 C C . PHE B 1 112 ? 3.299 -13.594 -6.355 1 99 112 PHE B C 1
ATOM 2866 O O . PHE B 1 112 ? 2.984 -13.859 -5.191 1 99 112 PHE B O 1
ATOM 2873 N N . PHE B 1 113 ? 4.574 -13.75 -6.832 1 98.94 113 PHE B N 1
ATOM 2874 C CA . PHE B 1 113 ? 5.469 -14.469 -5.93 1 98.94 113 PHE B CA 1
ATOM 2875 C C . PHE B 1 113 ? 6.895 -13.93 -6.043 1 98.94 113 PHE B C 1
ATOM 2877 O O . PHE B 1 113 ? 7.242 -13.281 -7.031 1 98.94 113 PHE B O 1
ATOM 2884 N N . ILE B 1 114 ? 7.664 -14.148 -5.004 1 98.94 114 ILE B N 1
ATOM 2885 C CA . ILE B 1 114 ? 9.102 -13.938 -4.871 1 98.94 114 ILE B CA 1
ATOM 2886 C C . ILE B 1 114 ? 9.797 -15.281 -4.625 1 98.94 114 ILE B C 1
ATOM 2888 O O . ILE B 1 114 ? 9.375 -16.047 -3.76 1 98.94 114 ILE B O 1
ATOM 2892 N N . ALA B 1 115 ? 10.805 -15.57 -5.398 1 98.94 115 ALA B N 1
ATOM 2893 C CA . ALA B 1 115 ? 11.492 -16.859 -5.281 1 98.94 115 ALA B CA 1
ATOM 2894 C C . ALA B 1 115 ? 12.969 -16.719 -5.625 1 98.94 115 ALA B C 1
ATOM 2896 O O . ALA B 1 115 ? 13.406 -15.695 -6.148 1 98.94 115 ALA B O 1
ATOM 2897 N N . PRO B 1 116 ? 13.711 -17.766 -5.301 1 98.88 116 PRO B N 1
ATOM 2898 C CA . PRO B 1 116 ? 15.133 -17.703 -5.648 1 98.88 116 PRO B CA 1
ATOM 2899 C C . PRO B 1 116 ? 15.367 -17.406 -7.129 1 98.88 116 PRO B C 1
ATOM 2901 O O . PRO B 1 116 ? 14.516 -17.734 -7.969 1 98.88 116 PRO B O 1
ATOM 2904 N N . GLU B 1 117 ? 16.5 -16.891 -7.441 1 98.62 117 GLU B N 1
ATOM 2905 C CA . GLU B 1 117 ? 16.766 -16.359 -8.781 1 98.62 117 GLU B CA 1
ATOM 2906 C C . GLU B 1 117 ? 16.75 -17.469 -9.82 1 98.62 117 GLU B C 1
ATOM 2908 O O . GLU B 1 117 ? 16.594 -17.203 -11.016 1 98.62 117 GLU B O 1
ATOM 2913 N N . ASN B 1 118 ? 16.891 -18.688 -9.414 1 98.5 118 ASN B N 1
ATOM 2914 C CA . ASN B 1 118 ? 16.891 -19.812 -10.352 1 98.5 118 ASN B CA 1
ATOM 2915 C C . ASN B 1 118 ? 15.578 -20.578 -10.32 1 98.5 118 ASN B C 1
ATOM 2917 O O . ASN B 1 118 ? 15.523 -21.734 -10.734 1 98.5 118 ASN B O 1
ATOM 2921 N N . THR B 1 119 ? 14.562 -20 -9.828 1 98.75 119 THR B N 1
ATOM 2922 C CA . THR B 1 119 ? 13.266 -20.656 -9.688 1 98.75 119 THR B CA 1
ATOM 2923 C C . THR B 1 119 ? 12.789 -21.203 -11.031 1 98.75 119 THR B C 1
ATOM 2925 O O . THR B 1 119 ? 12.984 -20.562 -12.07 1 98.75 119 THR B O 1
ATOM 2928 N N . GLN B 1 120 ? 12.211 -22.375 -10.984 1 98.62 120 GLN B N 1
ATOM 2929 C CA . GLN B 1 120 ? 11.539 -23.047 -12.094 1 98.62 120 GLN B CA 1
ATOM 2930 C C . GLN B 1 120 ? 10.203 -23.625 -11.656 1 98.62 120 GLN B C 1
ATOM 2932 O O . GLN B 1 120 ? 9.93 -23.75 -10.461 1 98.62 120 GLN B O 1
ATOM 2937 N N . ILE B 1 121 ? 9.383 -23.938 -12.648 1 98.75 121 ILE B N 1
ATOM 2938 C CA . ILE B 1 121 ? 8.125 -24.609 -12.328 1 98.75 121 ILE B CA 1
ATOM 2939 C C . ILE B 1 121 ? 8.414 -25.969 -11.711 1 98.75 121 ILE B C 1
ATOM 2941 O O . ILE B 1 121 ? 9.039 -26.828 -12.344 1 98.75 121 ILE B O 1
ATOM 2945 N N . PRO B 1 122 ? 7.898 -26.156 -10.484 1 98.44 122 PRO B N 1
ATOM 2946 C CA . PRO B 1 122 ? 8.117 -27.484 -9.906 1 98.44 122 PRO B CA 1
ATOM 2947 C C . PRO B 1 122 ? 7.391 -28.594 -10.664 1 98.44 122 PRO B C 1
ATOM 2949 O O . PRO B 1 122 ? 6.297 -28.375 -11.18 1 98.44 122 PRO B O 1
ATOM 2952 N N . PRO B 1 123 ? 8 -29.781 -10.625 1 97.06 123 PRO B N 1
ATOM 2953 C CA . PRO B 1 123 ? 7.273 -30.891 -11.242 1 97.06 123 PRO B CA 1
ATOM 2954 C C . PRO B 1 123 ? 5.91 -31.141 -10.602 1 97.06 123 PRO B C 1
ATOM 2956 O O . PRO B 1 123 ? 5.793 -31.172 -9.375 1 97.06 123 PRO B O 1
ATOM 2959 N N . GLY B 1 124 ? 4.91 -31.234 -11.43 1 96.62 124 GLY B N 1
ATOM 2960 C CA . GLY B 1 124 ? 3.561 -31.516 -10.961 1 96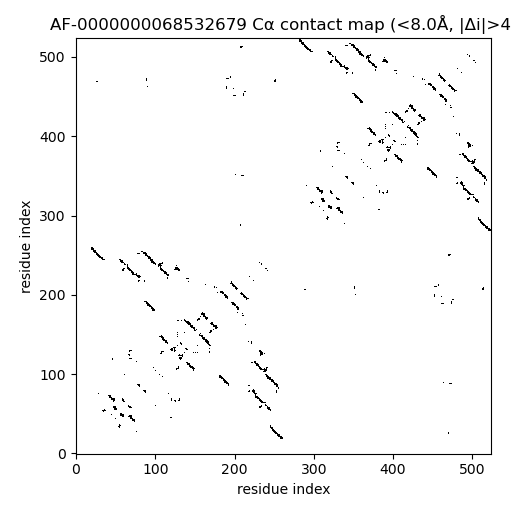.62 124 GLY B CA 1
ATOM 2961 C C . GLY B 1 124 ? 2.873 -30.297 -10.359 1 96.62 124 GLY B C 1
ATOM 2962 O O . GLY B 1 124 ? 1.86 -30.422 -9.672 1 96.62 124 GLY B O 1
ATOM 2963 N N . ALA B 1 125 ? 3.398 -29.141 -10.586 1 97.31 125 ALA B N 1
ATOM 2964 C CA . ALA B 1 125 ? 2.871 -27.938 -9.969 1 97.31 125 ALA B CA 1
ATOM 2965 C C . ALA B 1 125 ? 1.607 -27.453 -10.68 1 97.31 125 ALA B C 1
ATOM 2967 O O . ALA B 1 125 ? 1.484 -26.281 -11.016 1 97.31 125 ALA B O 1
ATOM 2968 N N . THR B 1 126 ? 0.61 -28.297 -10.852 1 96.56 126 THR B N 1
ATOM 2969 C CA . THR B 1 126 ? -0.63 -27.984 -11.555 1 96.56 126 THR B CA 1
ATOM 2970 C C . THR B 1 126 ? -1.737 -27.625 -10.562 1 96.56 126 THR B C 1
ATOM 2972 O O . THR B 1 126 ? -1.566 -27.781 -9.352 1 96.56 126 THR B O 1
ATOM 2975 N N . GLY B 1 127 ? -2.809 -27.047 -11.078 1 96.56 127 GLY B N 1
ATOM 2976 C CA . GLY B 1 127 ? -3.982 -26.766 -10.273 1 96.56 127 GLY B CA 1
ATOM 2977 C C . GLY B 1 127 ? -3.686 -25.875 -9.086 1 96.56 127 GLY B C 1
ATOM 2978 O O . GLY B 1 127 ? -3.084 -24.812 -9.234 1 96.56 127 GLY B O 1
ATOM 2979 N N . GLY B 1 128 ? -3.998 -26.359 -7.918 1 97.75 128 GLY B N 1
ATOM 2980 C CA . GLY B 1 128 ? -3.887 -25.594 -6.691 1 97.75 128 GLY B CA 1
ATOM 2981 C C . GLY B 1 128 ? -2.451 -25.312 -6.285 1 97.75 128 GLY B C 1
ATOM 2982 O O . GLY B 1 128 ? -2.191 -24.484 -5.422 1 97.75 128 GLY B O 1
ATOM 2983 N N . ALA B 1 129 ? -1.497 -25.953 -6.91 1 98.5 129 ALA B N 1
ATOM 2984 C CA . ALA B 1 129 ? -0.084 -25.703 -6.645 1 98.5 129 ALA B CA 1
ATOM 2985 C C . ALA B 1 129 ? 0.38 -24.422 -7.344 1 98.5 129 ALA B C 1
ATOM 2987 O O . ALA B 1 129 ? 1.48 -23.938 -7.082 1 98.5 129 ALA B O 1
ATOM 2988 N N . LEU B 1 130 ? -0.352 -23.906 -8.242 1 98.69 130 LEU B N 1
ATOM 2989 C CA . LEU B 1 130 ? -0.276 -22.578 -8.859 1 98.69 130 LEU B CA 1
ATOM 2990 C C . LEU B 1 130 ? 1.055 -22.406 -9.578 1 98.69 130 LEU B C 1
ATOM 2992 O O . LEU B 1 130 ? 1.491 -21.266 -9.805 1 98.69 130 LEU B O 1
ATOM 2996 N N . GLY B 1 131 ? 1.742 -23.438 -9.867 1 98.75 131 GLY B N 1
ATOM 2997 C CA . GLY B 1 131 ? 2.99 -23.344 -10.609 1 98.75 131 GLY B CA 1
ATOM 2998 C C . GLY B 1 131 ? 4.168 -22.938 -9.742 1 98.75 131 GLY B C 1
ATOM 2999 O O . GLY B 1 131 ? 5.258 -22.656 -10.258 1 98.75 131 GLY B O 1
ATOM 3000 N N . VAL B 1 132 ? 3.986 -22.906 -8.367 1 98.88 132 VAL B N 1
ATOM 3001 C CA . VAL B 1 132 ? 5.062 -22.438 -7.504 1 98.88 132 VAL B CA 1
ATOM 3002 C C . VAL B 1 132 ? 5.359 -23.469 -6.43 1 98.88 132 VAL B C 1
ATOM 3004 O O . VAL B 1 132 ? 6.316 -23.328 -5.664 1 98.88 132 VAL B O 1
ATOM 3007 N N . ALA B 1 133 ? 4.57 -24.531 -6.348 1 98.81 133 ALA B N 1
ATOM 3008 C CA . ALA B 1 133 ? 4.742 -25.547 -5.32 1 98.81 133 ALA B CA 1
ATOM 3009 C C . ALA B 1 133 ? 4.66 -26.953 -5.922 1 98.81 133 ALA B C 1
ATOM 3011 O O . ALA B 1 133 ? 4.09 -27.141 -7 1 98.81 133 ALA B O 1
ATOM 3012 N N . ASP B 1 134 ? 5.207 -27.891 -5.254 1 98.19 134 ASP B N 1
ATOM 3013 C CA . ASP B 1 134 ? 4.992 -29.281 -5.637 1 98.19 134 ASP B CA 1
ATOM 3014 C C . ASP B 1 134 ? 3.592 -29.75 -5.25 1 98.19 134 ASP B C 1
ATOM 3016 O O . ASP B 1 134 ? 2.816 -28.984 -4.672 1 98.19 134 ASP B O 1
ATOM 3020 N N . PRO B 1 135 ? 3.248 -30.953 -5.617 1 97.12 135 PRO B N 1
ATOM 3021 C CA . PRO B 1 135 ? 1.873 -31.391 -5.387 1 97.12 135 PRO B CA 1
ATOM 3022 C C . PRO B 1 135 ? 1.502 -31.422 -3.904 1 97.12 135 PRO B C 1
ATOM 3024 O O . PRO B 1 135 ? 0.317 -31.406 -3.561 1 97.12 135 PRO B O 1
ATOM 3027 N N . SER B 1 136 ? 2.473 -31.469 -2.988 1 97.94 136 SER B N 1
ATOM 3028 C CA . SER B 1 136 ? 2.178 -31.438 -1.56 1 97.94 136 SER B CA 1
ATOM 3029 C C . SER B 1 136 ? 1.907 -30.016 -1.082 1 97.94 136 SER B C 1
ATOM 3031 O O . SER B 1 136 ? 1.468 -29.812 0.051 1 97.94 136 SER B O 1
ATOM 3033 N N . GLY B 1 137 ? 2.174 -29.047 -1.931 1 98.5 137 GLY B N 1
ATOM 3034 C CA . GLY B 1 137 ? 1.896 -27.656 -1.611 1 98.5 137 GLY B CA 1
ATOM 3035 C C . GLY B 1 137 ? 3.117 -26.906 -1.116 1 98.5 137 GLY B C 1
ATOM 3036 O O . GLY B 1 137 ? 3.02 -25.734 -0.741 1 98.5 137 GLY B O 1
ATOM 3037 N N . VAL B 1 138 ? 4.254 -27.562 -1.151 1 98.5 138 VAL B N 1
ATOM 3038 C CA . VAL B 1 138 ? 5.461 -26.953 -0.597 1 98.5 138 VAL B CA 1
ATOM 3039 C C . VAL B 1 138 ? 6.328 -26.391 -1.726 1 98.5 138 VAL B C 1
ATOM 3041 O O . VAL B 1 138 ? 6.484 -27.031 -2.77 1 98.5 138 VAL B O 1
ATOM 3044 N N . GLY B 1 139 ? 6.844 -25.25 -1.619 1 98.56 139 GLY B N 1
ATOM 3045 C CA . GLY B 1 139 ? 7.77 -24.594 -2.531 1 98.56 139 GLY B CA 1
ATOM 3046 C C . GLY B 1 139 ? 8.539 -23.453 -1.886 1 98.56 139 GLY B C 1
ATOM 3047 O O . GLY B 1 139 ? 8.148 -22.953 -0.832 1 98.56 139 GLY B O 1
ATOM 3048 N N . GLU B 1 140 ? 9.633 -23.141 -2.416 1 98.56 140 GLU B N 1
ATOM 3049 C CA . GLU B 1 140 ? 10.43 -22.031 -1.894 1 98.56 140 GLU B CA 1
ATOM 3050 C C . GLU B 1 140 ? 10 -20.703 -2.51 1 98.56 140 GLU B C 1
ATOM 3052 O O . GLU B 1 140 ? 10.531 -20.297 -3.541 1 98.56 140 GLU B O 1
ATOM 3057 N N . PHE B 1 141 ? 9.094 -20.094 -1.818 1 98.88 141 PHE B N 1
ATOM 3058 C CA . PHE B 1 141 ? 8.586 -18.812 -2.293 1 98.88 141 PHE B CA 1
ATOM 3059 C C . PHE B 1 141 ? 7.809 -18.094 -1.196 1 98.88 141 PHE B C 1
ATOM 3061 O O . PHE B 1 141 ? 7.461 -18.703 -0.18 1 98.88 141 PHE B O 1
ATOM 3068 N N . VAL B 1 142 ? 7.66 -16.812 -1.32 1 98.94 142 VAL B N 1
ATOM 3069 C CA . VAL B 1 142 ? 6.656 -16 -0.647 1 98.94 142 VAL B CA 1
ATOM 3070 C C . VAL B 1 142 ? 5.734 -15.359 -1.681 1 98.94 142 VAL B C 1
ATOM 3072 O O . VAL B 1 142 ? 6.195 -14.883 -2.721 1 98.94 142 VAL B O 1
ATOM 3075 N N . GLY B 1 143 ? 4.441 -15.422 -1.438 1 98.88 143 GLY B N 1
ATOM 3076 C CA . GLY B 1 143 ? 3.564 -14.883 -2.469 1 98.88 143 GLY B CA 1
ATOM 3077 C C . GLY B 1 143 ? 2.209 -14.461 -1.938 1 98.88 143 GLY B C 1
ATOM 3078 O O . GLY B 1 143 ? 1.907 -14.656 -0.759 1 98.88 143 GLY B O 1
ATOM 3079 N N . VAL B 1 144 ? 1.487 -13.773 -2.779 1 99 144 VAL B N 1
ATOM 3080 C CA . VAL B 1 144 ? 0.078 -13.438 -2.598 1 99 144 VAL B CA 1
ATOM 3081 C C . VAL B 1 144 ? -0.762 -14.156 -3.654 1 99 144 VAL B C 1
ATOM 3083 O O . VAL B 1 144 ? -0.638 -13.875 -4.848 1 99 144 VAL B O 1
ATOM 3086 N N . GLU B 1 145 ? -1.614 -15.031 -3.236 1 98.88 145 GLU B N 1
ATOM 3087 C CA . GLU B 1 145 ? -2.436 -15.742 -4.207 1 98.88 145 GLU B CA 1
ATOM 3088 C C . GLU B 1 145 ? -3.826 -15.125 -4.32 1 98.88 145 GLU B C 1
ATOM 3090 O O . GLU B 1 145 ? -4.371 -14.625 -3.332 1 98.88 145 GLU B O 1
ATOM 3095 N N . PHE B 1 146 ? -4.254 -15.094 -5.426 1 98.88 146 PHE B N 1
ATOM 3096 C CA . PHE B 1 146 ? -5.629 -14.781 -5.793 1 98.88 146 PHE B CA 1
ATOM 3097 C C . PHE B 1 146 ? -6.34 -16.016 -6.336 1 98.88 146 PHE B C 1
ATOM 3099 O O . PHE B 1 146 ? -6.238 -16.328 -7.523 1 98.88 146 PHE B O 1
ATOM 3106 N N . ASP B 1 147 ? -7.051 -16.594 -5.422 1 98.56 147 ASP B N 1
ATOM 3107 C CA . ASP B 1 147 ? -7.465 -17.984 -5.621 1 98.56 147 ASP B CA 1
ATOM 3108 C C . ASP B 1 147 ? -8.969 -18.062 -5.871 1 98.56 147 ASP B C 1
ATOM 3110 O O . ASP B 1 147 ? -9.773 -17.688 -5.012 1 98.56 147 ASP B O 1
ATOM 3114 N N . THR B 1 148 ? -9.297 -18.594 -6.969 1 97.69 148 THR B N 1
ATOM 3115 C CA . THR B 1 148 ? -10.68 -18.734 -7.418 1 97.69 148 THR B CA 1
ATOM 3116 C C . THR B 1 148 ? -11.305 -20 -6.855 1 97.69 148 THR B C 1
ATOM 3118 O O . THR B 1 148 ? -12.461 -19.984 -6.422 1 97.69 148 THR B O 1
ATOM 3121 N N . PHE B 1 149 ? -10.57 -21.047 -6.809 1 97 149 PHE B N 1
ATOM 3122 C CA . PHE B 1 149 ? -11.109 -22.359 -6.52 1 97 149 PHE B CA 1
ATOM 3123 C C . PHE B 1 149 ? -10.602 -22.875 -5.176 1 97 149 PHE B C 1
ATOM 3125 O O . PHE B 1 149 ? -9.398 -22.844 -4.91 1 97 149 PHE B O 1
ATOM 3132 N N . SER B 1 150 ? -11.484 -23.469 -4.371 1 96.81 150 SER B N 1
ATOM 3133 C CA . SER B 1 150 ? -11.133 -24 -3.057 1 96.81 150 SER B CA 1
ATOM 3134 C C . SER B 1 150 ? -10.656 -25.438 -3.141 1 96.81 150 SER B C 1
ATOM 3136 O O . SER B 1 150 ? -11.406 -26.312 -3.566 1 96.81 150 SER B O 1
ATOM 3138 N N . ASN B 1 151 ? -9.461 -25.656 -2.777 1 97.19 151 ASN B N 1
ATOM 3139 C CA . ASN B 1 151 ? -8.906 -27 -2.65 1 97.19 151 ASN B CA 1
ATOM 3140 C C . ASN B 1 151 ? -8.758 -27.406 -1.187 1 97.19 151 ASN B C 1
ATOM 3142 O O . ASN B 1 151 ? -7.887 -26.891 -0.481 1 97.19 151 ASN B O 1
ATOM 3146 N N . ASP B 1 152 ? -9.422 -28.391 -0.772 1 97.06 152 ASP B N 1
ATOM 3147 C CA . ASP B 1 152 ? -9.344 -28.859 0.609 1 97.06 152 ASP B CA 1
ATOM 3148 C C . ASP B 1 152 ? -7.938 -29.328 0.957 1 97.06 152 ASP B C 1
ATOM 3150 O O . ASP B 1 152 ? -7.469 -29.141 2.078 1 97.06 152 ASP B O 1
ATOM 3154 N N . ARG B 1 153 ? -7.258 -29.906 0.091 1 96.44 153 ARG B N 1
ATOM 3155 C CA . ARG B 1 153 ? -5.93 -30.469 0.322 1 96.44 153 ARG B CA 1
ATOM 3156 C C . ARG B 1 153 ? -4.934 -29.375 0.701 1 96.44 153 ARG B C 1
ATOM 3158 O O . ARG B 1 153 ? -3.91 -29.656 1.332 1 96.44 153 ARG B O 1
ATOM 3165 N N . TYR B 1 154 ? -5.195 -28.203 0.23 1 98.19 154 TYR B N 1
ATOM 3166 C CA . TYR B 1 154 ? -4.309 -27.078 0.552 1 98.19 154 TYR B CA 1
ATOM 3167 C C . TYR B 1 154 ? -4.918 -26.203 1.633 1 98.19 154 TYR B C 1
ATOM 3169 O O . TYR B 1 154 ? -4.527 -25.031 1.788 1 98.19 154 TYR B O 1
ATOM 3177 N N . ARG B 1 155 ? -6.012 -26.688 2.283 1 98.19 155 ARG B N 1
ATOM 3178 C CA . ARG B 1 155 ? -6.684 -26.031 3.4 1 98.19 155 ARG B CA 1
ATOM 3179 C C . ARG B 1 155 ? -7.246 -24.672 2.979 1 98.19 155 ARG B C 1
ATOM 3181 O O . ARG B 1 155 ? -7.188 -23.703 3.742 1 98.19 155 ARG B O 1
ATOM 3188 N N . ASP B 1 156 ? -7.73 -24.594 1.764 1 98.5 156 ASP B N 1
ATOM 3189 C CA . ASP B 1 156 ? -8.383 -23.375 1.292 1 98.5 156 ASP B CA 1
ATOM 3190 C C . ASP B 1 156 ? -9.695 -23.125 2.037 1 98.5 156 ASP B C 1
ATOM 3192 O O . ASP B 1 156 ? -10.438 -24.078 2.322 1 98.5 156 ASP B O 1
ATOM 3196 N N . PRO B 1 157 ? -9.984 -21.844 2.316 1 98.25 157 PRO B N 1
ATOM 3197 C CA . PRO B 1 157 ? -11.367 -21.578 2.715 1 98.25 157 PRO B CA 1
ATOM 3198 C C . PRO B 1 157 ? -12.375 -21.906 1.609 1 98.25 157 PRO B C 1
ATOM 3200 O O . PRO B 1 157 ? -11.992 -22 0.438 1 98.25 157 PRO B O 1
ATOM 3203 N N . PRO B 1 158 ? -13.641 -22.125 1.993 1 97.19 158 PRO B N 1
ATOM 3204 C CA . PRO B 1 158 ? -14.633 -22.562 1.01 1 97.19 158 PRO B CA 1
ATOM 3205 C C . PRO B 1 158 ? -15.156 -21.406 0.154 1 97.19 158 PRO B C 1
ATOM 3207 O O . PRO B 1 158 ? -16.359 -21.328 -0.112 1 97.19 158 PRO B O 1
ATOM 3210 N N . HIS B 1 159 ? -14.406 -20.438 -0.226 1 97.12 159 HIS B N 1
ATOM 3211 C CA . HIS B 1 159 ? -14.711 -19.312 -1.083 1 97.12 159 HIS B CA 1
ATOM 3212 C C . HIS B 1 159 ? -13.453 -18.766 -1.751 1 97.12 159 HIS B C 1
ATOM 3214 O O . HIS B 1 159 ? -12.344 -19.062 -1.32 1 97.12 159 HIS B O 1
ATOM 3220 N N . SER B 1 160 ? -13.602 -18.047 -2.854 1 98.06 160 SER B N 1
ATOM 3221 C CA . SER B 1 160 ? -12.469 -17.328 -3.438 1 98.06 160 SER B CA 1
ATOM 3222 C C . SER B 1 160 ? -11.797 -16.422 -2.412 1 98.06 160 SER B C 1
ATOM 3224 O O . SER B 1 160 ? -12.477 -15.797 -1.595 1 98.06 160 SER B O 1
ATOM 3226 N N . HIS B 1 161 ? -10.508 -16.406 -2.463 1 98.69 161 HIS B N 1
ATOM 3227 C CA . HIS B 1 161 ? -9.812 -15.68 -1.406 1 98.69 161 HIS B CA 1
ATOM 3228 C C . HIS B 1 161 ? -8.492 -15.109 -1.909 1 98.69 161 HIS B C 1
ATOM 3230 O O . HIS B 1 161 ? -8 -15.5 -2.973 1 98.69 161 HIS B O 1
ATOM 3236 N N . VAL B 1 162 ? -8.031 -14.117 -1.234 1 98.88 162 VAL B N 1
ATOM 3237 C CA . VAL B 1 162 ? -6.645 -13.672 -1.276 1 98.88 162 VAL B CA 1
ATOM 3238 C C . VAL B 1 162 ? -5.867 -14.289 -0.117 1 98.88 162 VAL B C 1
ATOM 3240 O O . VAL B 1 162 ? -6.355 -14.328 1.015 1 98.88 162 VAL B O 1
ATOM 3243 N N . GLY B 1 163 ? -4.699 -14.844 -0.415 1 98.88 163 GLY B N 1
ATOM 3244 C CA . GLY B 1 163 ? -3.898 -15.484 0.619 1 98.88 163 GLY B CA 1
ATOM 3245 C C . GLY B 1 163 ? -2.438 -15.07 0.583 1 98.88 163 GLY B C 1
ATOM 3246 O O . GLY B 1 163 ? -1.876 -14.852 -0.493 1 98.88 163 GLY B O 1
ATOM 3247 N N . ILE B 1 164 ? -1.855 -14.945 1.749 1 98.94 164 ILE B N 1
ATOM 3248 C CA . ILE B 1 164 ? -0.409 -14.797 1.858 1 98.94 164 ILE B CA 1
ATOM 3249 C C . ILE B 1 164 ? 0.24 -16.156 2.086 1 98.94 164 ILE B C 1
ATOM 3251 O O . ILE B 1 164 ? -0.076 -16.844 3.059 1 98.94 164 ILE B O 1
ATOM 3255 N N . ASP B 1 165 ? 1.131 -16.484 1.176 1 98.94 165 ASP B N 1
ATOM 3256 C CA . ASP B 1 165 ? 1.772 -17.797 1.155 1 98.94 165 ASP B CA 1
ATOM 3257 C C . ASP B 1 165 ? 3.254 -17.688 1.512 1 98.94 165 ASP B C 1
ATOM 3259 O O . ASP B 1 165 ? 3.971 -16.844 0.963 1 98.94 165 ASP B O 1
ATOM 3263 N N . VAL B 1 166 ? 3.666 -18.547 2.424 1 98.94 166 VAL B N 1
ATOM 3264 C CA . VAL B 1 166 ? 5.07 -18.609 2.814 1 98.94 166 VAL B CA 1
ATOM 3265 C C . VAL B 1 166 ? 5.57 -20.047 2.74 1 98.94 166 VAL B C 1
ATOM 3267 O O . VAL B 1 166 ? 5.219 -20.875 3.586 1 98.94 166 VAL B O 1
ATOM 3270 N N . ASN B 1 167 ? 6.332 -20.297 1.682 1 98.75 167 ASN B N 1
ATOM 3271 C CA . ASN B 1 167 ? 6.941 -21.594 1.394 1 98.75 167 ASN B CA 1
ATOM 3272 C C . ASN B 1 167 ? 5.887 -22.688 1.227 1 98.75 167 ASN B C 1
ATOM 3274 O O . ASN B 1 167 ? 6.18 -23.875 1.404 1 98.75 167 ASN B O 1
ATOM 3278 N N . SER B 1 168 ? 4.707 -22.312 1.019 1 98.81 168 SER B N 1
ATOM 3279 C CA . SER B 1 168 ? 3.588 -23.219 0.825 1 98.81 168 SER B CA 1
ATOM 3280 C C . SER B 1 168 ? 2.383 -22.5 0.226 1 98.81 168 SER B C 1
ATOM 3282 O O . SER B 1 168 ? 2.211 -21.297 0.422 1 98.81 168 SER B O 1
ATOM 3284 N N . VAL B 1 169 ? 1.555 -23.266 -0.5 1 98.81 169 VAL B N 1
ATOM 3285 C CA . VAL B 1 169 ? 0.303 -22.719 -1.006 1 98.81 169 VAL B CA 1
ATOM 3286 C C . VAL B 1 169 ? -0.766 -22.766 0.083 1 98.81 169 VAL B C 1
ATOM 3288 O O . VAL B 1 169 ? -1.88 -22.281 -0.105 1 98.81 169 VAL B O 1
ATOM 3291 N N . VAL B 1 170 ? -0.455 -23.516 1.168 1 98.81 170 VAL B N 1
ATOM 3292 C CA . VAL B 1 170 ? -1.28 -23.328 2.357 1 98.81 170 VAL B CA 1
ATOM 3293 C C . VAL B 1 170 ? -1.025 -21.938 2.943 1 98.81 170 VAL B C 1
ATOM 3295 O O . VAL B 1 170 ? 0.015 -21.703 3.561 1 98.81 170 VAL B O 1
ATOM 3298 N N . SER B 1 171 ? -2.004 -21.141 2.791 1 98.75 171 SER B N 1
ATOM 3299 C CA . SER B 1 171 ? -1.828 -19.734 3.115 1 98.75 171 SER B CA 1
ATOM 3300 C C . SER B 1 171 ? -1.639 -19.531 4.613 1 98.75 171 SER B C 1
ATOM 3302 O O . SER B 1 171 ? -2.303 -20.172 5.422 1 98.75 171 SER B O 1
ATOM 3304 N N . LEU B 1 172 ? -0.747 -18.688 4.953 1 98.5 172 LEU B N 1
ATOM 3305 C CA . LEU B 1 172 ? -0.565 -18.25 6.332 1 98.5 172 LEU B CA 1
ATOM 3306 C C . LEU B 1 172 ? -1.784 -17.469 6.812 1 98.5 172 LEU B C 1
ATOM 3308 O O . LEU B 1 172 ? -2.137 -17.516 7.992 1 98.5 172 LEU B O 1
ATOM 3312 N N . LYS B 1 173 ? -2.371 -16.719 5.996 1 98.62 173 LYS B N 1
ATOM 3313 C CA . LYS B 1 173 ? -3.549 -15.883 6.23 1 98.62 173 LYS B CA 1
ATOM 3314 C C . LYS B 1 173 ? -4.383 -15.742 4.961 1 98.62 173 LYS B C 1
ATOM 3316 O O . LYS B 1 173 ? -3.838 -15.656 3.859 1 98.62 173 LYS B O 1
ATOM 3321 N N . THR B 1 174 ? -5.727 -15.703 5.129 1 98.75 174 THR B N 1
ATOM 3322 C CA . THR B 1 174 ? -6.617 -15.523 3.99 1 98.75 174 THR B CA 1
ATOM 3323 C C . THR B 1 174 ? -7.664 -14.445 4.289 1 98.75 174 THR B C 1
ATOM 3325 O O . THR B 1 174 ? -7.918 -14.133 5.453 1 98.75 174 THR B O 1
ATOM 3328 N N . VAL B 1 175 ? -8.164 -13.875 3.256 1 98.44 175 VAL B N 1
ATOM 3329 C CA . VAL B 1 175 ? -9.344 -13.023 3.312 1 98.44 175 VAL B CA 1
ATOM 3330 C C . VAL B 1 175 ? -10.273 -13.336 2.139 1 98.44 175 VAL B C 1
ATOM 3332 O O . VAL B 1 175 ? -9.805 -13.609 1.03 1 98.44 175 VAL B O 1
ATOM 3335 N N . GLU B 1 176 ? -11.562 -13.344 2.453 1 97.31 176 GLU B N 1
ATOM 3336 C CA . GLU B 1 176 ? -12.531 -13.617 1.396 1 97.31 176 GLU B CA 1
ATOM 3337 C C . GLU B 1 176 ? -12.469 -12.555 0.303 1 97.31 176 GLU B C 1
ATOM 3339 O O . GLU B 1 176 ? -12.297 -11.367 0.591 1 97.31 176 GLU B O 1
ATOM 3344 N N . TRP B 1 177 ? -12.609 -12.961 -0.88 1 97.06 177 TRP B N 1
ATOM 3345 C CA . TRP B 1 177 ? -12.539 -12.102 -2.057 1 97.06 177 TRP B CA 1
ATOM 3346 C C . TRP B 1 177 ? -13.742 -12.328 -2.971 1 97.06 177 TRP B C 1
ATOM 3348 O O . TRP B 1 177 ? -13.898 -13.414 -3.537 1 97.06 177 TRP B O 1
ATOM 3358 N N . ASN B 1 178 ? -14.578 -11.289 -3.109 1 94.94 178 ASN B N 1
ATOM 3359 C CA . ASN B 1 178 ? -15.719 -11.367 -4.008 1 94.94 178 ASN B CA 1
ATOM 3360 C C . ASN B 1 178 ? -15.32 -11.109 -5.457 1 94.94 178 ASN B C 1
ATOM 3362 O O . ASN B 1 178 ? -15.688 -10.086 -6.035 1 94.94 178 ASN B O 1
ATOM 3366 N N . ARG B 1 179 ? -14.648 -12.086 -6 1 95.25 179 ARG B N 1
ATOM 3367 C CA . ARG B 1 179 ? -14.148 -11.938 -7.363 1 95.25 179 ARG B CA 1
ATOM 3368 C C . ARG B 1 179 ? -15.289 -12.008 -8.375 1 95.25 179 ARG B C 1
ATOM 3370 O O . ARG B 1 179 ? -16.266 -12.719 -8.164 1 95.25 179 ARG B O 1
ATOM 3377 N N . GLN B 1 180 ? -15.164 -11.289 -9.453 1 96.44 180 GLN B N 1
ATOM 3378 C CA . GLN B 1 180 ? -16.078 -11.336 -10.586 1 96.44 180 GLN B CA 1
ATOM 3379 C C . GLN B 1 180 ? -15.359 -11.773 -11.859 1 96.44 180 GLN B C 1
ATOM 3381 O O . GLN B 1 180 ? -14.422 -11.109 -12.305 1 96.44 180 GLN B O 1
ATOM 3386 N N . SER B 1 181 ? -15.859 -12.836 -12.477 1 97.38 181 SER B N 1
ATOM 3387 C CA . SER B 1 181 ? -15.258 -13.352 -13.703 1 97.38 181 SER B CA 1
ATOM 3388 C C . SER B 1 181 ? -15.188 -12.273 -14.773 1 97.38 181 SER B C 1
ATOM 3390 O O . SER B 1 181 ? -16.172 -11.57 -15.023 1 97.38 181 SER B O 1
ATOM 3392 N N . GLY B 1 182 ? -14.023 -12.148 -15.305 1 97.81 182 GLY B N 1
ATOM 3393 C CA . GLY B 1 182 ? -13.852 -11.258 -16.453 1 97.81 182 GLY B CA 1
ATOM 3394 C C . GLY B 1 182 ? -13.586 -9.82 -16.047 1 97.81 182 GLY B C 1
ATOM 3395 O O . GLY B 1 182 ? -13.328 -8.969 -16.906 1 97.81 182 GLY B O 1
ATOM 3396 N N . SER B 1 183 ? -13.609 -9.562 -14.766 1 98 183 SER B N 1
ATOM 3397 C CA . SER B 1 183 ? -13.383 -8.195 -14.312 1 98 183 SER B CA 1
ATOM 3398 C C . SER B 1 183 ? -11.906 -7.941 -14.031 1 98 183 SER B C 1
ATOM 3400 O O . SER B 1 183 ? -11.219 -8.805 -13.484 1 98 183 SER B O 1
ATOM 3402 N N . VAL B 1 184 ? -11.523 -6.75 -14.422 1 98.38 184 VAL B N 1
ATOM 3403 C CA . VAL B 1 184 ? -10.148 -6.355 -14.109 1 98.38 184 VAL B CA 1
ATOM 3404 C C . VAL B 1 184 ? -10.016 -6.055 -12.625 1 98.38 184 VAL B C 1
ATOM 3406 O O . VAL B 1 184 ? -10.898 -5.422 -12.031 1 98.38 184 VAL B O 1
ATOM 3409 N N . VAL B 1 185 ? -8.938 -6.535 -12.031 1 98.62 185 VAL B N 1
ATOM 3410 C CA . VAL B 1 185 ? -8.602 -6.336 -10.625 1 98.62 185 VAL B CA 1
ATOM 3411 C C . VAL B 1 185 ? -7.285 -5.574 -10.508 1 98.62 185 VAL B C 1
ATOM 3413 O O . VAL B 1 185 ? -6.32 -5.879 -11.219 1 98.62 185 VAL B O 1
ATOM 3416 N N . GLU B 1 186 ? -7.234 -4.539 -9.656 1 98.75 186 GLU B N 1
ATOM 3417 C CA . GLU B 1 186 ? -6.016 -3.785 -9.375 1 98.75 186 GLU B CA 1
ATOM 3418 C C . GLU B 1 186 ? -5.469 -4.121 -7.988 1 98.75 186 GLU B C 1
ATOM 3420 O O . GLU B 1 186 ? -6.215 -4.152 -7.008 1 98.75 186 GLU B O 1
ATOM 3425 N N . VAL B 1 187 ? -4.168 -4.355 -7.949 1 98.94 187 VAL B N 1
ATOM 3426 C CA . VAL B 1 187 ? -3.557 -4.785 -6.695 1 98.94 187 VAL B CA 1
ATOM 3427 C C . VAL B 1 187 ? -2.34 -3.914 -6.387 1 98.94 187 VAL B C 1
ATOM 3429 O O . VAL B 1 187 ? -1.579 -3.561 -7.289 1 98.94 187 VAL B O 1
ATOM 3432 N N . THR B 1 188 ? -2.203 -3.527 -5.148 1 98.94 188 THR B N 1
ATOM 3433 C CA . THR B 1 188 ? -0.973 -2.928 -4.637 1 98.94 188 THR B CA 1
ATOM 3434 C C . THR B 1 188 ? -0.421 -3.74 -3.469 1 98.94 188 THR B C 1
ATOM 3436 O O . THR B 1 188 ? -1.174 -4.168 -2.592 1 98.94 188 THR B O 1
ATOM 3439 N N . VAL B 1 189 ? 0.878 -4.004 -3.488 1 98.94 189 VAL B N 1
ATOM 3440 C CA . VAL B 1 189 ? 1.584 -4.715 -2.424 1 98.94 189 VAL B CA 1
ATOM 3441 C C . VAL B 1 189 ? 2.719 -3.842 -1.889 1 98.94 189 VAL B C 1
ATOM 3443 O O . VAL B 1 189 ? 3.529 -3.324 -2.66 1 98.94 189 VAL B O 1
ATOM 3446 N N . ILE B 1 190 ? 2.75 -3.639 -0.56 1 98.94 190 ILE B N 1
ATOM 3447 C CA . ILE B 1 190 ? 3.838 -2.938 0.114 1 98.94 190 ILE B CA 1
ATOM 3448 C C . ILE B 1 190 ? 4.555 -3.893 1.068 1 98.94 190 ILE B C 1
ATOM 3450 O O . ILE B 1 190 ? 3.91 -4.637 1.809 1 98.94 190 ILE B O 1
ATOM 3454 N N . TYR B 1 191 ? 5.848 -3.898 0.993 1 98.94 191 TYR B N 1
ATOM 3455 C CA . TYR B 1 191 ? 6.629 -4.578 2.02 1 98.94 191 TYR B CA 1
ATOM 3456 C C . TYR B 1 191 ? 7.488 -3.586 2.795 1 98.94 191 TYR B C 1
ATOM 3458 O O . TYR B 1 191 ? 8.344 -2.916 2.217 1 98.94 191 TYR B O 1
ATOM 3466 N N . ASP B 1 192 ? 7.211 -3.512 4.074 1 98.88 192 ASP B N 1
ATOM 3467 C CA . ASP B 1 192 ? 8.047 -2.756 5 1 98.88 192 ASP B CA 1
ATOM 3468 C C . ASP B 1 192 ? 9.047 -3.668 5.711 1 98.88 192 ASP B C 1
ATOM 3470 O O . ASP B 1 192 ? 8.664 -4.434 6.602 1 98.88 192 ASP B O 1
ATOM 3474 N N . SER B 1 193 ? 10.297 -3.439 5.383 1 98.25 193 SER B N 1
ATOM 3475 C CA . SER B 1 193 ? 11.297 -4.375 5.879 1 98.25 193 SER B CA 1
ATOM 3476 C C . SER B 1 193 ? 11.547 -4.172 7.371 1 98.25 193 SER B C 1
ATOM 3478 O O . SER B 1 193 ? 11.898 -5.121 8.078 1 98.25 193 SER B O 1
ATOM 3480 N N . SER B 1 194 ? 11.383 -2.986 7.855 1 97.62 194 SER B N 1
ATOM 3481 C CA . SER B 1 194 ? 11.641 -2.709 9.266 1 97.62 194 SER B CA 1
ATOM 3482 C C . SER B 1 194 ? 10.688 -3.484 10.164 1 97.62 194 SER B C 1
ATOM 3484 O O . SER B 1 194 ? 11.109 -4.109 11.141 1 97.62 194 SER B O 1
ATOM 3486 N N . SER B 1 195 ? 9.414 -3.455 9.789 1 98.12 195 SER B N 1
ATOM 3487 C CA . SER B 1 195 ? 8.43 -4.188 10.578 1 98.12 195 SER B CA 1
ATOM 3488 C C . SER B 1 195 ? 8.203 -5.586 10.016 1 98.12 195 SER B C 1
ATOM 3490 O O . SER B 1 195 ? 7.441 -6.371 10.594 1 98.12 195 SER B O 1
ATOM 3492 N N . LYS B 1 196 ? 8.828 -5.887 8.898 1 98.69 196 LYS B N 1
ATOM 3493 C CA . LYS B 1 196 ? 8.656 -7.145 8.18 1 98.69 196 LYS B CA 1
ATOM 3494 C C . LYS B 1 196 ? 7.195 -7.367 7.809 1 98.69 196 LYS B C 1
ATOM 3496 O O . LYS B 1 196 ? 6.688 -8.484 7.914 1 98.69 196 LYS B O 1
ATOM 3501 N N . THR B 1 197 ? 6.555 -6.324 7.418 1 98.88 197 THR B N 1
ATOM 3502 C CA . THR B 1 197 ? 5.121 -6.406 7.164 1 98.88 197 THR B CA 1
ATOM 3503 C C . THR B 1 197 ? 4.836 -6.398 5.664 1 98.88 197 THR B C 1
ATOM 3505 O O . THR B 1 197 ? 5.277 -5.496 4.949 1 98.88 197 THR B O 1
ATOM 3508 N N . LEU B 1 198 ? 4.141 -7.406 5.238 1 98.94 198 LEU B N 1
ATOM 3509 C CA . LEU B 1 198 ? 3.59 -7.48 3.889 1 98.94 198 LEU B CA 1
ATOM 3510 C C . LEU B 1 198 ? 2.125 -7.059 3.875 1 98.94 198 LEU B C 1
ATOM 3512 O O . LEU B 1 198 ? 1.29 -7.676 4.539 1 98.94 198 LEU B O 1
ATOM 3516 N N . SER B 1 199 ? 1.789 -5.988 3.109 1 98.94 199 SER B N 1
ATOM 3517 C CA . SER B 1 199 ? 0.425 -5.473 3.039 1 98.94 199 SER B CA 1
ATOM 3518 C C . SER B 1 199 ? -0.08 -5.441 1.602 1 98.94 199 SER B C 1
ATOM 3520 O O . SER B 1 199 ? 0.657 -5.062 0.688 1 98.94 199 SER B O 1
ATOM 3522 N N . VAL B 1 200 ? -1.332 -5.84 1.476 1 98.94 200 VAL B N 1
ATOM 3523 C CA . VAL B 1 200 ? -1.928 -5.988 0.151 1 98.94 200 VAL B CA 1
ATOM 3524 C C . VAL B 1 200 ? -3.287 -5.293 0.116 1 98.94 200 VAL B C 1
ATOM 3526 O O . VAL B 1 200 ? -4.086 -5.434 1.045 1 98.94 200 VAL B O 1
ATOM 3529 N N . ALA B 1 201 ? -3.514 -4.539 -0.904 1 98.94 201 ALA B N 1
ATOM 3530 C CA . ALA B 1 201 ? -4.84 -4.008 -1.214 1 98.94 201 ALA B CA 1
ATOM 3531 C C . ALA B 1 201 ? -5.305 -4.465 -2.592 1 98.94 201 ALA B C 1
ATOM 3533 O O . ALA B 1 201 ? -4.57 -4.344 -3.576 1 98.94 201 ALA B O 1
ATOM 3534 N N . VAL B 1 202 ? -6.5 -4.996 -2.605 1 98.81 202 VAL B N 1
ATOM 3535 C CA . VAL B 1 202 ? -7.133 -5.48 -3.826 1 98.81 202 VAL B CA 1
ATOM 3536 C C . VAL B 1 202 ? -8.375 -4.648 -4.133 1 98.81 202 VAL B C 1
ATOM 3538 O O . VAL B 1 202 ? -9.305 -4.586 -3.32 1 98.81 202 VAL B O 1
ATOM 3541 N N . LYS B 1 203 ? -8.383 -4.066 -5.289 1 98.19 203 LYS B N 1
ATOM 3542 C CA . LYS B 1 203 ? -9.523 -3.262 -5.723 1 98.19 203 LYS B CA 1
ATOM 3543 C C . LYS B 1 203 ? -10.25 -3.928 -6.883 1 98.19 203 LYS B C 1
ATOM 3545 O O . LYS B 1 203 ? -9.711 -4.043 -7.984 1 98.19 203 LYS B O 1
ATOM 3550 N N . ASN B 1 204 ? -11.461 -4.297 -6.609 1 96.94 204 ASN B N 1
ATOM 3551 C CA . ASN B 1 204 ? -12.312 -4.844 -7.656 1 96.94 204 ASN B CA 1
ATOM 3552 C C . ASN B 1 204 ? -12.898 -3.744 -8.539 1 96.94 204 ASN B C 1
ATOM 3554 O O . ASN B 1 204 ? -12.961 -2.582 -8.125 1 96.94 204 ASN B O 1
ATOM 3558 N N . ARG B 1 205 ? -13.352 -4.141 -9.672 1 94.25 205 ARG B N 1
ATOM 3559 C CA . ARG B 1 205 ? -13.984 -3.191 -10.578 1 94.25 205 ARG B CA 1
ATOM 3560 C C . ARG B 1 205 ? -15.25 -2.6 -9.961 1 94.25 205 ARG B C 1
ATOM 3562 O O . ARG B 1 205 ? -15.617 -1.463 -10.266 1 94.25 205 ARG B O 1
ATOM 3569 N N . SER B 1 206 ? -15.891 -3.354 -9.109 1 90.06 206 SER B N 1
ATOM 3570 C CA . SER B 1 206 ? -17.109 -2.902 -8.438 1 90.06 206 SER B CA 1
ATOM 3571 C C . SER B 1 206 ? -16.828 -1.726 -7.512 1 90.06 206 SER B C 1
ATOM 3573 O O . SER B 1 206 ? -17.75 -1.04 -7.074 1 90.06 206 SER B O 1
ATOM 3575 N N . GLY B 1 207 ? -15.586 -1.578 -7.203 1 90.62 207 GLY B N 1
ATOM 3576 C CA . GLY B 1 207 ? -15.219 -0.568 -6.223 1 90.62 207 GLY B CA 1
ATOM 3577 C C . GLY B 1 207 ? -14.891 -1.149 -4.863 1 90.62 207 GLY B C 1
ATOM 3578 O O . GLY B 1 207 ? -14.281 -0.48 -4.023 1 90.62 207 GLY B O 1
ATOM 3579 N N . GLU B 1 208 ? -15.211 -2.35 -4.652 1 93.88 208 GLU B N 1
ATOM 3580 C CA . GLU B 1 208 ? -14.898 -3.016 -3.393 1 93.88 208 GLU B CA 1
ATOM 3581 C C . GLU B 1 208 ? -13.398 -3.207 -3.227 1 93.88 208 GLU B C 1
ATOM 3583 O O . GLU B 1 208 ? -12.703 -3.572 -4.18 1 93.88 208 GLU B O 1
ATOM 3588 N N . ILE B 1 209 ? -12.93 -2.908 -2.037 1 96.38 209 ILE B N 1
ATOM 3589 C CA . ILE B 1 209 ? -11.523 -3.186 -1.772 1 96.38 209 ILE B CA 1
ATOM 3590 C C . ILE B 1 209 ? -11.398 -4.227 -0.662 1 96.38 209 ILE B C 1
ATOM 3592 O O . ILE B 1 209 ? -12.195 -4.23 0.281 1 96.38 209 ILE B O 1
ATOM 3596 N N . VAL B 1 210 ? -10.469 -5.066 -0.782 1 97.12 210 VAL B N 1
ATOM 3597 C CA . VAL B 1 210 ? -10.07 -6.016 0.253 1 97.12 210 VAL B CA 1
ATOM 3598 C C . VAL B 1 210 ? -8.586 -5.824 0.584 1 97.12 210 VAL B C 1
ATOM 3600 O O . VAL B 1 210 ? -7.777 -5.555 -0.304 1 97.12 210 VAL B O 1
ATOM 3603 N N . THR B 1 211 ? -8.312 -5.902 1.896 1 98.69 211 THR B N 1
ATOM 3604 C CA . THR B 1 211 ? -6.918 -5.793 2.312 1 98.69 211 THR B CA 1
ATOM 3605 C C . THR B 1 211 ? -6.52 -6.984 3.18 1 98.69 211 THR B C 1
ATOM 3607 O O . THR B 1 211 ? -7.379 -7.637 3.781 1 98.69 211 THR B O 1
ATOM 3610 N N . ILE B 1 212 ? -5.254 -7.266 3.16 1 98.88 212 ILE B N 1
ATOM 3611 C CA . ILE B 1 212 ? -4.668 -8.289 4.02 1 98.88 212 ILE B CA 1
ATOM 3612 C C . ILE B 1 212 ? -3.223 -7.926 4.344 1 98.88 212 ILE B C 1
ATOM 3614 O O . ILE B 1 212 ? -2.49 -7.434 3.482 1 98.88 212 ILE B O 1
ATOM 3618 N N . SER B 1 213 ? -2.803 -8.109 5.621 1 98.88 213 SER B N 1
ATOM 3619 C CA . SER B 1 213 ? -1.437 -7.832 6.055 1 98.88 213 SER B CA 1
ATOM 3620 C C . SER B 1 213 ? -0.933 -8.914 7.008 1 98.88 213 SER B C 1
ATOM 3622 O O . SER B 1 213 ? -1.698 -9.438 7.816 1 98.88 213 SER B O 1
ATOM 3624 N N . GLU B 1 214 ? 0.319 -9.195 6.859 1 98.69 214 GLU B N 1
ATOM 3625 C CA . GLU B 1 214 ? 0.947 -10.195 7.715 1 98.69 214 GLU B CA 1
ATOM 3626 C C . GLU B 1 214 ? 2.436 -9.914 7.895 1 98.69 214 GLU B C 1
ATOM 3628 O O . GLU B 1 214 ? 3.07 -9.32 7.02 1 98.69 214 GLU B O 1
ATOM 3633 N N . VAL B 1 215 ? 2.951 -10.289 9.062 1 98.69 215 VAL B N 1
ATOM 3634 C CA . VAL B 1 215 ? 4.391 -10.219 9.305 1 98.69 215 VAL B CA 1
ATOM 3635 C C . VAL B 1 215 ? 5.086 -11.398 8.625 1 98.69 215 VAL B C 1
ATOM 3637 O O . VAL B 1 215 ? 4.781 -12.555 8.914 1 98.69 215 VAL B O 1
ATOM 3640 N N . VAL B 1 216 ? 5.969 -11.094 7.699 1 98.81 216 VAL B N 1
ATOM 3641 C CA . VAL B 1 216 ? 6.746 -12.094 6.98 1 98.81 216 VAL B CA 1
ATOM 3642 C C . VAL B 1 216 ? 8.219 -11.695 6.977 1 98.81 216 VAL B C 1
ATOM 3644 O O . VAL B 1 216 ? 8.594 -10.68 6.387 1 98.81 216 VAL B O 1
ATOM 3647 N N . ASP B 1 217 ? 9.086 -12.492 7.57 1 98.81 217 ASP B N 1
ATOM 3648 C CA . ASP B 1 217 ? 10.523 -12.242 7.551 1 98.81 217 ASP B CA 1
ATOM 3649 C C . ASP B 1 217 ? 11.148 -12.75 6.254 1 98.81 217 ASP B C 1
ATOM 3651 O O . ASP B 1 217 ? 11.586 -13.906 6.176 1 98.81 217 ASP B O 1
ATOM 3655 N N . LEU B 1 218 ? 11.281 -11.891 5.301 1 98.88 218 LEU B N 1
ATOM 3656 C CA . LEU B 1 218 ? 11.719 -12.312 3.975 1 98.88 218 LEU B CA 1
ATOM 3657 C C . LEU B 1 218 ? 13.156 -12.805 4.008 1 98.88 218 LEU B C 1
ATOM 3659 O O . LEU B 1 218 ? 13.523 -13.719 3.266 1 98.88 218 LEU B O 1
ATOM 3663 N N . LYS B 1 219 ? 13.969 -12.195 4.805 1 98.69 219 LYS B N 1
ATOM 3664 C CA . LYS B 1 219 ? 15.359 -12.617 4.895 1 98.69 219 LYS B CA 1
ATOM 3665 C C . LYS B 1 219 ? 15.477 -14.047 5.41 1 98.69 219 LYS B C 1
ATOM 3667 O O . LYS B 1 219 ? 16.359 -14.797 4.992 1 98.69 219 LYS B O 1
ATOM 3672 N N . GLU B 1 220 ? 14.586 -14.391 6.277 1 98.5 220 GLU B N 1
ATOM 3673 C CA . GLU B 1 220 ? 14.594 -15.742 6.828 1 98.5 220 GLU B CA 1
ATOM 3674 C C . GLU B 1 220 ? 14.078 -16.75 5.812 1 98.5 220 GLU B C 1
ATOM 3676 O O . GLU B 1 220 ? 14.508 -17.906 5.805 1 98.5 220 GLU B O 1
ATOM 3681 N N . LYS B 1 221 ? 13.211 -16.344 4.941 1 98.75 221 LYS B N 1
ATOM 3682 C CA . LYS B 1 221 ? 12.469 -17.297 4.125 1 98.75 221 LYS B CA 1
ATOM 3683 C C . LYS B 1 221 ? 13.07 -17.422 2.729 1 98.75 221 LYS B C 1
ATOM 3685 O O . LYS B 1 221 ? 12.836 -18.406 2.025 1 98.75 221 LYS B O 1
ATOM 3690 N N . LEU B 1 222 ? 13.82 -16.422 2.305 1 98.88 222 LEU B N 1
ATOM 3691 C CA . LEU B 1 222 ? 14.312 -16.375 0.933 1 98.88 222 LEU B CA 1
ATOM 3692 C C . LEU B 1 222 ? 15.797 -16.031 0.902 1 98.88 222 LEU B C 1
ATOM 3694 O O . LEU B 1 222 ? 16.312 -15.383 1.822 1 98.88 222 LEU B O 1
ATOM 3698 N N . PRO B 1 223 ? 16.5 -16.453 -0.2 1 98.75 223 PRO B N 1
ATOM 3699 C CA . PRO B 1 223 ? 17.906 -16.078 -0.34 1 98.75 223 PRO B CA 1
ATOM 3700 C C . PRO B 1 223 ? 18.078 -14.609 -0.715 1 98.75 223 PRO B C 1
ATOM 3702 O O . PRO B 1 223 ? 17.094 -13.906 -0.97 1 98.75 223 PRO B O 1
ATOM 3705 N N . GLU B 1 224 ? 19.297 -14.203 -0.73 1 98.56 224 GLU B N 1
ATOM 3706 C CA . GLU B 1 224 ? 19.656 -12.812 -1.009 1 98.56 224 GLU B CA 1
ATOM 3707 C C . GLU B 1 224 ? 19.172 -12.391 -2.393 1 98.56 224 GLU B C 1
ATOM 3709 O O . GLU B 1 224 ? 18.656 -11.281 -2.562 1 98.56 224 GLU B O 1
ATOM 3714 N N . ARG B 1 225 ? 19.359 -13.242 -3.365 1 98.69 225 ARG B N 1
ATOM 3715 C CA . ARG B 1 225 ? 18.969 -12.922 -4.734 1 98.69 225 ARG B CA 1
ATOM 3716 C C . ARG B 1 225 ? 17.688 -13.664 -5.113 1 98.69 225 ARG B C 1
ATOM 3718 O O . ARG B 1 225 ? 17.594 -14.875 -4.945 1 98.69 225 ARG B O 1
ATOM 3725 N N . VAL B 1 226 ? 16.781 -12.867 -5.609 1 98.94 226 VAL B N 1
ATOM 3726 C CA . VAL B 1 226 ? 15.469 -13.43 -5.891 1 98.94 226 VAL B CA 1
ATOM 3727 C C . VAL B 1 226 ? 14.945 -12.891 -7.223 1 98.94 226 VAL B C 1
ATOM 3729 O O . VAL B 1 226 ? 15.539 -11.984 -7.805 1 98.94 226 VAL B O 1
ATOM 3732 N N . LYS B 1 227 ? 13.859 -13.477 -7.668 1 98.88 227 LYS B N 1
ATOM 3733 C CA . LYS B 1 227 ? 13.055 -12.938 -8.75 1 98.88 227 LYS B CA 1
ATOM 3734 C C . LYS B 1 227 ? 11.602 -12.734 -8.312 1 98.88 227 LYS B C 1
ATOM 3736 O O . LYS B 1 227 ? 11.117 -13.445 -7.43 1 98.88 227 LYS B O 1
ATOM 3741 N N . PHE B 1 228 ? 11.008 -11.766 -8.906 1 98.94 228 PHE B N 1
ATOM 3742 C CA . PHE B 1 228 ? 9.586 -11.477 -8.758 1 98.94 228 PHE B CA 1
ATOM 3743 C C . PHE B 1 228 ? 8.812 -11.93 -9.992 1 98.94 228 PHE B C 1
ATOM 3745 O O . PHE B 1 228 ? 9.297 -11.797 -11.117 1 98.94 228 PHE B O 1
ATOM 3752 N N . GLY B 1 229 ? 7.582 -12.43 -9.766 1 98.94 229 GLY B N 1
ATOM 3753 C CA . GLY B 1 229 ? 6.801 -12.805 -10.93 1 98.94 229 GLY B CA 1
ATOM 3754 C C . GLY B 1 229 ? 5.375 -13.203 -10.594 1 98.94 229 GLY B C 1
ATOM 3755 O O . GLY B 1 229 ? 4.91 -12.969 -9.477 1 98.94 229 GLY B O 1
ATOM 3756 N N . PHE B 1 230 ? 4.672 -13.695 -11.648 1 99 230 PHE B N 1
ATOM 3757 C CA . PHE B 1 230 ? 3.326 -14.25 -11.562 1 99 230 PHE B CA 1
ATOM 3758 C C . PHE B 1 230 ? 3.303 -15.688 -12.07 1 99 230 PHE B C 1
ATOM 3760 O O . PHE B 1 230 ? 4.059 -16.047 -12.977 1 99 230 PHE B O 1
ATOM 3767 N N . SER B 1 231 ? 2.412 -16.406 -11.438 1 98.94 231 SER B N 1
ATOM 3768 C CA . SER B 1 231 ? 2.268 -17.797 -11.844 1 98.94 231 SER B CA 1
ATOM 3769 C C . SER B 1 231 ? 0.805 -18.234 -11.812 1 98.94 231 SER B C 1
ATOM 3771 O O . SER B 1 231 ? 0.01 -17.703 -11.039 1 98.94 231 SER B O 1
ATOM 3773 N N . SER B 1 232 ? 0.493 -19.094 -12.648 1 98.69 232 SER B N 1
ATOM 3774 C CA . SER B 1 232 ? -0.818 -19.734 -12.695 1 98.69 232 SER B CA 1
ATOM 3775 C C . SER B 1 232 ? -0.716 -21.172 -13.203 1 98.69 232 SER B C 1
ATOM 3777 O O . SER B 1 232 ? 0.253 -21.531 -13.875 1 98.69 232 SER B O 1
ATOM 3779 N N . ALA B 1 233 ? -1.706 -21.938 -12.805 1 98 233 ALA B N 1
ATOM 3780 C CA . ALA B 1 233 ? -1.766 -23.312 -13.281 1 98 233 ALA B CA 1
ATOM 3781 C C . ALA B 1 233 ? -3.211 -23.781 -13.414 1 98 233 ALA B C 1
ATOM 3783 O O . ALA B 1 233 ? -4.051 -23.469 -12.57 1 98 233 ALA B O 1
ATOM 3784 N N . GLY B 1 234 ? -3.416 -24.484 -14.461 1 95.12 234 GLY B N 1
ATOM 3785 C CA . GLY B 1 234 ? -4.66 -25.219 -14.57 1 95.12 234 GLY B CA 1
ATOM 3786 C C . GLY B 1 234 ? -4.559 -26.641 -14.039 1 95.12 234 GLY B C 1
ATOM 3787 O O . GLY B 1 234 ? -3.518 -27.047 -13.516 1 95.12 234 GLY B O 1
ATOM 3788 N N . SER B 1 235 ? -5.703 -27.281 -14.023 1 92.81 235 SER B N 1
ATOM 3789 C CA . SER B 1 235 ? -5.762 -28.703 -13.703 1 92.81 235 SER B CA 1
ATOM 3790 C C . SER B 1 235 ? -6.43 -29.5 -14.82 1 92.81 235 SER B C 1
ATOM 3792 O O . SER B 1 235 ? -6.656 -28.984 -15.906 1 92.81 235 SER B O 1
ATOM 3794 N N . LEU B 1 236 ? -6.582 -30.797 -14.602 1 88.62 236 LEU B N 1
ATOM 3795 C CA . LEU B 1 236 ? -7.238 -31.641 -15.594 1 88.62 236 LEU B CA 1
ATOM 3796 C C . LEU B 1 236 ? -8.633 -31.109 -15.922 1 88.62 236 LEU B C 1
ATOM 3798 O O . LEU B 1 236 ? -9.016 -31.062 -17.094 1 88.62 236 LEU B O 1
ATOM 3802 N N . ASP B 1 237 ? -9.352 -30.641 -14.922 1 88.75 237 ASP B N 1
ATOM 3803 C CA . ASP B 1 237 ? -10.734 -30.234 -15.117 1 88.75 237 ASP B CA 1
ATOM 3804 C C . ASP B 1 237 ? -10.906 -28.719 -14.93 1 88.75 237 ASP B C 1
ATOM 3806 O O . ASP B 1 237 ? -11.992 -28.188 -15.141 1 88.75 237 ASP B O 1
ATOM 3810 N N . GLY B 1 238 ? -9.914 -28.156 -14.484 1 93.44 238 GLY B N 1
ATOM 3811 C CA . GLY B 1 238 ? -9.992 -26.734 -14.211 1 93.44 238 GLY B CA 1
ATOM 3812 C C . GLY B 1 238 ? -9.352 -25.891 -15.297 1 93.44 238 GLY B C 1
ATOM 3813 O O . GLY B 1 238 ? -8.18 -26.062 -15.625 1 93.44 238 GLY B O 1
ATOM 3814 N N . ARG B 1 239 ? -10.242 -24.953 -15.875 1 93.75 239 ARG B N 1
ATOM 3815 C CA . ARG B 1 239 ? -9.758 -24.016 -16.875 1 93.75 239 ARG B CA 1
ATOM 3816 C C . ARG B 1 239 ? -10.125 -22.578 -16.516 1 93.75 239 ARG B C 1
ATOM 3818 O O . ARG B 1 239 ? -11.188 -22.328 -15.93 1 93.75 239 ARG B O 1
ATOM 3825 N N . GLN B 1 240 ? -9.188 -21.703 -16.828 1 97.06 240 GLN B N 1
ATOM 3826 C CA . GLN B 1 240 ? -9.43 -20.297 -16.594 1 97.06 240 GLN B CA 1
ATOM 3827 C C . GLN B 1 240 ? -8.492 -19.422 -17.422 1 97.06 240 GLN B C 1
ATOM 3829 O O . GLN B 1 240 ? -7.324 -19.766 -17.609 1 97.06 240 GLN B O 1
ATOM 3834 N N . ILE B 1 241 ? -9.016 -18.391 -18.031 1 97.69 241 ILE B N 1
ATOM 3835 C CA . ILE B 1 241 ? -8.18 -17.422 -18.734 1 97.69 241 ILE B CA 1
ATOM 3836 C C . ILE B 1 241 ? -7.566 -16.453 -17.734 1 97.69 241 ILE B C 1
ATOM 3838 O O . ILE B 1 241 ? -8.273 -15.633 -17.141 1 97.69 241 ILE B O 1
ATOM 3842 N N . ASN B 1 242 ? -6.289 -16.578 -17.531 1 98.56 242 ASN B N 1
ATOM 3843 C CA . ASN B 1 242 ? -5.559 -15.789 -16.547 1 98.56 242 ASN B CA 1
ATOM 3844 C C . ASN B 1 242 ? -4.621 -14.789 -17.203 1 98.56 242 ASN B C 1
ATOM 3846 O O . ASN B 1 242 ? -3.58 -15.164 -17.75 1 98.56 242 ASN B O 1
ATOM 3850 N N . LEU B 1 243 ? -4.973 -13.484 -17.109 1 98.81 243 LEU B N 1
ATOM 3851 C CA . LEU B 1 243 ? -4.215 -12.438 -17.781 1 98.81 243 LEU B CA 1
ATOM 3852 C C . LEU B 1 243 ? -3.568 -11.5 -16.75 1 98.81 243 LEU B C 1
ATOM 3854 O O . LEU B 1 243 ? -4.211 -11.102 -15.781 1 98.81 243 LEU B O 1
ATOM 3858 N N . ILE B 1 244 ? -2.324 -11.234 -16.938 1 98.94 244 ILE B N 1
ATOM 3859 C CA . ILE B 1 244 ? -1.691 -10.086 -16.297 1 98.94 244 ILE B CA 1
ATOM 3860 C C . ILE B 1 244 ? -1.696 -8.898 -17.266 1 98.94 244 ILE B C 1
ATOM 3862 O O . ILE B 1 244 ? -1.213 -9 -18.391 1 98.94 244 ILE B O 1
ATOM 3866 N N . ARG B 1 245 ? -2.164 -7.738 -16.781 1 98.88 245 ARG B N 1
ATOM 3867 C CA . ARG B 1 245 ? -2.404 -6.637 -17.703 1 98.88 245 ARG B CA 1
ATOM 3868 C C . ARG B 1 245 ? -1.35 -5.547 -17.547 1 98.88 245 ARG B C 1
ATOM 3870 O O . ARG B 1 245 ? -1.014 -4.855 -18.516 1 98.88 245 ARG B O 1
ATOM 3877 N N . SER B 1 246 ? -0.902 -5.32 -16.406 1 98.88 246 SER B N 1
ATOM 3878 C CA . SER B 1 246 ? 0.133 -4.34 -16.109 1 98.88 246 SER B CA 1
ATOM 3879 C C . SER B 1 246 ? 0.913 -4.719 -14.852 1 98.88 246 SER B C 1
ATOM 3881 O O . SER B 1 246 ? 0.416 -5.469 -14.016 1 98.88 246 SER B O 1
ATOM 3883 N N . TRP B 1 247 ? 2.145 -4.215 -14.789 1 98.94 247 TRP B N 1
ATOM 3884 C CA . TRP B 1 247 ? 2.982 -4.531 -13.633 1 98.94 247 TRP B CA 1
ATOM 3885 C C . TRP B 1 247 ? 4.039 -3.451 -13.422 1 98.94 247 TRP B C 1
ATOM 3887 O O . TRP B 1 247 ? 4.898 -3.236 -14.273 1 98.94 247 TRP B O 1
ATOM 3897 N N . SER B 1 248 ? 3.93 -2.744 -12.312 1 98.62 248 SER B N 1
ATOM 3898 C CA . SER B 1 248 ? 4.961 -1.797 -11.898 1 98.62 248 SER B CA 1
ATOM 3899 C C . SER B 1 248 ? 5.602 -2.221 -10.578 1 98.62 248 SER B C 1
ATOM 3901 O O . SER B 1 248 ? 4.957 -2.861 -9.75 1 98.62 248 SER B O 1
ATOM 3903 N N . PHE B 1 249 ? 6.891 -1.873 -10.43 1 98.69 249 PHE B N 1
ATOM 3904 C CA . PHE B 1 249 ? 7.676 -2.311 -9.281 1 98.69 249 PHE B CA 1
ATOM 3905 C C . PHE B 1 249 ? 8.758 -1.293 -8.945 1 98.69 249 PHE B C 1
ATOM 3907 O O . PHE B 1 249 ? 9.398 -0.744 -9.836 1 98.69 249 PHE B O 1
ATOM 3914 N N . SER B 1 250 ? 8.883 -1 -7.633 1 98.56 250 SER B N 1
ATOM 3915 C CA . SER B 1 250 ? 10 -0.216 -7.113 1 98.56 250 SER B CA 1
ATOM 3916 C C . SER B 1 250 ? 10.523 -0.796 -5.805 1 98.56 250 SER B C 1
ATOM 3918 O O . SER B 1 250 ? 9.742 -1.172 -4.93 1 98.56 250 SER B O 1
ATOM 3920 N N . SER B 1 251 ? 11.812 -0.9 -5.664 1 98.44 251 SER B N 1
ATOM 3921 C CA . SER B 1 251 ? 12.445 -1.381 -4.438 1 98.44 251 SER B CA 1
ATOM 3922 C C . SER B 1 251 ? 13.695 -0.578 -4.105 1 98.44 251 SER B C 1
ATOM 3924 O O . SER B 1 251 ? 14.305 0.022 -4.992 1 98.44 251 SER B O 1
ATOM 3926 N N . SER B 1 252 ? 14.016 -0.479 -2.826 1 98.12 252 SER B N 1
ATOM 3927 C CA . SER B 1 252 ? 15.242 0.117 -2.318 1 98.12 252 SER B CA 1
ATOM 3928 C C . SER B 1 252 ? 15.906 -0.783 -1.283 1 98.12 252 SER B C 1
ATOM 3930 O O . SER B 1 252 ? 15.242 -1.323 -0.4 1 98.12 252 SER B O 1
ATOM 3932 N N . LEU B 1 253 ? 17.203 -0.915 -1.391 1 97.88 253 LEU B N 1
ATOM 3933 C CA . LEU B 1 253 ? 18.016 -1.689 -0.458 1 97.88 253 LEU B CA 1
ATOM 3934 C C . LEU B 1 253 ? 19.234 -0.891 -0.007 1 97.88 253 LEU B C 1
ATOM 3936 O O . LEU B 1 253 ? 20.062 -0.498 -0.83 1 97.88 253 LEU B O 1
ATOM 3940 N N . LYS B 1 254 ? 19.266 -0.602 1.26 1 94.94 254 LYS B N 1
ATOM 3941 C CA . LYS B 1 254 ? 20.469 0.021 1.815 1 94.94 254 LYS B CA 1
ATOM 3942 C C . LYS B 1 254 ? 21.594 -0.999 1.98 1 94.94 254 LYS B C 1
ATOM 3944 O O . LYS B 1 254 ? 21.406 -2.035 2.621 1 94.94 254 LYS B O 1
ATOM 3949 N N . THR B 1 255 ? 22.719 -0.685 1.357 1 94.25 255 THR B N 1
ATOM 3950 C CA . THR B 1 255 ? 23.859 -1.574 1.451 1 94.25 255 THR B CA 1
ATOM 3951 C C . THR B 1 255 ? 25.094 -0.822 1.973 1 94.25 255 THR B C 1
ATOM 3953 O O . THR B 1 255 ? 25.047 0.396 2.156 1 94.25 255 THR B O 1
ATOM 3956 N N . VAL B 1 256 ? 26.078 -1.638 2.375 1 89.5 256 VAL B N 1
ATOM 3957 C CA . VAL B 1 256 ? 27.344 -1.055 2.834 1 89.5 256 VAL B CA 1
ATOM 3958 C C . VAL B 1 256 ? 28.5 -1.582 1.986 1 89.5 256 VAL B C 1
ATOM 3960 O O . VAL B 1 256 ? 28.5 -2.75 1.587 1 89.5 256 VAL B O 1
ATOM 3963 N N . ILE B 1 257 ? 29.344 -0.64 1.604 1 83.31 257 ILE B N 1
ATOM 3964 C CA . ILE B 1 257 ? 30.578 -1.038 0.938 1 83.31 257 ILE B CA 1
ATOM 3965 C C . ILE B 1 257 ? 31.766 -0.729 1.84 1 83.31 257 ILE B C 1
ATOM 3967 O O . ILE B 1 257 ? 31.844 0.349 2.434 1 83.31 257 ILE B O 1
ATOM 3971 N N . ASP B 1 258 ? 32.625 -1.749 2.025 1 76.62 258 ASP B N 1
ATOM 3972 C CA . ASP B 1 258 ? 33.844 -1.549 2.799 1 76.62 258 ASP B CA 1
ATOM 3973 C C . ASP B 1 258 ? 34.875 -0.736 2.008 1 76.62 258 ASP B C 1
ATOM 3975 O O . ASP B 1 258 ? 35.094 -0.996 0.825 1 76.62 258 ASP B O 1
ATOM 3979 N N . VAL B 1 259 ? 35.219 0.391 2.479 1 72.56 259 VAL B N 1
ATOM 3980 C CA . VAL B 1 259 ? 36.281 1.16 1.848 1 72.56 259 VAL B CA 1
ATOM 3981 C C . VAL B 1 259 ? 37.625 0.755 2.439 1 72.56 259 VAL B C 1
ATOM 3983 O O . VAL B 1 259 ? 37.781 0.707 3.662 1 72.56 259 VAL B O 1
ATOM 3986 N N . ALA B 1 260 ? 38.438 0.016 1.704 1 58.5 260 ALA B N 1
ATOM 3987 C CA . ALA B 1 260 ? 39.812 -0.326 2.102 1 58.5 260 ALA B CA 1
ATOM 3988 C C . ALA B 1 260 ? 40.562 0.917 2.529 1 58.5 260 ALA B C 1
ATOM 3990 O O . ALA B 1 260 ? 40.469 1.975 1.906 1 58.5 260 ALA B O 1
ATOM 3991 N N . SER B 1 261 ? 40.875 0.847 3.857 1 53.56 261 SER B N 1
ATOM 3992 C CA . SER B 1 261 ? 41.938 1.801 4.184 1 53.56 261 SER B CA 1
ATOM 3993 C C . SER B 1 261 ? 43.125 1.639 3.26 1 53.56 261 SER B C 1
ATOM 3995 O O . SER B 1 261 ? 43.656 0.536 3.105 1 53.56 261 SER B O 1
ATOM 3997 N N . GLY B 1 262 ? 43.125 2.223 2.23 1 40.09 262 GLY B N 1
ATOM 3998 C CA . GLY B 1 262 ? 44.469 2.34 1.709 1 40.09 262 GLY B CA 1
ATOM 3999 C C . GLY B 1 262 ? 45.469 2.865 2.73 1 40.09 262 GLY B C 1
ATOM 4000 O O . GLY B 1 262 ? 45.094 3.512 3.707 1 40.09 262 GLY B O 1
#

pLDDT: mean 92.09, std 15.8, range [31.95, 99.0]

Secondary structure (DSSP, 8-state):
---------------------EEEEEEEEEEEESS--TT-TTEEEEET-EE-TTSPEE-S-TTSTT-EEEEEESS-EE-B-TTT--B-EEEEEEEEEEEEPTTSEE--EEEEEEEETT--PPTT--GGGTTTS-TTSEEEEEEEEEE-S--GGGT--SS-EEEEEEEESS-SEEEE----TT-EEEEEEEEETTTTEEEEEEE-TTS-EEEEEEE--HHHHS-SEEEEEEEEE--SSEEEEEEEEEEEEEEEEEEEEE----/--------------------EEEEEEEEEEEEESS--TT-TTEEEEET-EE-TTS-EE-S-TTSTT-EEEEEESS-EE-B-TTT--B-EEEEEEEEEEEEPTTSEE--EEEEEEEETT--PPTT--GGGTTTS-TTSEEEEEEEEEE-S--GGGT--SS-EEEEEEEESS-SEEEE----TT-EEEEEEEEETTTTEEEEEEE-TTS-EEEEEEE--HHHHS-SEEEEEEEEE--SSEEEEEEEEEEEEEEEEEEEEEE---

Organism: Arachis hypogaea (NCBI:txid3818)

Foldseek 3Di:
DDPPPPPPPPPPPPPPPPPQPKDKDKDKDWDKPQAADPPPPQKDKAFAWDQDPVRKIWAFDLVDAWGKMKMWRQDWDFQADPVPRWGKKKKKKFKKAKAADPPFAAFFAKKKKKAANPDAQDVCCATLSQSAAHPQFFHQIWIWGQTQCDDVSLPGDHATWIFTDARGSNGPDIDHDPDDHGWMKMKMWTADQVQQKIKMWIATPVGDIDIDMDRDNDVVRHPRIIIIIMIGHHHRRHGIGMIIRMMIMMMMTIDIDGDDPD/DDDPDPPPPPPPPPPPPPPQDKDKDKDKDWDKPQAADPPPPQKDKAFAWDQDPVRKIWAFDLVDAWGKMKMWRQDWDFQAEPVPRWGKKKKKKFKKAKAADPPFAAFFAKKWKKAANPDAQDVCCATLSQSAAHPQFFHQIWIWGFTQCDDVSLPGDHATWIFTDARGSNGPDIDHDPDDHGWMKMKMWTADQVQQKIKMWIATPVGDIDIDMDRDNDVVRHPRIIIIIMIGHHHRRHGMGIIIRMMIMMMMYIDIDRDDPD

Sequence (524 aa):
MKPFWVVLTFFLLLVASKKANSIEIVEFVSFNFDPFSHGNPAIELQGDATILTDGNVLLTDFTSPGSTGRVLYAPPVRLWDTASGNVANFITSFSFQLTDYQAFTPADGIVFFIAPENTQIPPGATGGALGVADPSGVGEFVGVEFDTFSNDRYRDPPHSHVGIDVNSVVSLKTVEWNRQSGSVVEVTVIYDSSSKTLSVAVKNRSGEIVTISEVVDLKEKLPERVKFGFSSAGSLDGRQINLIRSWSFSSSLKTVIDVASGMKPFWVVLTFFLLLVASKKANSIEIVEFVSFNFDPFSHGNPAIELQGDATILTDGNVLLTDFTSPGSTGRVLYAPPVRLWDTASGNVANFITSFSFQLTDYQAFTPADGIVFFIAPENTQIPPGATGGALGVADPSGVGEFVGVEFDTFSNDRYRDPPHSHVGIDVNSVVSLKTVEWNRQSGSVVEVTVIYDSSSKTLSVAVKNRSGEIVTISEVVDLKEKLPERVKFGFSSAGSLDGRQINLIRSWSFSSSLKTVIDVASG

Solvent-accessible surface area (backbone atoms only — not comparable to full-atom values): 26684 Å² total; per-residue (Å²): 136,82,83,77,78,80,80,79,77,79,80,79,78,74,75,73,75,72,76,68,56,63,46,80,43,77,48,72,49,73,52,74,31,76,51,44,59,87,87,41,78,57,55,35,71,39,78,48,27,43,73,44,94,86,13,32,32,36,22,35,44,55,88,44,65,41,23,30,8,25,43,29,46,48,65,65,39,70,44,35,32,85,87,68,63,35,50,33,26,36,42,36,38,34,30,32,32,48,25,66,35,87,98,42,48,53,18,23,46,39,29,42,36,38,28,43,60,81,67,69,70,36,75,68,12,34,20,79,21,28,27,58,8,25,76,88,23,46,27,74,36,41,32,44,33,44,30,54,47,61,42,70,91,45,69,43,58,97,52,28,26,38,26,40,21,67,40,22,61,45,49,77,44,74,39,82,39,93,77,55,72,62,40,56,34,40,36,40,39,41,34,19,47,91,68,22,32,40,37,39,40,38,37,42,74,88,51,49,46,46,52,48,61,46,78,50,61,58,75,80,72,44,61,43,48,18,26,46,36,38,23,14,10,16,20,82,65,20,20,35,46,41,34,43,48,33,42,36,40,38,25,22,27,60,37,65,43,81,45,77,79,119,133,83,85,78,79,80,80,79,78,80,78,79,77,74,74,73,76,72,75,70,55,61,48,80,42,78,48,72,48,74,52,73,31,77,52,43,59,86,86,43,77,57,54,35,71,38,78,49,27,42,73,44,93,85,14,32,32,35,22,34,44,55,88,43,66,41,24,32,8,24,44,29,46,48,66,64,41,70,44,36,31,84,86,69,65,33,50,34,26,36,41,36,37,36,29,32,32,48,25,68,34,86,98,41,49,52,20,24,46,40,29,43,37,38,27,43,60,79,68,69,70,35,74,70,12,34,19,77,22,29,27,58,7,26,77,89,23,48,25,74,34,40,33,43,32,44,31,55,46,59,40,69,91,44,67,44,57,96,51,26,27,39,26,40,21,65,40,23,60,44,48,79,46,75,41,81,39,94,78,55,73,62,40,55,34,40,36,40,39,39,33,20,48,90,67,20,33,40,37,37,40,37,37,41,74,88,51,50,49,46,51,48,61,46,79,49,62,56,74,80,71,43,60,43,47,19,28,46,34,39,23,14,10,16,21,83,64,21,21,36,46,42,34,43,48,33,43,36,38,38,26,23,27,62,38,63,44,80,45,76,80,121

Nearest PDB structures (foldseek):
  1v6n-assembly2_F  TM=9.662E-01  e=4.263E-34  Arachis hypogaea
  3wcs-assembly1_B-2  TM=9.414E-01  e=1.273E-24  Phaseolus vulgaris
  6xt6-assembly1_A  TM=9.002E-01  e=1.752E-25  Canavalia ensiformis
  2fmd-assembly1_A  TM=9.224E-01  e=1.084E-24  Leucomphalos mildbraedii
  2gmp-assembly1_B  TM=8.898E-01  e=7.466E-24  Pterocarpus angolensis

InterPro domains:
  IPR000985 Legume lectin, alpha chain, conserved site [PS00308] (222-231)
  IPR001220 Legume lectin domain [PF00139] (29-254)
  IPR001220 Legume lectin domain [cd06899] (29-253)
  IPR013320 Concanavalin A-like lectin/glucanase domain superfamily [SSF49899] (28-253)
  IPR016363 Legume lectin [PIRSF002690] (7-255)
  IPR019825 Legume lectin, beta chain, Mn/Ca-binding site [PS00307] (142-148)
  IPR050258 Leguminous Lectin [PTHR32401] (7-253)

Radius of gyration: 28.38 Å; Cα contacts (8 Å, |Δi|>4): 1497; chains: 2; bounding box: 134×66×86 Å